Protein AF-A0A6A3B9W3-F1 (afdb_monomer)

Sequence (579 aa):
MSLEDLISISISENVSDMCRTQALNENGLSNIGSHYHFIEVNPHLDFDRSKALDMRLNIPPGTATRFEPGDSKTVVPVSIGGNRVIRGGNGIVDGPVDIANIETVVEITRSEGYENMEDTNASEGETGQDSDFTATISSEAYANMYGPTTGDKIRLGDMNLYAEIERDFAVYGDECVFGGGKVIRDGMGQSSGHPPDKSLDTVITNAVIVDYTGMFKADIGIKNGVIVGLGKAGNPDTMDGASQNLIIGVTEVIAGEGSIVTAGAINCHVHFICPQLVHEAISSGKLHSQAYIAKDVPEIRITTLIEGGTGPAEGTRATSCTPEPAQMKMMLQSTDDFPLNFGFTGKMVCHHLNKDIPEDVAFAESRIRAETIAAEDILHDMGQSASYLPIRRLWVASARTWQTEDKMKSQRGPLNNEETSSNLKIRRYIAKYTINPAIANGIAEFVGSVEVGKLADLVLWKQAFFGVKPEMVIKGGIIAWANMGDANASIPTPEPVLSRPMFGTFDKAASANSIAFVSKRVEAVRNTRGLTKLDMKLNDALPHVQVDPETNVVMADGKVLTCDPKTIFPSPGTISSSR

Organism: Hibiscus syriacus (NCBI:txid106335)

Radius of gyration: 28.19 Å; Cα contacts (8 Å, |Δi|>4): 1390; chains: 1; bounding box: 74×50×90 Å

Foldseek 3Di:
DPPVFKDWFPPFVDWKKKKWWKKWQQDDKFKAFQQPQPLLGDLRIEIASLRRQQWGFRDAFFHIDIDDNGDMDTTMIIGFDFQSAFDDRNPLRGGHDDNVCSVVSVVSSVVVRRHYDDDPPMDMDTEPVDPVRTDIDGQVRCCVPQNHAAQDWFFFAQFPAIAGAPHEQDRGNQFDDDDDSGQCDDRGQAEDDDDPVLAFQEKATQEQEQALVFTHTFIFGAHQQFGADTHDDGYSNGHPSHDSNRHHYVYHYHYRRLKYKWFAFADAQDQPADCVVLVQQAFQDDPDPDPPDDPFDFFGHHQYYHFAYQHNDPQSVFFRAQADPVSVVVVCVVCLLAQHAYYYHHDDDGDPADPVDVVSVVVVVLVDDQQVVLLVLVLLQQLQQLAFPNDNNSTCRLLVLSQSLSQCCVFPNAPPPPNPHNTLSSSSSLLRGFQSSCQLFQNNQATRTSDGNHRPFMFIANSNSRRGHTAFTAFSNHTQWGFFAPPPDPDGPHPPTTTDGDPCNDDNSSNSRYFHEDCDDTHHRDDNPPDDLCVRRSNSDDFDWDADSPNRFIDTVNHTRGDDDDPDTDRRPPPPPDD

Solvent-accessible surface area (backbone atoms only — not comparable to full-atom values): 30074 Å² total; per-residue (Å²): 132,69,85,86,51,58,42,66,35,54,55,55,101,52,85,34,53,33,37,39,42,62,38,33,22,70,55,59,81,46,72,47,23,18,48,44,56,50,52,48,49,66,40,50,42,31,23,42,47,69,78,19,68,59,17,18,45,59,48,64,57,42,37,64,56,74,35,51,60,66,34,70,48,79,46,48,33,28,48,49,31,52,68,37,36,43,42,53,80,76,55,84,67,63,39,67,71,58,77,93,48,38,68,59,52,45,51,51,42,44,74,75,62,31,48,67,40,85,58,90,78,47,50,69,50,37,32,81,77,36,74,91,69,43,36,69,42,42,54,68,61,44,27,73,70,44,19,67,47,58,73,38,70,46,53,48,21,62,45,94,39,31,46,42,25,76,37,55,42,68,48,49,53,59,53,67,33,79,56,92,57,23,18,51,35,74,32,25,32,12,41,71,88,70,64,78,90,48,37,27,55,32,36,33,24,40,19,35,33,52,36,61,90,48,36,32,30,26,22,38,22,24,42,97,27,20,21,64,31,77,30,29,44,22,10,44,36,38,29,61,80,24,36,83,68,24,26,30,33,98,41,47,80,44,87,19,45,58,25,36,33,30,37,24,26,36,43,71,55,36,53,42,34,55,75,65,58,58,53,42,21,46,25,52,51,78,94,56,96,67,88,82,70,76,98,81,70,52,20,34,51,35,40,31,45,24,30,11,25,80,26,79,44,70,66,15,71,45,9,31,24,29,80,46,74,69,52,42,52,48,48,57,64,72,47,44,48,39,55,38,26,40,32,77,33,65,54,82,55,71,80,93,73,47,88,90,38,69,69,44,41,52,54,51,55,75,69,66,48,71,42,54,57,30,22,45,56,52,33,43,74,65,8,49,45,38,48,72,74,78,50,90,55,74,31,35,60,60,29,48,42,52,44,49,48,45,50,47,39,74,77,68,47,59,68,96,75,40,82,85,40,34,52,69,58,52,22,33,48,51,14,21,33,16,34,27,41,18,44,69,62,19,44,47,73,47,39,27,46,83,46,69,70,12,43,26,36,33,31,37,18,42,41,59,17,37,62,15,43,58,47,35,32,28,32,24,60,32,53,26,23,32,58,37,20,33,90,86,51,99,52,60,74,49,74,67,66,39,49,38,82,35,75,24,37,49,59,66,46,2,35,76,34,37,48,56,45,34,86,65,90,75,42,55,51,44,82,54,87,82,65,57,58,73,71,24,63,73,14,42,47,78,70,60,72,46,66,42,92,87,78,42,48,27,25,45,74,88,38,77,38,74,58,81,87,78,91,75,72,71,57,32,65,70,72,77,90,78,128

InterPro domains:
  IPR002019 Urease, beta subunit-like [PF00699] (31-95)
  IPR005848 Urease, alpha subunit [PR01752] (365-381)
  IPR005848 Urease, alpha subunit [PR01752] (427-442)
  IPR005848 Urease, alpha subunit [PR01752] (453-466)
  IPR006680 Amidohydrolase-related [PF01979] (348-479)
  IPR011059 Metal-dependent hydrolase, composite domain superfamily [G3DSA:2.30.40.10] (127-335)
  IPR011059 Metal-dependent hydrolase, composite domain superfamily [SSF51338] (136-279)
  IPR011059 Metal-dependent hydrolase, composite domain superfamily [SSF51338] (450-503)
  IPR011612 Urease alpha-subunit, N-terminal domain [PF00449] (136-254)
  IPR017950 Urease active site [PS00145] (348-364)
  IPR017951 Urease alpha subunit, C-terminal [PS51368] (302-347)
  IPR017951 Urease alpha subunit, C-terminal [PS51368] (348-578)
  IPR032466 Metal-dependent hydrolase [SSF51556] (265-570)
  IPR036461 Urease, beta subunit superfamily [G3DSA:2.10.150.10] (30-126)
  IPR036461 Urease, beta subunit superfamily [SSF51278] (31-125)
  IPR040881 Urease subunit beta-alpha, linker domain [PF18473] (97-130)
  IPR050069 Urease subunit [PTHR33569] (32-347)

Secondary structure (DSSP, 8-state):
--GGGEEEES--SSPPEEEEEEEEE-SS-EEEETTS-GGGS-TTEES-SGGGTTEEE-S-TT-EEEE-TT-EEEE-EEE--TT-EE-STTSSS-EE--GGGHHHHHHHHHHTT------TT-EEEETTT-TTT-EEEEHHHHHHHH---TT-EEE-TTSS-EEE--EE---TT-----STTSSSSBTTTB--SS-GGGS-SEEEEEEEEEETTEEEEEEEEEETTEEEEEE--B-TTTSTT--TTSB-SS-EEEE-TTEEEEEPEEEEEEE-S-THHHHHHHSSS-SS--TTS-TT-----EEEEEEE--SS-HHHHHS-B--SHHHHHHHHHHTTTSSSEEEE-B--------TTSHHHHHHHHTT--HHHHHHHHHHHHTT---S----SSGGGHHHHHHHHHHHHHHHH--STT--S--HHHHHHHHTTTTHHHHHHTT-TTTSSSS-TTSB--EEEEEGGGTTT--SEEEETTEEEEEEE--TTSSSS-SSP-EEEE-GGGSTHHHHHT--EEESSSSEE--S-SS--GGGSTT------EEE-TTT--EEETTEE---PPPS----TT------

pLDDT: mean 86.72, std 14.73, range [25.12, 98.88]

Nearest PDB structures (foldseek):
  7kns-assembly1_F  TM=9.393E-01  e=7.279E-81  Canavalia ensiformis
  4g7e-assembly1_A  TM=9.326E-01  e=4.554E-76  Cajanus cajan
  6zny-assembly1_CCC  TM=9.266E-01  e=1.015E-50  Sporosarcina pasteurii
  8a18-assembly1_CCC  TM=9.272E-01  e=3.328E-50  Sporosarcina pasteurii
  8hc1-assembly1_F  TM=9.160E-01  e=1.366E-50  Helicobacter pylori 26695

Structure (mmCIF, N/CA/C/O backbone):
data_AF-A0A6A3B9W3-F1
#
_entry.id   AF-A0A6A3B9W3-F1
#
loop_
_atom_site.group_PDB
_atom_site.id
_atom_site.type_symbol
_atom_site.label_atom_id
_atom_site.label_alt_id
_atom_site.label_comp_id
_atom_site.label_asym_id
_atom_site.label_entity_id
_atom_site.label_seq_id
_atom_site.pdbx_PDB_ins_code
_atom_site.Cartn_x
_atom_site.Cartn_y
_atom_site.Cartn_z
_atom_site.occupancy
_atom_site.B_iso_or_equiv
_atom_site.auth_seq_id
_atom_site.auth_comp_id
_atom_site.auth_asym_id
_atom_site.auth_atom_id
_atom_site.pdbx_PDB_model_num
ATOM 1 N N . MET A 1 1 ? 30.128 16.297 0.361 1.00 45.72 1 MET A N 1
ATOM 2 C CA . MET A 1 1 ? 29.472 14.979 0.348 1.00 45.72 1 MET A CA 1
ATOM 3 C C . MET A 1 1 ? 30.513 13.966 0.756 1.00 45.72 1 MET A C 1
ATOM 5 O O . MET A 1 1 ? 31.534 13.876 0.083 1.00 45.72 1 MET A O 1
ATOM 9 N N . SER A 1 2 ? 30.325 13.311 1.897 1.00 40.41 2 SER A N 1
ATOM 10 C CA . SER A 1 2 ? 31.040 12.073 2.209 1.00 40.41 2 SER A CA 1
ATOM 11 C C . SER A 1 2 ? 30.667 11.023 1.158 1.00 40.41 2 SER A C 1
ATOM 13 O O . SER A 1 2 ? 29.549 11.030 0.652 1.00 40.41 2 SER A O 1
ATOM 15 N N . LEU A 1 3 ? 31.593 10.125 0.820 1.00 48.03 3 LEU A N 1
ATOM 16 C CA . LEU A 1 3 ? 31.333 8.972 -0.060 1.00 48.03 3 LEU A CA 1
ATOM 17 C C . LEU A 1 3 ? 30.272 8.004 0.516 1.00 48.03 3 LEU A C 1
ATOM 19 O O . LEU A 1 3 ? 29.840 7.099 -0.184 1.00 48.03 3 LEU A O 1
ATOM 23 N N . GLU A 1 4 ? 29.842 8.213 1.764 1.00 52.50 4 GLU A N 1
ATOM 24 C CA . GLU A 1 4 ? 28.876 7.387 2.502 1.00 52.50 4 GLU A CA 1
ATOM 25 C C . GLU A 1 4 ? 27.400 7.601 2.090 1.00 52.50 4 GLU A C 1
ATOM 27 O O . GLU A 1 4 ? 26.555 6.822 2.512 1.00 52.50 4 GLU A O 1
ATOM 32 N N . ASP A 1 5 ? 27.085 8.584 1.231 1.00 74.25 5 ASP A N 1
ATOM 33 C CA . ASP A 1 5 ? 25.700 8.920 0.822 1.00 74.25 5 ASP A CA 1
ATOM 34 C C . ASP A 1 5 ? 25.361 8.540 -0.639 1.00 74.25 5 ASP A C 1
ATOM 36 O O . ASP A 1 5 ? 24.404 9.064 -1.224 1.00 74.25 5 ASP A O 1
ATOM 40 N N . LEU A 1 6 ? 26.182 7.697 -1.278 1.00 83.56 6 LEU A N 1
ATOM 41 C CA . LEU A 1 6 ? 25.984 7.261 -2.664 1.00 83.56 6 LEU A CA 1
ATOM 42 C C . LEU A 1 6 ? 25.468 5.822 -2.724 1.00 83.56 6 LEU A C 1
ATOM 44 O O . LEU A 1 6 ? 26.094 4.895 -2.215 1.00 83.56 6 LEU A O 1
ATOM 48 N N . ILE A 1 7 ? 24.355 5.640 -3.425 1.00 85.69 7 ILE A N 1
ATOM 49 C CA . ILE A 1 7 ? 23.810 4.343 -3.812 1.00 85.69 7 ILE A CA 1
ATOM 50 C C . ILE A 1 7 ? 24.389 3.996 -5.179 1.00 85.69 7 ILE A C 1
ATOM 52 O O . ILE A 1 7 ? 24.291 4.779 -6.126 1.00 85.69 7 ILE A O 1
ATOM 56 N N . SER A 1 8 ? 25.001 2.822 -5.286 1.00 86.62 8 SER A N 1
ATOM 57 C CA . SER A 1 8 ? 25.428 2.290 -6.579 1.00 86.62 8 SER A CA 1
ATOM 58 C C . SER A 1 8 ? 24.230 1.668 -7.285 1.00 86.62 8 SER A C 1
ATOM 60 O O . SER A 1 8 ? 23.527 0.848 -6.698 1.00 86.62 8 SER A O 1
ATOM 62 N N . ILE A 1 9 ? 23.995 2.076 -8.528 1.00 80.88 9 ILE A N 1
ATOM 63 C CA . ILE A 1 9 ? 22.954 1.513 -9.387 1.00 80.88 9 ILE A CA 1
ATOM 64 C C . ILE A 1 9 ? 23.598 0.553 -10.387 1.00 80.88 9 ILE A C 1
ATOM 66 O O . ILE A 1 9 ? 24.730 0.766 -10.826 1.00 80.88 9 ILE A O 1
ATOM 70 N N . SER A 1 10 ? 22.865 -0.502 -10.733 1.00 67.00 10 SER A N 1
ATOM 71 C CA . SER A 1 10 ? 23.302 -1.561 -11.649 1.00 67.00 10 SER A CA 1
ATOM 72 C C . SER A 1 10 ? 24.417 -2.453 -11.097 1.00 67.00 10 SER A C 1
ATOM 74 O O . SER A 1 10 ? 25.191 -3.012 -11.861 1.00 67.00 10 SER A O 1
ATOM 76 N N . ILE A 1 11 ? 24.493 -2.613 -9.772 1.00 57.88 11 ILE A N 1
ATOM 77 C CA . ILE A 1 11 ? 25.188 -3.758 -9.174 1.00 57.88 11 ILE A CA 1
ATOM 78 C C . ILE A 1 11 ? 24.144 -4.865 -9.067 1.00 57.88 11 ILE A C 1
ATOM 80 O O . ILE A 1 11 ? 23.355 -4.884 -8.121 1.00 57.88 11 ILE A O 1
ATOM 84 N N . SER A 1 12 ? 24.087 -5.744 -10.065 1.00 54.97 12 SER A N 1
ATOM 85 C CA . SER A 1 12 ? 23.314 -6.973 -9.910 1.00 54.97 12 SER A CA 1
ATOM 86 C C . SER A 1 12 ? 24.016 -7.890 -8.893 1.00 54.97 12 SER A C 1
ATOM 88 O O . SER A 1 12 ? 25.201 -7.717 -8.600 1.00 54.97 12 SER A O 1
ATOM 90 N N . GLU A 1 13 ? 23.313 -8.873 -8.322 1.00 49.38 13 GLU A N 1
ATOM 91 C CA . GLU A 1 13 ? 23.976 -9.905 -7.498 1.00 49.38 13 GLU A CA 1
ATOM 92 C C . GLU A 1 13 ? 25.013 -10.708 -8.309 1.00 49.38 13 GLU A C 1
ATOM 94 O O . GLU A 1 13 ? 25.901 -11.342 -7.736 1.00 49.38 13 GLU A O 1
ATOM 99 N N . ASN A 1 14 ? 24.924 -10.641 -9.640 1.00 52.25 14 ASN A N 1
ATOM 100 C CA . ASN A 1 14 ? 25.906 -11.140 -10.583 1.00 52.25 14 ASN A CA 1
ATOM 101 C C . ASN A 1 14 ? 26.789 -9.996 -11.109 1.00 52.25 14 ASN A C 1
ATOM 103 O O . ASN A 1 14 ? 26.396 -8.837 -11.222 1.00 52.25 14 ASN A O 1
ATOM 107 N N . VAL A 1 15 ? 28.017 -10.331 -11.467 1.00 54.56 15 VAL A N 1
ATOM 108 C CA . VAL A 1 15 ? 28.890 -9.425 -12.208 1.00 54.56 15 VAL A CA 1
ATOM 109 C C . VAL A 1 15 ? 28.222 -9.086 -13.549 1.00 54.56 15 VAL A C 1
ATOM 111 O O . VAL A 1 15 ? 27.927 -9.999 -14.319 1.00 54.56 15 VAL A O 1
ATOM 114 N N . SER A 1 16 ? 27.947 -7.802 -13.803 1.00 60.03 16 SER A N 1
ATOM 115 C CA . SER A 1 16 ? 27.351 -7.330 -15.058 1.00 60.03 16 SER A CA 1
ATOM 116 C C . SER A 1 16 ? 28.421 -6.741 -15.972 1.00 60.03 16 SER A C 1
ATOM 118 O O . SER A 1 16 ? 29.171 -5.848 -15.562 1.00 60.03 16 SER A O 1
ATOM 120 N N . ASP A 1 17 ? 28.445 -7.217 -17.217 1.00 76.06 17 ASP A N 1
ATOM 121 C CA . ASP A 1 17 ? 29.333 -6.713 -18.264 1.00 76.06 17 ASP A CA 1
ATOM 122 C C . ASP A 1 17 ? 28.931 -5.293 -18.677 1.00 76.06 17 ASP A C 1
ATOM 124 O O . ASP A 1 17 ? 27.739 -4.969 -18.777 1.00 76.06 17 ASP A O 1
ATOM 128 N N . MET A 1 18 ? 29.941 -4.462 -18.932 1.00 78.06 18 MET A N 1
ATOM 129 C CA . MET A 1 18 ? 29.811 -3.053 -19.289 1.00 78.06 18 MET A CA 1
ATOM 130 C C . MET A 1 18 ? 30.617 -2.740 -20.536 1.00 78.06 18 MET A C 1
ATOM 132 O O . MET A 1 18 ? 31.736 -3.220 -20.696 1.00 78.06 18 MET A O 1
ATOM 136 N N . CYS A 1 19 ? 30.099 -1.837 -21.363 1.00 80.25 19 CYS A N 1
ATOM 137 C CA . CYS A 1 19 ? 30.846 -1.277 -22.481 1.00 80.25 19 CYS A CA 1
ATOM 138 C C . CYS A 1 19 ? 30.727 0.244 -22.455 1.00 80.25 19 CYS A C 1
ATOM 140 O O . CYS A 1 19 ? 29.629 0.786 -22.420 1.00 80.25 19 CYS A O 1
ATOM 142 N N . ARG A 1 20 ? 31.847 0.964 -22.474 1.00 81.81 20 ARG A N 1
ATOM 143 C CA . ARG A 1 20 ? 31.852 2.410 -22.708 1.00 81.81 20 ARG A CA 1
ATOM 144 C C . ARG A 1 20 ? 32.188 2.654 -24.169 1.00 81.81 20 ARG A C 1
ATOM 146 O O . ARG A 1 20 ? 33.320 2.415 -24.577 1.00 81.81 20 ARG A O 1
ATOM 153 N N . THR A 1 21 ? 31.228 3.186 -24.914 1.00 84.06 21 THR A N 1
ATOM 154 C CA . THR A 1 21 ? 31.355 3.433 -26.355 1.00 84.06 21 THR A CA 1
ATOM 155 C C . THR A 1 21 ? 30.812 4.809 -26.733 1.00 84.06 21 THR A C 1
ATOM 157 O O . THR A 1 21 ? 30.054 5.434 -25.979 1.00 84.06 21 THR A O 1
ATOM 160 N N . GLN A 1 22 ? 31.240 5.315 -27.885 1.00 85.25 22 GLN A N 1
ATOM 161 C CA . GLN A 1 22 ? 30.757 6.563 -28.458 1.00 85.25 22 GLN A CA 1
ATOM 162 C C . GLN A 1 22 ? 29.554 6.302 -29.374 1.00 85.25 22 GLN A C 1
ATOM 164 O O . GLN A 1 22 ? 29.621 5.472 -30.271 1.00 85.25 22 GLN A O 1
ATOM 169 N N . ALA A 1 23 ? 28.467 7.048 -29.172 1.00 83.69 23 ALA A N 1
ATOM 170 C CA . ALA A 1 23 ? 27.298 7.023 -30.044 1.00 83.69 23 ALA A CA 1
ATOM 171 C C . ALA A 1 23 ? 27.111 8.381 -30.724 1.00 83.69 23 ALA A C 1
ATOM 173 O O . ALA A 1 23 ? 27.069 9.414 -30.046 1.00 83.69 23 ALA A O 1
ATOM 174 N N . LEU A 1 24 ? 27.013 8.380 -32.053 1.00 87.12 24 LEU A N 1
ATOM 175 C CA . LEU A 1 24 ? 26.758 9.547 -32.894 1.00 87.12 24 LEU A CA 1
ATOM 176 C C . LEU A 1 24 ? 25.319 9.501 -33.411 1.00 87.12 24 LEU A C 1
ATOM 178 O O . LEU A 1 24 ? 24.876 8.501 -33.959 1.00 87.12 24 LEU A O 1
ATOM 182 N N . ASN A 1 25 ? 24.579 10.590 -33.250 1.00 86.81 25 ASN A N 1
ATOM 183 C CA . ASN A 1 25 ? 23.237 10.716 -33.797 1.00 86.81 25 ASN A CA 1
ATOM 184 C C . ASN A 1 25 ? 23.290 11.501 -35.102 1.00 86.81 25 ASN A C 1
ATOM 186 O O . ASN A 1 25 ? 23.395 12.726 -35.080 1.00 86.81 25 ASN A O 1
ATOM 190 N N . GLU A 1 26 ? 23.217 10.820 -36.239 1.00 80.12 26 GLU A N 1
ATOM 191 C CA . GLU A 1 26 ? 23.383 11.487 -37.529 1.00 80.12 26 GLU A CA 1
ATOM 192 C C . GLU A 1 26 ? 22.186 12.368 -37.888 1.00 80.12 26 GLU A C 1
ATOM 194 O O . GLU A 1 26 ? 22.356 13.445 -38.457 1.00 80.12 26 GLU A O 1
ATOM 199 N N . ASN A 1 27 ? 20.969 11.936 -37.533 1.00 78.44 27 ASN A N 1
ATOM 200 C CA . ASN A 1 27 ? 19.732 12.598 -37.933 1.00 78.44 27 ASN A CA 1
ATOM 201 C C . ASN A 1 27 ? 18.597 12.428 -36.915 1.00 78.44 27 ASN A C 1
ATOM 203 O O . ASN A 1 27 ? 18.384 11.362 -36.344 1.00 78.44 27 ASN A O 1
ATOM 207 N N . GLY A 1 28 ? 17.778 13.475 -36.784 1.00 78.25 28 GLY A N 1
ATOM 208 C CA . GLY A 1 28 ? 16.579 13.465 -35.943 1.00 78.25 28 GLY A CA 1
ATOM 209 C C . GLY A 1 28 ? 16.872 13.602 -34.447 1.00 78.25 28 GLY A C 1
ATOM 210 O O . GLY A 1 28 ? 18.013 13.555 -34.002 1.00 78.25 28 GLY A O 1
ATOM 211 N N . LEU A 1 29 ? 15.826 13.838 -33.658 1.00 79.81 29 LEU A N 1
ATOM 212 C CA . LEU A 1 29 ? 15.935 13.882 -32.203 1.00 79.81 29 LEU A CA 1
ATOM 213 C C . LEU A 1 29 ? 15.743 12.469 -31.644 1.00 79.81 29 LEU A C 1
ATOM 215 O O . LEU A 1 29 ? 14.683 11.880 -31.850 1.00 79.81 29 LEU A O 1
ATOM 219 N N . SER A 1 30 ? 16.715 11.972 -30.878 1.00 85.88 30 SER A N 1
ATOM 220 C CA . SER A 1 30 ? 16.644 10.648 -30.249 1.00 85.88 30 SER A CA 1
ATOM 221 C C . SER A 1 30 ? 16.691 10.778 -28.725 1.00 85.88 30 SER A C 1
ATOM 223 O O . SER A 1 30 ? 17.514 11.501 -28.173 1.00 85.88 30 SER A O 1
ATOM 225 N N . ASN A 1 31 ? 15.793 10.096 -28.013 1.00 92.44 31 ASN A N 1
ATOM 226 C CA . ASN A 1 31 ? 15.795 10.052 -26.549 1.00 92.44 31 ASN A CA 1
ATOM 227 C C . ASN A 1 31 ? 15.614 8.606 -26.089 1.00 92.44 31 ASN A C 1
ATOM 229 O O . ASN A 1 31 ? 14.563 8.011 -26.328 1.00 92.44 31 ASN A O 1
ATOM 233 N N . ILE A 1 32 ? 16.642 8.041 -25.462 1.00 95.44 32 ILE A N 1
ATOM 234 C CA . ILE A 1 32 ? 16.732 6.606 -25.180 1.00 95.44 32 ILE A CA 1
ATOM 235 C C . ILE A 1 32 ? 16.541 6.389 -23.684 1.00 95.44 32 ILE A C 1
ATOM 237 O O . ILE A 1 32 ? 17.335 6.874 -22.881 1.00 95.44 32 ILE A O 1
ATOM 241 N N . GLY A 1 33 ? 15.469 5.688 -23.316 1.00 96.81 33 GLY A N 1
ATOM 242 C CA . GLY A 1 33 ? 15.158 5.364 -21.922 1.00 96.81 33 GLY A CA 1
ATOM 243 C C . GLY A 1 33 ? 16.103 4.316 -21.335 1.00 96.81 33 GLY A C 1
ATOM 244 O O . GLY A 1 33 ? 16.645 3.491 -22.067 1.00 96.81 33 GLY A O 1
ATOM 245 N N . SER A 1 34 ? 16.248 4.315 -20.011 1.00 96.69 34 SER A N 1
ATOM 246 C CA . SER A 1 34 ? 17.245 3.500 -19.303 1.00 96.69 34 SER A CA 1
ATOM 247 C C . SER A 1 34 ? 17.177 1.991 -19.575 1.00 96.69 34 SER A C 1
ATOM 249 O O . SER A 1 34 ? 18.213 1.342 -19.630 1.00 96.69 34 SER A O 1
ATOM 251 N N . HIS A 1 35 ? 15.978 1.438 -19.776 1.00 97.19 35 HIS A N 1
ATOM 252 C CA . HIS A 1 35 ? 15.757 -0.004 -19.982 1.00 97.19 35 HIS A CA 1
ATOM 253 C C . HIS A 1 35 ? 15.469 -0.393 -21.432 1.00 97.19 35 HIS A C 1
ATOM 255 O O . HIS A 1 35 ? 15.047 -1.513 -21.694 1.00 97.19 35 HIS A O 1
ATOM 261 N N . TYR A 1 36 ? 15.644 0.530 -22.377 1.00 97.69 36 TYR A N 1
ATOM 262 C CA . TYR A 1 36 ? 15.485 0.197 -23.786 1.00 97.69 36 TYR A CA 1
ATOM 263 C C . TYR A 1 36 ? 16.679 -0.651 -24.254 1.00 97.69 36 TYR A C 1
ATOM 265 O O . TYR A 1 36 ? 17.820 -0.264 -24.001 1.00 97.69 36 TYR A O 1
ATOM 273 N N . HIS A 1 37 ? 16.414 -1.764 -24.948 1.00 96.81 37 HIS A N 1
ATOM 274 C CA . HIS A 1 37 ? 17.444 -2.627 -25.545 1.00 96.81 37 HIS A CA 1
ATOM 275 C C . HIS A 1 37 ? 18.299 -1.815 -26.518 1.00 96.81 37 HIS A C 1
ATOM 277 O O . HIS A 1 37 ? 17.798 -1.325 -27.529 1.00 96.81 37 HIS A O 1
ATOM 283 N N . PHE A 1 38 ? 19.572 -1.598 -26.198 1.00 95.19 38 PHE A N 1
ATOM 284 C CA . PHE A 1 38 ? 20.378 -0.567 -26.851 1.00 95.19 38 PHE A CA 1
ATOM 285 C C . PHE A 1 38 ? 20.646 -0.886 -28.326 1.00 95.19 38 PHE A C 1
ATOM 287 O O . PHE A 1 38 ? 20.643 0.019 -29.153 1.00 95.19 38 PHE A O 1
ATOM 294 N N . ILE A 1 39 ? 20.757 -2.165 -28.692 1.00 93.56 39 ILE A N 1
ATOM 295 C CA . ILE A 1 39 ? 20.836 -2.596 -30.095 1.00 93.56 39 ILE A CA 1
ATOM 296 C C . ILE A 1 39 ? 19.567 -2.291 -30.912 1.00 93.56 39 ILE A C 1
ATOM 298 O O . ILE A 1 39 ? 19.652 -2.113 -32.122 1.00 93.56 39 ILE A O 1
ATOM 302 N N . GLU A 1 40 ? 18.403 -2.153 -30.274 1.00 94.50 40 GLU A N 1
ATOM 303 C CA . GLU A 1 40 ? 17.111 -1.908 -30.932 1.00 94.50 40 GLU A CA 1
ATOM 304 C C . GLU A 1 40 ? 16.829 -0.411 -31.164 1.00 94.50 40 GLU A C 1
ATOM 306 O O . GLU A 1 40 ? 15.712 -0.032 -31.536 1.00 94.50 40 GLU A O 1
ATOM 311 N N . VAL A 1 41 ? 17.766 0.488 -30.831 1.00 94.69 41 VAL A N 1
ATOM 312 C CA . VAL A 1 41 ? 17.546 1.948 -30.903 1.00 94.69 41 VAL A CA 1
ATOM 313 C C . VAL A 1 41 ? 17.480 2.427 -32.350 1.00 94.69 41 VAL A C 1
ATOM 315 O O . VAL A 1 41 ? 17.872 1.706 -33.263 1.00 94.69 41 VAL A O 1
ATOM 318 N N . ASN A 1 42 ? 17.011 3.666 -32.540 1.00 92.44 42 ASN A N 1
ATOM 319 C CA . ASN A 1 42 ? 16.863 4.332 -33.838 1.00 92.44 42 ASN A CA 1
ATOM 320 C C . ASN A 1 42 ? 18.006 3.973 -34.826 1.00 92.44 42 ASN A C 1
ATOM 322 O O . ASN A 1 42 ? 19.174 4.111 -34.446 1.00 92.44 42 ASN A O 1
ATOM 326 N N . PRO A 1 43 ? 17.688 3.553 -36.069 1.00 92.25 43 PRO A N 1
ATOM 327 C CA . PRO A 1 43 ? 18.674 3.247 -37.106 1.00 92.25 43 PRO A CA 1
ATOM 328 C C . PRO A 1 43 ? 19.748 4.315 -37.314 1.00 92.25 43 PRO A C 1
ATOM 330 O O . PRO A 1 43 ? 20.877 3.964 -37.617 1.00 92.25 43 PRO A O 1
ATOM 333 N N . HIS A 1 44 ? 19.421 5.596 -37.105 1.00 91.25 44 HIS A N 1
ATOM 334 C CA . HIS A 1 44 ? 20.332 6.731 -37.318 1.00 91.25 44 HIS A CA 1
ATOM 335 C C . HIS A 1 44 ? 21.313 7.010 -36.169 1.00 91.25 44 HIS A C 1
ATOM 337 O O . HIS A 1 44 ? 22.056 7.993 -36.218 1.00 91.25 44 HIS A O 1
ATOM 343 N N . LEU A 1 45 ? 21.276 6.204 -35.107 1.00 92.44 45 LEU A N 1
ATOM 344 C CA . LEU A 1 45 ? 22.322 6.210 -34.094 1.00 92.44 45 LEU A CA 1
ATOM 345 C C . LEU A 1 45 ? 23.430 5.259 -34.532 1.00 92.44 45 LEU A C 1
ATOM 347 O O . LEU A 1 45 ? 23.214 4.048 -34.603 1.00 92.44 45 LEU A O 1
ATOM 351 N N . ASP A 1 46 ? 24.596 5.835 -34.787 1.00 93.12 46 ASP A N 1
ATOM 352 C CA . ASP A 1 46 ? 25.796 5.137 -35.215 1.00 93.12 46 ASP A CA 1
ATOM 353 C C . ASP A 1 46 ? 26.719 4.873 -34.014 1.00 93.12 46 ASP A C 1
ATOM 355 O O . ASP A 1 46 ? 27.169 5.799 -33.330 1.00 93.12 46 ASP A O 1
ATOM 359 N N . PHE A 1 47 ? 26.920 3.592 -33.710 1.00 93.38 47 PHE A N 1
ATOM 360 C CA . PHE A 1 47 ? 27.748 3.063 -32.621 1.00 93.38 47 PHE A CA 1
ATOM 361 C C . PHE A 1 47 ? 28.044 1.579 -32.876 1.00 93.38 47 PHE A C 1
ATOM 363 O O . PHE A 1 47 ? 27.514 0.979 -33.817 1.00 93.38 47 PHE A O 1
ATOM 370 N N . ASP A 1 48 ? 28.858 0.968 -32.018 1.00 93.12 48 ASP A N 1
ATOM 371 C CA . ASP A 1 48 ? 29.201 -0.447 -32.134 1.00 93.12 48 ASP A CA 1
ATOM 372 C C . ASP A 1 48 ? 28.049 -1.335 -31.643 1.00 93.12 48 ASP A C 1
ATOM 374 O O . ASP A 1 48 ? 27.897 -1.595 -30.446 1.00 93.12 48 ASP A O 1
ATOM 378 N N . ARG A 1 49 ? 27.205 -1.803 -32.570 1.00 91.31 49 ARG A N 1
ATOM 379 C CA . ARG A 1 49 ? 26.049 -2.643 -32.230 1.00 91.31 49 ARG A CA 1
ATOM 380 C C . ARG A 1 49 ? 26.444 -4.037 -31.779 1.00 91.31 49 ARG A C 1
ATOM 382 O O . ARG A 1 49 ? 25.678 -4.650 -31.040 1.00 91.31 49 ARG A O 1
ATOM 389 N N . SER A 1 50 ? 27.630 -4.517 -32.162 1.00 89.69 50 SER A N 1
ATOM 390 C CA . SER A 1 50 ? 28.134 -5.804 -31.676 1.00 89.69 50 SER A CA 1
ATOM 391 C C . SER A 1 50 ? 28.264 -5.770 -30.150 1.00 89.69 50 SER A C 1
ATOM 393 O O . SER A 1 50 ? 27.760 -6.646 -29.455 1.00 89.69 50 SER A O 1
ATOM 395 N N . LYS A 1 51 ? 28.783 -4.666 -29.607 1.00 88.88 51 LYS A N 1
ATOM 396 C CA . LYS A 1 51 ? 28.966 -4.462 -28.163 1.00 88.88 51 LYS A CA 1
ATOM 397 C C . LYS A 1 51 ? 27.688 -4.087 -27.412 1.00 88.88 51 LYS A C 1
ATOM 399 O O . LYS A 1 51 ? 27.721 -3.928 -26.197 1.00 88.88 51 LYS A O 1
ATOM 404 N N . ALA A 1 52 ? 26.570 -3.922 -28.119 1.00 91.00 52 ALA A N 1
ATOM 405 C CA . ALA A 1 52 ? 25.295 -3.488 -27.559 1.00 91.00 52 ALA A CA 1
ATOM 406 C C . ALA A 1 52 ? 24.212 -4.576 -27.543 1.00 91.00 52 ALA A C 1
ATOM 408 O O . ALA A 1 52 ? 23.091 -4.276 -27.123 1.00 91.00 52 ALA A O 1
ATOM 409 N N . LEU A 1 53 ? 24.521 -5.791 -28.021 1.00 89.31 53 LEU A N 1
ATOM 410 C CA . LEU A 1 53 ? 23.550 -6.857 -28.275 1.00 89.31 53 LEU A CA 1
ATOM 411 C C . LEU A 1 53 ? 22.600 -7.081 -27.100 1.00 89.31 53 LEU A C 1
ATOM 413 O O . LEU A 1 53 ? 21.396 -7.055 -27.292 1.00 89.31 53 LEU A O 1
ATOM 417 N N . ASP A 1 54 ? 23.119 -7.231 -25.890 1.00 90.38 54 ASP A N 1
ATOM 418 C CA . ASP A 1 54 ? 22.346 -7.525 -24.684 1.00 90.38 54 ASP A CA 1
ATOM 419 C C . ASP A 1 54 ? 22.333 -6.367 -23.685 1.00 90.38 54 ASP A C 1
ATOM 421 O O . ASP A 1 54 ? 22.134 -6.562 -22.489 1.00 90.38 54 ASP A O 1
ATOM 425 N N . MET A 1 55 ? 22.573 -5.152 -24.162 1.00 93.19 55 MET A N 1
ATOM 426 C CA . MET A 1 55 ? 22.855 -4.018 -23.298 1.00 93.19 55 MET A CA 1
ATOM 427 C C . MET A 1 55 ? 21.668 -3.060 -23.172 1.00 93.19 55 MET A C 1
ATOM 429 O O . MET A 1 55 ? 20.873 -2.879 -24.094 1.00 93.19 55 MET A O 1
ATOM 433 N N . ARG A 1 56 ? 21.604 -2.350 -22.047 1.00 95.31 56 ARG A N 1
ATOM 434 C CA . ARG A 1 56 ? 20.740 -1.190 -21.783 1.00 95.31 56 ARG A CA 1
ATOM 435 C C . ARG A 1 56 ? 21.561 -0.063 -21.155 1.00 95.31 56 ARG A C 1
ATOM 437 O O . ARG A 1 56 ? 22.673 -0.290 -20.703 1.00 95.31 56 ARG A O 1
ATOM 444 N N . LEU A 1 57 ? 21.061 1.170 -21.101 1.00 94.75 57 LEU A N 1
ATOM 445 C CA . LEU A 1 57 ? 21.843 2.284 -20.538 1.00 94.75 57 LEU A CA 1
ATOM 446 C C . LEU A 1 57 ? 22.036 2.142 -19.015 1.00 94.75 57 LEU A C 1
ATOM 448 O O . LEU A 1 57 ? 21.056 1.988 -18.283 1.00 94.75 57 LEU A O 1
ATOM 452 N N . ASN A 1 58 ? 23.273 2.290 -18.521 1.00 93.44 58 ASN A N 1
ATOM 453 C CA . ASN A 1 58 ? 23.558 2.366 -17.084 1.00 93.44 58 ASN A CA 1
ATOM 454 C C . ASN A 1 58 ? 23.288 3.773 -16.524 1.00 93.44 58 ASN A C 1
ATOM 456 O O . ASN A 1 58 ? 24.198 4.549 -16.230 1.00 93.44 58 ASN A O 1
ATOM 460 N N . ILE A 1 59 ? 22.009 4.125 -16.431 1.00 94.19 59 ILE A N 1
ATOM 461 C CA . ILE A 1 59 ? 21.524 5.397 -15.885 1.00 94.19 59 ILE A CA 1
ATOM 462 C C . ILE A 1 59 ? 20.356 5.128 -14.923 1.00 94.19 59 ILE A C 1
ATOM 464 O O . ILE A 1 59 ? 19.733 4.067 -15.019 1.00 94.19 59 ILE A O 1
ATOM 468 N N . PRO A 1 60 ? 20.007 6.070 -14.023 1.00 95.62 60 PRO A N 1
ATOM 469 C CA . PRO A 1 60 ? 18.921 5.866 -13.069 1.00 95.62 60 PRO A CA 1
ATOM 470 C C . PRO A 1 60 ? 17.609 5.419 -13.748 1.00 95.62 60 PRO A C 1
ATOM 472 O O . PRO A 1 60 ? 17.231 5.983 -14.786 1.00 95.62 60 PRO A O 1
ATOM 475 N N . PRO A 1 61 ? 16.893 4.421 -13.206 1.00 96.25 61 PRO A N 1
ATOM 476 C CA . PRO A 1 61 ? 15.677 3.900 -13.826 1.00 96.25 61 PRO A CA 1
ATOM 477 C C . PRO A 1 61 ? 14.601 4.946 -14.114 1.00 96.25 61 PRO A C 1
ATOM 479 O O . PRO A 1 61 ? 14.307 5.841 -13.329 1.00 96.25 61 PRO A O 1
ATOM 482 N N . GLY A 1 62 ? 14.010 4.865 -15.306 1.00 95.00 62 GLY A N 1
ATOM 483 C CA . GLY A 1 62 ? 13.014 5.835 -15.756 1.00 95.00 62 GLY A CA 1
ATOM 484 C C . GLY A 1 62 ? 13.590 7.153 -16.284 1.00 95.00 62 GLY A C 1
ATOM 485 O O . GLY A 1 62 ? 12.815 7.990 -16.749 1.00 95.00 62 GLY A O 1
ATOM 486 N N . THR A 1 63 ? 14.913 7.343 -16.254 1.00 96.81 63 THR A N 1
ATOM 487 C CA . THR A 1 63 ? 15.586 8.450 -16.952 1.00 96.81 63 THR A CA 1
ATOM 488 C C . THR A 1 63 ? 15.943 8.070 -18.390 1.00 96.81 63 THR A C 1
ATOM 490 O O . THR A 1 63 ? 15.716 6.937 -18.828 1.00 96.81 63 THR A O 1
ATOM 493 N N . ALA A 1 64 ? 16.458 9.037 -19.149 1.00 96.38 64 ALA A N 1
ATOM 494 C CA . ALA A 1 64 ? 16.818 8.852 -20.545 1.00 96.38 64 ALA A CA 1
ATOM 495 C C . ALA A 1 64 ? 18.047 9.681 -20.930 1.00 96.38 64 ALA A C 1
ATOM 497 O O . ALA A 1 64 ? 18.266 10.770 -20.391 1.00 96.38 64 ALA A O 1
ATOM 498 N N . THR A 1 65 ? 18.797 9.193 -21.916 1.00 95.62 65 THR A N 1
ATOM 499 C CA . THR A 1 65 ? 19.858 9.956 -22.578 1.00 95.62 65 THR A CA 1
ATOM 500 C C . THR A 1 65 ? 19.319 10.541 -23.874 1.00 95.62 65 THR A C 1
ATOM 502 O O . THR A 1 65 ? 18.889 9.822 -24.779 1.00 95.62 65 THR A O 1
ATOM 505 N N . ARG A 1 66 ? 19.359 11.870 -23.965 1.00 94.38 66 ARG A N 1
ATOM 506 C CA . ARG A 1 66 ? 18.928 12.631 -25.137 1.00 94.38 66 ARG A CA 1
ATOM 507 C C . ARG A 1 66 ? 20.098 12.856 -26.087 1.00 94.38 66 ARG A C 1
ATOM 509 O O . ARG A 1 66 ? 21.172 13.231 -25.630 1.00 94.38 66 ARG A O 1
ATOM 516 N N . PHE A 1 67 ? 19.863 12.718 -27.382 1.00 93.56 67 PHE A N 1
ATOM 517 C CA . PHE A 1 67 ? 20.788 13.016 -28.469 1.00 93.56 67 PHE A CA 1
ATOM 518 C C . PHE A 1 67 ? 20.117 14.010 -29.417 1.00 93.56 67 PHE A C 1
ATOM 520 O O . PHE A 1 67 ? 19.079 13.705 -30.009 1.00 93.56 67 PHE A O 1
ATOM 527 N N . GLU A 1 68 ? 20.683 15.209 -29.535 1.00 92.56 68 GLU A N 1
ATOM 528 C CA . GLU A 1 68 ? 20.288 16.160 -30.576 1.00 92.56 68 GLU A CA 1
ATOM 529 C C . GLU A 1 68 ? 20.858 15.721 -31.940 1.00 92.56 68 GLU A C 1
ATOM 531 O O . GLU A 1 68 ? 21.791 14.914 -31.985 1.00 92.56 68 GLU A O 1
ATOM 536 N N . PRO A 1 69 ? 20.310 16.190 -33.073 1.00 91.75 69 PRO A N 1
ATOM 537 C CA . PRO A 1 69 ? 20.894 15.906 -34.382 1.00 91.75 69 PRO A CA 1
ATOM 538 C C . PRO A 1 69 ? 22.358 16.370 -34.456 1.00 91.75 69 PRO A C 1
ATOM 540 O O . PRO A 1 69 ? 22.654 17.535 -34.188 1.00 91.75 69 PRO A O 1
ATOM 543 N N . GLY A 1 70 ? 23.263 15.469 -34.830 1.00 89.56 70 GLY A N 1
ATOM 544 C CA . GLY A 1 70 ? 24.710 15.690 -34.869 1.00 89.56 70 GLY A CA 1
ATOM 545 C C . GLY A 1 70 ? 25.430 15.517 -33.525 1.00 89.56 70 GLY A C 1
ATOM 546 O O . GLY A 1 70 ? 26.656 15.632 -33.490 1.00 89.56 70 GLY A O 1
ATOM 547 N N . ASP A 1 71 ? 24.716 15.246 -32.424 1.00 91.56 71 ASP A N 1
ATOM 548 C CA . ASP A 1 71 ? 25.347 14.995 -31.126 1.00 91.56 71 ASP A CA 1
ATOM 549 C C . ASP A 1 71 ? 26.152 13.696 -31.158 1.00 91.56 71 ASP A C 1
ATOM 551 O O . ASP A 1 71 ? 25.670 12.658 -31.614 1.00 91.56 71 ASP A O 1
ATOM 555 N N . SER A 1 72 ? 27.330 13.729 -30.539 1.00 92.06 72 SER A N 1
ATOM 556 C CA . SER A 1 72 ? 28.074 12.529 -30.176 1.00 92.06 72 SER A CA 1
ATOM 557 C C . SER A 1 72 ? 28.283 12.476 -28.668 1.00 92.06 72 SER A C 1
ATOM 559 O O . SER A 1 72 ? 28.718 13.464 -28.069 1.00 92.06 72 SER A O 1
ATOM 561 N N . LYS A 1 73 ? 27.944 11.346 -28.038 1.00 93.38 73 LYS A N 1
ATOM 562 C CA . LYS A 1 73 ? 28.066 11.157 -26.584 1.00 93.38 73 LYS A CA 1
ATOM 563 C C . LYS A 1 73 ? 28.681 9.809 -26.270 1.00 93.38 73 LYS A C 1
ATOM 565 O O . LYS A 1 73 ? 28.337 8.802 -26.879 1.00 93.38 73 LYS A O 1
ATOM 570 N N . THR A 1 74 ? 29.551 9.796 -25.270 1.00 91.75 74 THR A N 1
ATOM 571 C CA . THR A 1 74 ? 29.998 8.557 -24.643 1.00 91.75 74 THR A CA 1
ATOM 572 C C . THR A 1 74 ? 28.899 8.049 -23.721 1.00 91.75 74 THR A C 1
ATOM 574 O O . THR A 1 74 ? 28.448 8.774 -22.832 1.00 91.75 74 THR A O 1
ATOM 577 N N . VAL A 1 75 ? 28.475 6.810 -23.933 1.00 91.94 75 VAL A N 1
ATOM 578 C CA . VAL A 1 75 ? 27.510 6.109 -23.086 1.00 91.94 75 VAL A CA 1
ATOM 579 C C . VAL A 1 75 ? 28.177 4.920 -22.418 1.00 91.94 75 VAL A C 1
ATOM 581 O O . VAL A 1 75 ? 29.197 4.425 -22.895 1.00 91.94 75 VAL A O 1
ATOM 584 N N . VAL A 1 76 ? 27.595 4.476 -21.308 1.00 91.31 76 VAL A N 1
ATOM 585 C CA . VAL A 1 76 ? 28.034 3.275 -20.599 1.00 91.31 76 VAL A CA 1
ATOM 586 C C . VAL A 1 76 ? 26.851 2.309 -20.490 1.00 91.31 76 VAL A C 1
ATOM 588 O O . VAL A 1 76 ? 26.096 2.374 -19.521 1.00 91.31 76 VAL A O 1
ATOM 591 N N . PRO A 1 77 ? 26.580 1.503 -21.522 1.00 91.44 77 PRO A N 1
ATOM 592 C CA . PRO A 1 77 ? 25.669 0.376 -21.414 1.00 91.44 77 PRO A CA 1
ATOM 593 C C . PRO A 1 77 ? 26.084 -0.666 -20.362 1.00 91.44 77 PRO A C 1
ATOM 595 O O . PRO A 1 77 ? 27.273 -0.868 -20.124 1.00 91.44 77 PRO A O 1
ATOM 598 N N . VAL A 1 78 ? 25.075 -1.324 -19.789 1.00 92.50 78 VAL A N 1
ATOM 599 C CA . VAL A 1 78 ? 25.138 -2.489 -18.896 1.00 92.50 78 VAL A CA 1
ATOM 600 C C . VAL A 1 78 ? 24.302 -3.623 -19.472 1.00 92.50 78 VAL A C 1
ATOM 602 O O . VAL A 1 78 ? 23.242 -3.365 -20.047 1.00 92.50 78 VAL A O 1
ATOM 605 N N . SER A 1 79 ? 24.755 -4.861 -19.303 1.00 92.69 79 SER A N 1
ATOM 606 C CA . SER A 1 79 ? 23.993 -6.050 -19.697 1.00 92.69 79 SER A CA 1
ATOM 607 C C . SER A 1 79 ? 22.614 -6.099 -19.022 1.00 92.69 79 SER A C 1
ATOM 609 O O . SER A 1 79 ? 22.435 -5.665 -17.881 1.00 92.69 79 SER A O 1
ATOM 611 N N . ILE A 1 80 ? 21.605 -6.603 -19.735 1.00 93.75 80 ILE A N 1
ATOM 612 C CA . ILE A 1 80 ? 20.295 -6.908 -19.147 1.00 93.75 80 ILE A CA 1
ATOM 613 C C . ILE A 1 80 ? 20.423 -8.079 -18.161 1.00 93.75 80 ILE A C 1
ATOM 615 O O . ILE A 1 80 ? 21.220 -8.994 -18.370 1.00 93.75 80 ILE A O 1
ATOM 619 N N . GLY A 1 81 ? 19.620 -8.059 -17.097 1.00 92.44 81 GLY A N 1
ATOM 620 C CA . GLY A 1 81 ? 19.576 -9.126 -16.096 1.00 92.44 81 GLY A CA 1
ATOM 621 C C . GLY A 1 81 ? 18.621 -10.263 -16.473 1.00 92.44 81 GLY A C 1
ATOM 622 O O . GLY A 1 81 ? 18.095 -10.336 -17.588 1.00 92.44 81 GLY A O 1
ATOM 623 N N . GLY A 1 82 ? 18.339 -11.142 -15.513 1.00 93.56 82 GLY A N 1
ATOM 624 C CA . GLY A 1 82 ? 17.316 -12.179 -15.636 1.00 93.56 82 GLY A CA 1
ATOM 625 C C . GLY A 1 82 ? 17.657 -13.259 -16.668 1.00 93.56 82 GLY A C 1
ATOM 626 O O . GLY A 1 82 ? 18.790 -13.733 -16.750 1.00 93.56 82 GLY A O 1
ATOM 627 N N . ASN A 1 83 ? 16.667 -13.683 -17.461 1.00 94.94 83 ASN A N 1
ATOM 628 C CA . ASN A 1 83 ? 16.855 -14.733 -18.473 1.00 94.94 83 ASN A CA 1
ATOM 629 C C . ASN A 1 83 ? 17.674 -14.277 -19.695 1.00 94.94 83 ASN A C 1
ATOM 631 O O . ASN A 1 83 ? 17.960 -15.111 -20.555 1.00 94.94 83 ASN A O 1
ATOM 635 N N . ARG A 1 84 ? 18.012 -12.982 -19.795 1.00 94.12 84 ARG A N 1
ATOM 636 C CA . ARG A 1 84 ? 18.687 -12.359 -20.945 1.00 94.12 84 ARG A CA 1
ATOM 637 C C . ARG A 1 84 ? 17.969 -12.672 -22.258 1.00 94.12 84 ARG A C 1
ATOM 639 O O . ARG A 1 84 ? 18.528 -13.266 -23.179 1.00 94.12 84 ARG A O 1
ATOM 646 N N . VAL A 1 85 ? 16.695 -12.290 -22.325 1.00 96.06 85 VAL A N 1
ATOM 647 C CA . VAL A 1 85 ? 15.852 -12.433 -23.520 1.00 96.06 85 VAL A CA 1
ATOM 648 C C . VAL A 1 85 ? 15.417 -11.046 -23.983 1.00 96.06 85 VAL A C 1
ATOM 650 O O . VAL A 1 85 ? 14.793 -10.295 -23.235 1.00 96.06 85 VAL A O 1
ATOM 653 N N . ILE A 1 86 ? 15.734 -10.714 -25.231 1.00 95.88 86 ILE A N 1
ATOM 654 C CA . ILE A 1 86 ? 15.371 -9.443 -25.856 1.00 95.88 86 ILE A CA 1
ATOM 655 C C . ILE A 1 86 ? 14.055 -9.623 -26.588 1.00 95.88 86 ILE A C 1
ATOM 657 O O . ILE A 1 86 ? 13.863 -10.611 -27.294 1.00 95.88 86 ILE A O 1
ATOM 661 N N . ARG A 1 87 ? 13.149 -8.661 -26.420 1.00 96.12 87 ARG A N 1
ATOM 662 C CA . ARG A 1 87 ? 11.885 -8.590 -27.154 1.00 96.12 87 ARG A CA 1
ATOM 663 C C . ARG A 1 87 ? 11.465 -7.153 -27.398 1.00 96.12 87 ARG A C 1
ATOM 665 O O . ARG A 1 87 ? 11.870 -6.247 -26.667 1.00 96.12 87 ARG A O 1
ATOM 672 N N . GLY A 1 88 ? 10.587 -6.967 -28.377 1.00 93.56 88 GLY A N 1
ATOM 673 C CA . GLY A 1 88 ? 10.043 -5.657 -28.729 1.00 93.56 88 GLY A CA 1
ATOM 674 C C . GLY A 1 88 ? 11.060 -4.796 -29.482 1.00 93.56 88 GLY A C 1
ATOM 675 O O . GLY A 1 88 ? 11.874 -5.303 -30.249 1.00 93.56 88 GLY A O 1
ATOM 676 N N . GLY A 1 89 ? 10.995 -3.477 -29.296 1.00 92.94 89 GLY A N 1
ATOM 677 C CA . GLY A 1 89 ? 11.830 -2.546 -30.058 1.00 92.94 89 GLY A CA 1
ATOM 678 C C . GLY A 1 89 ? 11.464 -2.550 -31.542 1.00 92.94 89 GLY A C 1
ATOM 679 O O . GLY A 1 89 ? 10.296 -2.352 -31.883 1.00 92.94 89 GLY A O 1
ATOM 680 N N . ASN A 1 90 ? 12.449 -2.768 -32.414 1.00 92.00 90 ASN A N 1
ATOM 681 C CA . ASN A 1 90 ? 12.228 -2.950 -33.847 1.00 92.00 90 ASN A CA 1
ATOM 682 C C . ASN A 1 90 ? 12.219 -4.431 -34.265 1.00 92.00 90 ASN A C 1
ATOM 684 O O . ASN A 1 90 ? 11.938 -4.726 -35.425 1.00 92.00 90 ASN A O 1
ATOM 688 N N . GLY A 1 91 ? 12.468 -5.354 -33.329 1.00 90.06 91 GLY A N 1
ATOM 689 C CA . GLY A 1 91 ? 12.466 -6.795 -33.580 1.00 90.06 91 GLY A CA 1
ATOM 690 C C . GLY A 1 91 ? 13.687 -7.281 -34.362 1.00 90.06 91 GLY A C 1
ATOM 691 O O . GLY A 1 91 ? 13.572 -8.261 -35.095 1.00 90.06 91 GLY A O 1
ATOM 692 N N . ILE A 1 92 ? 14.832 -6.605 -34.228 1.00 87.81 92 ILE A N 1
ATOM 693 C CA . ILE A 1 92 ? 16.082 -6.970 -34.908 1.00 87.81 92 ILE A CA 1
ATOM 694 C C . ILE A 1 92 ? 16.657 -8.254 -34.300 1.00 87.81 92 ILE A C 1
ATOM 696 O O . ILE A 1 92 ? 17.142 -9.121 -35.025 1.00 87.81 92 ILE A O 1
ATOM 700 N N . VAL A 1 93 ? 16.587 -8.382 -32.971 1.00 88.06 93 VAL A N 1
ATOM 701 C CA . VAL A 1 93 ? 17.188 -9.488 -32.205 1.00 88.06 93 VAL A CA 1
ATOM 702 C C . VAL A 1 93 ? 16.216 -10.131 -31.209 1.00 88.06 93 VAL A C 1
ATOM 704 O O . VAL A 1 93 ? 16.580 -10.421 -30.072 1.00 88.06 93 VAL A O 1
ATOM 707 N N . ASP A 1 94 ? 14.964 -10.373 -31.617 1.00 91.69 94 ASP A N 1
ATOM 708 C CA . ASP A 1 94 ? 13.977 -11.024 -30.738 1.00 91.69 94 ASP A CA 1
ATOM 709 C C . ASP A 1 94 ? 14.401 -12.456 -30.369 1.00 91.69 94 ASP A C 1
ATOM 711 O O . ASP A 1 94 ? 14.569 -13.325 -31.230 1.00 91.69 94 ASP A O 1
ATOM 715 N N . GLY A 1 95 ? 14.535 -12.711 -29.069 1.00 93.56 95 GLY A N 1
ATOM 716 C CA . GLY A 1 95 ? 14.854 -14.020 -28.523 1.00 93.56 95 GLY A CA 1
ATOM 717 C C . GLY A 1 95 ? 15.914 -13.996 -27.421 1.00 93.56 95 GLY A C 1
ATOM 718 O O . GLY A 1 95 ? 16.338 -12.936 -26.957 1.00 93.56 95 GLY A O 1
ATOM 719 N N . PRO A 1 96 ? 16.308 -15.186 -26.933 1.00 94.31 96 PRO A N 1
ATOM 720 C CA . PRO A 1 96 ? 17.426 -15.325 -26.009 1.00 94.31 96 PRO A CA 1
ATOM 721 C C . PRO A 1 96 ? 18.711 -14.774 -26.623 1.00 94.31 96 PRO A C 1
ATOM 723 O O . PRO A 1 96 ? 18.995 -15.029 -27.793 1.00 94.31 96 PRO A O 1
ATOM 726 N N . VAL A 1 97 ? 19.494 -14.057 -25.820 1.00 90.69 97 VAL A N 1
ATOM 727 C CA . VAL A 1 97 ? 20.790 -13.518 -26.236 1.00 90.69 97 VAL A CA 1
ATOM 728 C C . VAL A 1 97 ? 21.722 -14.664 -26.642 1.00 90.69 97 VAL A C 1
ATOM 730 O O . VAL A 1 97 ? 22.019 -15.550 -25.839 1.00 90.69 97 VAL A O 1
ATOM 733 N N . ASP A 1 98 ? 22.213 -14.619 -27.881 1.00 86.31 98 ASP A N 1
ATOM 734 C CA . ASP A 1 98 ? 23.169 -15.580 -28.434 1.00 86.31 98 ASP A CA 1
ATOM 735 C C . ASP A 1 98 ? 24.435 -14.869 -28.929 1.00 86.31 98 ASP A C 1
ATOM 737 O O . ASP A 1 98 ? 24.558 -14.469 -30.088 1.00 86.31 98 ASP A O 1
ATOM 741 N N . ILE A 1 99 ? 25.402 -14.723 -28.021 1.00 82.06 99 ILE A N 1
ATOM 742 C CA . ILE A 1 99 ? 26.682 -14.052 -28.290 1.00 82.06 99 ILE A CA 1
ATOM 743 C C . ILE A 1 99 ? 27.491 -14.804 -29.364 1.00 82.06 99 ILE A C 1
ATOM 745 O O . ILE A 1 99 ? 28.282 -14.193 -30.080 1.00 82.06 99 ILE A O 1
ATOM 749 N N . ALA A 1 100 ? 27.281 -16.115 -29.537 1.00 84.69 100 ALA A N 1
ATOM 750 C CA . ALA A 1 100 ? 28.034 -16.901 -30.515 1.00 84.69 100 ALA A CA 1
ATOM 751 C C . ALA A 1 100 ? 27.711 -16.519 -31.971 1.00 84.69 100 ALA A C 1
ATOM 753 O O . ALA A 1 100 ? 28.526 -16.773 -32.855 1.00 84.69 100 ALA A O 1
ATOM 754 N N . ASN A 1 101 ? 26.557 -15.890 -32.216 1.00 82.19 101 ASN A N 1
ATOM 755 C CA . ASN A 1 101 ? 26.089 -15.483 -33.543 1.00 82.19 101 ASN A CA 1
ATOM 756 C C . ASN A 1 101 ? 26.097 -13.955 -33.748 1.00 82.19 101 ASN A C 1
ATOM 758 O O . ASN A 1 101 ? 25.418 -13.438 -34.637 1.00 82.19 101 ASN A O 1
ATOM 762 N N . ILE A 1 102 ? 26.884 -13.223 -32.952 1.00 87.50 102 ILE A N 1
ATOM 763 C CA . ILE A 1 102 ? 26.952 -11.754 -32.975 1.00 87.50 102 ILE A CA 1
ATOM 764 C C . ILE A 1 102 ? 27.291 -11.177 -34.357 1.00 87.50 102 ILE A C 1
ATOM 766 O O . ILE A 1 102 ? 26.703 -10.181 -34.769 1.00 87.50 102 ILE A O 1
ATOM 770 N N . GLU A 1 103 ? 28.183 -11.826 -35.112 1.00 86.56 103 GLU A N 1
ATOM 771 C CA . GLU A 1 103 ? 28.557 -11.388 -36.462 1.00 86.56 103 GLU A CA 1
ATOM 772 C C . GLU A 1 103 ? 27.348 -11.425 -37.405 1.00 86.56 103 GLU A C 1
ATOM 774 O O . GLU A 1 103 ? 27.065 -10.451 -38.100 1.00 86.56 103 GLU A O 1
ATOM 779 N N . THR A 1 104 ? 26.574 -12.513 -37.362 1.00 87.19 104 THR A N 1
ATOM 780 C CA . THR A 1 104 ? 25.345 -12.666 -38.151 1.00 87.19 104 THR A CA 1
ATOM 781 C C . THR A 1 104 ? 24.291 -11.639 -37.748 1.00 87.19 104 THR A C 1
ATOM 783 O O . THR A 1 104 ? 23.630 -11.062 -38.609 1.00 87.19 104 THR A O 1
ATOM 786 N N . VAL A 1 105 ? 24.153 -11.366 -36.450 1.00 86.94 105 VAL A N 1
ATOM 787 C CA . VAL A 1 105 ? 23.239 -10.335 -35.945 1.00 86.94 105 VAL A CA 1
ATOM 788 C C . VAL A 1 105 ? 23.608 -8.951 -36.481 1.00 86.94 105 VAL A C 1
ATOM 790 O O . VAL A 1 105 ? 22.737 -8.221 -36.958 1.00 86.94 105 VAL A O 1
ATOM 793 N N . VAL A 1 106 ? 24.891 -8.584 -36.454 1.00 88.00 106 VAL A N 1
ATOM 794 C CA . VAL A 1 106 ? 25.369 -7.293 -36.973 1.00 88.00 106 VAL A CA 1
ATOM 795 C C . VAL A 1 106 ? 25.172 -7.199 -38.488 1.00 88.00 106 VAL A C 1
ATOM 797 O O . VAL A 1 106 ? 24.768 -6.148 -38.985 1.00 88.00 106 VAL A O 1
ATOM 800 N N . GLU A 1 107 ? 25.401 -8.284 -39.232 1.00 89.25 107 GLU A N 1
ATOM 801 C CA . GLU A 1 107 ? 25.121 -8.339 -40.672 1.00 89.25 107 GLU A CA 1
ATOM 802 C C . GLU A 1 107 ? 23.637 -8.114 -40.983 1.00 89.25 107 GLU A C 1
ATOM 804 O O . GLU A 1 107 ? 23.317 -7.287 -41.842 1.00 89.25 107 GLU A O 1
ATOM 809 N N . ILE A 1 108 ? 22.734 -8.784 -40.256 1.00 86.81 108 ILE A N 1
ATOM 810 C CA . ILE A 1 108 ? 21.282 -8.591 -40.387 1.00 86.81 108 ILE A CA 1
ATOM 811 C C . ILE A 1 108 ? 20.918 -7.136 -40.078 1.00 86.81 108 ILE A C 1
ATOM 813 O O . ILE A 1 108 ? 20.256 -6.483 -40.883 1.00 86.81 108 ILE A O 1
ATOM 817 N N . THR A 1 109 ? 21.423 -6.601 -38.967 1.00 88.06 109 THR A N 1
ATOM 818 C CA . THR A 1 109 ? 21.158 -5.227 -38.517 1.00 88.06 109 THR A CA 1
ATOM 819 C C . THR A 1 109 ? 21.564 -4.200 -39.580 1.00 88.06 109 THR A C 1
ATOM 821 O O . THR A 1 109 ? 20.778 -3.321 -39.935 1.00 88.06 109 THR A O 1
ATOM 824 N N . ARG A 1 110 ? 22.755 -4.354 -40.178 1.00 88.75 110 ARG A N 1
ATOM 825 C CA . ARG A 1 110 ? 23.207 -3.510 -41.299 1.00 88.75 110 ARG A CA 1
ATOM 826 C C . ARG A 1 110 ? 22.329 -3.680 -42.540 1.00 88.75 110 ARG A C 1
ATOM 828 O O . ARG A 1 110 ? 22.043 -2.697 -43.219 1.00 88.75 110 ARG A O 1
ATOM 835 N N . SER A 1 111 ? 21.901 -4.906 -42.851 1.00 90.81 111 SER A N 1
ATOM 836 C CA . SER A 1 111 ? 21.048 -5.179 -44.017 1.00 90.81 111 SER A CA 1
ATOM 837 C C . SER A 1 111 ? 19.655 -4.543 -43.909 1.00 90.81 111 SER A C 1
ATOM 839 O O . SER A 1 111 ? 19.093 -4.140 -44.926 1.00 90.81 111 SER A O 1
ATOM 841 N N . GLU A 1 112 ? 19.157 -4.370 -42.683 1.00 90.31 112 GLU A N 1
ATOM 842 C CA . GLU A 1 112 ? 17.907 -3.671 -42.355 1.00 90.31 112 GLU A CA 1
ATOM 843 C C . GLU A 1 112 ? 18.082 -2.136 -42.273 1.00 90.31 112 GLU A C 1
ATOM 845 O O . GLU A 1 112 ? 17.130 -1.408 -41.996 1.00 90.31 112 GLU A O 1
ATOM 850 N N . GLY A 1 113 ? 19.285 -1.616 -42.552 1.00 90.69 113 GLY A N 1
ATOM 851 C CA . GLY A 1 113 ? 19.548 -0.177 -42.672 1.00 90.69 113 GLY A CA 1
ATOM 852 C C . GLY A 1 113 ? 19.869 0.541 -41.361 1.00 90.69 113 GLY A C 1
ATOM 853 O O . GLY A 1 113 ? 19.678 1.753 -41.275 1.00 90.69 113 GLY A O 1
ATOM 854 N N . TYR A 1 114 ? 20.340 -0.183 -40.345 1.00 93.06 114 TYR A N 1
ATOM 855 C CA . TYR A 1 114 ? 20.835 0.408 -39.103 1.00 93.06 114 TYR A CA 1
ATOM 856 C C . TYR A 1 114 ? 22.313 0.771 -39.226 1.00 93.06 114 TYR A C 1
ATOM 858 O O . TYR A 1 114 ? 23.132 -0.064 -39.622 1.00 93.06 114 TYR A O 1
ATOM 866 N N . GLU A 1 115 ? 22.655 1.994 -38.822 1.00 91.88 115 GLU A N 1
ATOM 867 C CA . GLU A 1 115 ? 24.043 2.446 -38.770 1.00 91.88 115 GLU A CA 1
ATOM 868 C C . GLU A 1 115 ? 24.831 1.644 -37.730 1.00 91.88 115 GLU A C 1
ATOM 870 O O . GLU A 1 115 ? 24.306 1.266 -36.674 1.00 91.88 115 GLU A O 1
ATOM 875 N N . ASN A 1 116 ? 26.087 1.344 -38.050 1.00 90.94 116 ASN A N 1
ATOM 876 C CA . ASN A 1 116 ? 26.986 0.615 -37.167 1.00 90.94 116 ASN A CA 1
ATOM 877 C C . ASN A 1 116 ? 28.449 0.982 -37.436 1.00 90.94 116 ASN A C 1
ATOM 879 O O . ASN A 1 116 ? 29.012 0.588 -38.466 1.00 90.94 116 ASN A O 1
ATOM 883 N N . MET A 1 117 ? 29.111 1.525 -36.420 1.00 88.75 117 MET A N 1
ATOM 884 C CA . MET A 1 117 ? 30.531 1.853 -36.416 1.00 88.75 117 MET A CA 1
ATOM 885 C C . MET A 1 117 ? 31.255 0.990 -35.387 1.00 88.75 117 MET A C 1
ATOM 887 O O . MET A 1 117 ? 30.961 1.057 -34.201 1.00 88.75 117 MET A O 1
ATOM 891 N N . GLU A 1 118 ? 32.213 0.180 -35.837 1.00 89.19 118 GLU A N 1
ATOM 892 C CA . GLU A 1 118 ? 33.069 -0.597 -34.933 1.00 89.19 118 GLU A CA 1
ATOM 893 C C . GLU A 1 118 ? 33.931 0.345 -34.078 1.00 89.19 118 GLU A C 1
ATOM 895 O O . GLU A 1 118 ? 34.631 1.210 -34.611 1.00 89.19 118 GLU A O 1
ATOM 900 N N . ASP A 1 119 ? 33.895 0.170 -32.755 1.00 86.75 119 ASP A N 1
ATOM 901 C CA . ASP A 1 119 ? 34.627 1.010 -31.807 1.00 86.75 119 ASP A CA 1
ATOM 902 C C . ASP A 1 119 ? 35.749 0.200 -31.151 1.00 86.75 119 ASP A C 1
ATOM 904 O O . ASP A 1 119 ? 35.600 -0.401 -30.080 1.00 86.75 119 ASP A O 1
ATOM 908 N N . THR A 1 120 ? 36.918 0.197 -31.795 1.00 85.38 120 THR A N 1
ATOM 909 C CA . THR A 1 120 ? 38.110 -0.512 -31.301 1.00 85.38 120 THR A CA 1
ATOM 910 C C . THR A 1 120 ? 38.684 0.089 -30.016 1.00 85.38 120 THR A C 1
ATOM 912 O O . THR A 1 120 ? 39.555 -0.523 -29.403 1.00 85.38 120 THR A O 1
ATOM 915 N N . ASN A 1 121 ? 38.242 1.290 -29.623 1.00 84.00 121 ASN A N 1
ATOM 916 C CA . ASN A 1 121 ? 38.692 1.977 -28.413 1.00 84.00 121 ASN A CA 1
ATOM 917 C C . ASN A 1 121 ? 37.680 1.871 -27.264 1.00 84.00 121 ASN A C 1
ATOM 919 O O . ASN A 1 121 ? 37.950 2.412 -26.187 1.00 84.00 121 ASN A O 1
ATOM 923 N N . ALA A 1 122 ? 36.539 1.205 -27.471 1.00 85.62 122 ALA A N 1
ATOM 924 C CA . ALA A 1 122 ? 35.566 1.007 -26.409 1.00 85.62 122 ALA A CA 1
ATOM 925 C C . ALA A 1 122 ? 36.208 0.237 -25.249 1.00 85.62 122 ALA A C 1
ATOM 927 O O . ALA A 1 122 ? 36.890 -0.770 -25.456 1.00 85.62 122 ALA A O 1
ATOM 928 N N . SER A 1 123 ? 35.995 0.721 -24.028 1.00 86.94 123 SER A N 1
ATOM 929 C CA . SER A 1 123 ? 36.503 0.066 -22.824 1.00 86.94 123 SER A CA 1
ATOM 930 C C . SER A 1 123 ? 35.420 -0.822 -22.228 1.00 86.94 123 SER A C 1
ATOM 932 O O . SER A 1 123 ? 34.306 -0.345 -22.002 1.00 86.94 123 SER A O 1
ATOM 934 N N . GLU A 1 124 ? 35.765 -2.069 -21.940 1.00 86.00 124 GLU A N 1
ATOM 935 C CA . GLU A 1 124 ? 34.888 -3.052 -21.303 1.00 86.00 124 GLU A CA 1
ATOM 936 C C . GLU A 1 124 ? 35.316 -3.275 -19.849 1.00 86.00 124 GLU A C 1
ATOM 938 O O . GLU A 1 124 ? 36.486 -3.081 -19.508 1.00 86.00 124 GLU A O 1
ATOM 943 N N . GLY A 1 125 ? 34.368 -3.635 -18.991 1.00 84.88 125 GLY A N 1
ATOM 944 C CA . GLY A 1 125 ? 34.624 -3.855 -17.569 1.00 84.88 125 GLY A CA 1
ATOM 945 C C . GLY A 1 125 ? 33.397 -4.366 -16.830 1.00 84.88 125 GLY A C 1
ATOM 946 O O . GLY A 1 125 ? 32.387 -4.702 -17.447 1.00 84.88 125 GLY A O 1
ATOM 947 N N . GLU A 1 126 ? 33.486 -4.395 -15.503 1.00 80.69 126 GLU A N 1
ATOM 948 C CA . GLU A 1 126 ? 32.479 -5.020 -14.644 1.00 80.69 126 GLU A CA 1
ATOM 949 C C . GLU A 1 126 ? 31.980 -4.058 -13.551 1.00 80.69 126 GLU A C 1
ATOM 951 O O . GLU A 1 126 ? 32.761 -3.413 -12.841 1.00 80.69 126 GLU A O 1
ATOM 956 N N . THR A 1 127 ? 30.659 -3.967 -13.363 1.00 72.19 127 THR A N 1
ATOM 957 C CA . THR A 1 127 ? 30.070 -3.134 -12.296 1.00 72.19 127 THR A CA 1
ATOM 958 C C . THR A 1 127 ? 30.479 -3.616 -10.903 1.00 72.19 127 THR A C 1
ATOM 960 O O . THR A 1 127 ? 30.465 -4.814 -10.624 1.00 72.19 127 THR A O 1
ATOM 963 N N . GLY A 1 128 ? 30.796 -2.693 -9.990 1.00 67.69 128 GLY A N 1
ATOM 964 C CA . GLY A 1 128 ? 31.155 -3.009 -8.600 1.00 67.69 128 GLY A CA 1
ATOM 965 C C . GLY A 1 128 ? 32.606 -3.462 -8.385 1.00 67.69 128 GLY A C 1
ATOM 966 O O . GLY A 1 128 ? 33.113 -3.319 -7.273 1.00 67.69 128 GLY A O 1
ATOM 967 N N . GLN A 1 129 ? 33.296 -3.934 -9.430 1.00 69.56 129 GLN A N 1
ATOM 968 C CA . GLN A 1 129 ? 34.748 -4.153 -9.415 1.00 69.56 129 GLN A CA 1
ATOM 969 C C . GLN A 1 129 ? 35.491 -2.932 -9.963 1.00 69.56 129 GLN A C 1
ATOM 971 O O . GLN A 1 129 ? 36.430 -2.442 -9.333 1.00 69.56 129 GLN A O 1
ATOM 976 N N . ASP A 1 130 ? 35.007 -2.386 -11.080 1.00 71.00 130 ASP A N 1
ATOM 977 C CA . ASP A 1 130 ? 35.590 -1.222 -11.730 1.00 71.00 130 ASP A CA 1
ATOM 978 C C . ASP A 1 130 ? 34.769 0.042 -11.428 1.00 71.00 130 ASP A C 1
ATOM 980 O O . ASP A 1 130 ? 33.642 0.241 -11.905 1.00 71.00 130 ASP A O 1
ATOM 984 N N . SER A 1 131 ? 35.348 0.954 -10.638 1.00 72.31 131 SER A N 1
ATOM 985 C CA . SER A 1 131 ? 34.682 2.205 -10.236 1.00 72.31 131 SER A CA 1
ATOM 986 C C . SER A 1 131 ? 34.267 3.075 -11.421 1.00 72.31 131 SER A C 1
ATOM 988 O O . SER A 1 131 ? 33.282 3.801 -11.341 1.00 72.31 131 SER A O 1
ATOM 990 N N . ASP A 1 132 ? 34.998 2.980 -12.530 1.00 78.31 132 ASP A N 1
ATOM 991 C CA . ASP A 1 132 ? 34.811 3.815 -13.717 1.00 78.31 132 ASP A CA 1
ATOM 992 C C . ASP A 1 132 ? 33.546 3.460 -14.517 1.00 78.31 132 ASP A C 1
ATOM 994 O O . ASP A 1 132 ? 33.079 4.271 -15.324 1.00 78.31 132 ASP A O 1
ATOM 998 N N . PHE A 1 133 ? 32.975 2.273 -14.298 1.00 82.62 133 PHE A N 1
ATOM 999 C CA . PHE A 1 133 ? 31.738 1.822 -14.943 1.00 82.62 133 PHE A CA 1
ATOM 1000 C C . PHE A 1 133 ? 30.533 1.847 -13.999 1.00 82.62 133 PHE A C 1
ATOM 1002 O O . PHE A 1 133 ? 29.392 1.735 -14.446 1.00 82.62 133 PHE A O 1
ATOM 1009 N N . THR A 1 134 ? 30.764 2.032 -12.699 1.00 82.94 134 THR A N 1
ATOM 1010 C CA . THR A 1 134 ? 29.703 2.014 -11.693 1.00 82.94 134 THR A CA 1
ATOM 1011 C C . THR A 1 134 ? 28.972 3.356 -11.674 1.00 82.94 134 THR A C 1
ATOM 1013 O O . THR A 1 134 ? 29.527 4.385 -11.284 1.00 82.94 134 THR A O 1
ATOM 1016 N N . ALA A 1 135 ? 27.703 3.357 -12.081 1.00 88.00 135 ALA A N 1
ATOM 1017 C CA . ALA A 1 135 ? 26.848 4.526 -11.945 1.00 88.00 135 ALA A CA 1
ATOM 1018 C C . ALA A 1 135 ? 26.355 4.642 -10.496 1.00 88.00 135 ALA A C 1
ATOM 1020 O O . ALA A 1 135 ? 26.042 3.653 -9.835 1.00 88.00 135 ALA A O 1
ATOM 1021 N N . THR A 1 136 ? 26.296 5.870 -9.987 1.00 90.88 136 THR A N 1
ATOM 1022 C CA . THR A 1 136 ? 25.875 6.151 -8.611 1.00 90.88 136 THR A CA 1
ATOM 1023 C C . THR A 1 136 ? 24.829 7.256 -8.584 1.00 90.88 136 THR A C 1
ATOM 1025 O O . THR A 1 136 ? 24.769 8.111 -9.470 1.00 90.88 136 THR A O 1
ATOM 1028 N N . ILE A 1 137 ? 23.993 7.237 -7.554 1.00 93.31 137 ILE A N 1
ATOM 1029 C CA . ILE A 1 137 ? 22.973 8.243 -7.268 1.00 93.31 137 ILE A CA 1
ATOM 1030 C C . ILE A 1 137 ? 23.031 8.582 -5.778 1.00 93.31 137 ILE A C 1
ATOM 1032 O O . ILE A 1 137 ? 23.298 7.710 -4.957 1.00 93.31 137 ILE A O 1
ATOM 1036 N N . SER A 1 138 ? 22.813 9.842 -5.397 1.00 94.25 138 SER A N 1
ATOM 1037 C CA . SER A 1 138 ? 22.730 10.177 -3.971 1.00 94.25 138 SER A CA 1
ATOM 1038 C C . SER A 1 138 ? 21.468 9.584 -3.347 1.00 94.25 138 SER A C 1
ATOM 1040 O O . SER A 1 138 ? 20.429 9.521 -4.009 1.00 94.25 138 SER A O 1
ATOM 1042 N N . SER A 1 139 ? 21.518 9.220 -2.064 1.00 91.56 139 SER A N 1
ATOM 1043 C CA . SER A 1 139 ? 20.342 8.702 -1.345 1.00 91.56 139 SER A CA 1
ATOM 1044 C C . SER A 1 139 ? 19.146 9.662 -1.406 1.00 91.56 139 SER A C 1
ATOM 1046 O O . SER A 1 139 ? 18.010 9.234 -1.581 1.00 91.56 139 SER A O 1
ATOM 1048 N N . GLU A 1 140 ? 19.388 10.978 -1.368 1.00 93.25 140 GLU A N 1
ATOM 1049 C CA . GLU A 1 140 ? 18.336 11.991 -1.534 1.00 93.25 140 GLU A CA 1
ATOM 1050 C C . GLU A 1 140 ? 17.691 11.941 -2.928 1.00 93.25 140 GLU A C 1
ATOM 1052 O O . GLU A 1 140 ? 16.465 11.964 -3.053 1.00 93.25 140 GLU A O 1
ATOM 1057 N N . ALA A 1 141 ? 18.497 11.864 -3.992 1.00 95.50 141 ALA A N 1
ATOM 1058 C CA . ALA A 1 141 ? 17.974 11.780 -5.352 1.00 95.50 141 ALA A CA 1
ATOM 1059 C C . ALA A 1 141 ? 17.224 10.458 -5.577 1.00 95.50 141 ALA A C 1
ATOM 1061 O O . ALA A 1 141 ? 16.157 10.468 -6.189 1.00 95.50 141 ALA A O 1
ATOM 1062 N N . TYR A 1 142 ? 17.728 9.354 -5.021 1.00 96.44 142 TYR A N 1
ATOM 1063 C CA . TYR A 1 142 ? 17.049 8.061 -5.032 1.00 96.44 142 TYR A CA 1
ATOM 1064 C C . TYR A 1 142 ? 15.683 8.143 -4.341 1.00 96.44 142 TYR A C 1
ATOM 1066 O O . TYR A 1 142 ? 14.664 7.818 -4.949 1.00 96.44 142 TYR A O 1
ATOM 1074 N N . ALA A 1 143 ? 15.638 8.666 -3.112 1.00 96.06 143 ALA A N 1
ATOM 1075 C CA . ALA A 1 143 ? 14.401 8.806 -2.352 1.00 96.06 143 ALA A CA 1
ATOM 1076 C C . ALA A 1 143 ? 13.374 9.706 -3.059 1.00 96.06 143 ALA A C 1
ATOM 1078 O O . ALA A 1 143 ? 12.176 9.423 -3.031 1.00 96.06 143 ALA A O 1
ATOM 1079 N N . ASN A 1 144 ? 13.831 10.758 -3.744 1.00 95.81 144 ASN A N 1
ATOM 1080 C CA . ASN A 1 144 ? 12.969 11.635 -4.536 1.00 95.81 144 ASN A CA 1
ATOM 1081 C C . ASN A 1 144 ? 12.385 10.952 -5.783 1.00 95.81 144 ASN A C 1
ATOM 1083 O O . ASN A 1 144 ? 11.289 11.314 -6.210 1.00 95.81 144 ASN A O 1
ATOM 1087 N N . MET A 1 145 ? 13.107 10.003 -6.385 1.00 96.69 145 MET A N 1
ATOM 1088 C CA . MET A 1 145 ? 12.674 9.313 -7.603 1.00 96.69 145 MET A CA 1
ATOM 1089 C C . MET A 1 145 ? 11.827 8.074 -7.316 1.00 96.69 145 MET A C 1
ATOM 1091 O O . MET A 1 145 ? 10.814 7.865 -7.979 1.00 96.69 145 MET A O 1
ATOM 1095 N N . TYR A 1 146 ? 12.234 7.264 -6.339 1.00 97.75 146 TYR A N 1
ATOM 1096 C CA . TYR A 1 146 ? 11.667 5.935 -6.101 1.00 97.75 146 TYR A CA 1
ATOM 1097 C C . TYR A 1 146 ? 11.057 5.796 -4.704 1.00 97.75 146 TYR A C 1
ATOM 1099 O O . TYR A 1 146 ? 10.551 4.735 -4.352 1.00 97.75 146 TYR A O 1
ATOM 1107 N N . GLY A 1 147 ? 11.090 6.837 -3.872 1.00 96.81 147 GLY A N 1
ATOM 1108 C CA . GLY A 1 147 ? 10.815 6.722 -2.441 1.00 96.81 147 GLY A CA 1
ATOM 1109 C C . GLY A 1 147 ? 12.021 6.183 -1.658 1.00 96.81 147 GLY A C 1
ATOM 1110 O O . GLY A 1 147 ? 12.955 5.645 -2.254 1.00 96.81 147 GLY A O 1
ATOM 1111 N N . PRO A 1 148 ? 12.005 6.308 -0.321 1.00 96.75 148 PRO A N 1
ATOM 1112 C CA . PRO A 1 148 ? 13.118 5.911 0.544 1.00 96.75 148 PRO A CA 1
ATOM 1113 C C . PRO A 1 148 ? 13.449 4.416 0.421 1.00 96.75 148 PRO A C 1
ATOM 1115 O O . PRO A 1 148 ? 12.608 3.618 -0.016 1.00 96.75 148 PRO A O 1
ATOM 1118 N N . THR A 1 149 ? 14.656 4.048 0.843 1.00 97.31 149 THR A N 1
ATOM 1119 C CA . THR A 1 149 ? 15.162 2.671 0.878 1.00 97.31 149 THR A CA 1
ATOM 1120 C C . THR A 1 149 ? 15.710 2.296 2.263 1.00 97.31 149 THR A C 1
ATOM 1122 O O . THR A 1 149 ? 15.540 3.040 3.225 1.00 97.31 149 THR A O 1
ATOM 1125 N N . THR A 1 150 ? 16.295 1.105 2.405 1.00 96.69 150 THR A N 1
ATOM 1126 C CA . THR A 1 150 ? 16.754 0.529 3.681 1.00 96.69 150 THR A CA 1
ATOM 1127 C C . THR A 1 150 ? 17.606 1.513 4.488 1.00 96.69 150 THR A C 1
ATOM 1129 O O . THR A 1 150 ? 18.588 2.052 3.985 1.00 96.69 150 THR A O 1
ATOM 1132 N N . GLY A 1 151 ? 17.251 1.712 5.760 1.00 94.38 151 GLY A N 1
ATOM 1133 C CA . GLY A 1 151 ? 17.927 2.629 6.686 1.00 94.38 151 GLY A CA 1
ATOM 1134 C C . GLY A 1 151 ? 17.421 4.076 6.642 1.00 94.38 151 GLY A C 1
ATOM 1135 O O . GLY A 1 151 ? 17.576 4.804 7.629 1.00 94.38 151 GLY A O 1
ATOM 1136 N N . ASP A 1 152 ? 16.751 4.488 5.562 1.00 95.00 152 ASP A N 1
ATOM 1137 C CA . ASP A 1 152 ? 16.112 5.800 5.497 1.00 95.00 152 ASP A CA 1
ATOM 1138 C C . ASP A 1 152 ? 14.964 5.901 6.502 1.00 95.00 152 ASP A C 1
ATOM 1140 O O . ASP A 1 152 ? 14.305 4.919 6.862 1.00 95.00 152 ASP A O 1
ATOM 1144 N N . LYS A 1 153 ? 14.683 7.135 6.930 1.00 94.44 153 LYS A N 1
ATOM 1145 C CA . LYS A 1 153 ? 13.625 7.439 7.894 1.00 94.44 153 LYS A CA 1
ATOM 1146 C C . LYS A 1 153 ? 12.613 8.397 7.315 1.00 94.44 153 LYS A C 1
ATOM 1148 O O . LYS A 1 153 ? 12.956 9.494 6.883 1.00 94.44 153 LYS A O 1
ATOM 1153 N N . ILE A 1 154 ? 11.343 8.029 7.422 1.00 94.19 154 ILE A N 1
ATOM 1154 C CA . ILE A 1 154 ? 10.231 8.903 7.067 1.00 94.19 154 ILE A CA 1
ATOM 1155 C C . ILE A 1 154 ? 9.493 9.373 8.305 1.00 94.19 154 ILE A C 1
ATOM 1157 O O . ILE A 1 154 ? 9.068 8.595 9.158 1.00 94.19 154 ILE A O 1
ATOM 1161 N N . ARG A 1 155 ? 9.302 10.687 8.381 1.00 93.19 155 ARG A N 1
ATOM 1162 C CA . ARG A 1 155 ? 8.394 11.284 9.351 1.00 93.19 155 ARG A CA 1
ATOM 1163 C C . ARG A 1 155 ? 6.946 10.983 8.964 1.00 93.19 155 ARG A C 1
ATOM 1165 O O . ARG A 1 155 ? 6.572 11.257 7.828 1.00 93.19 155 ARG A O 1
ATOM 1172 N N . LEU A 1 156 ? 6.136 10.470 9.886 1.00 90.94 156 LEU A N 1
ATOM 1173 C CA . LEU A 1 156 ? 4.714 10.208 9.647 1.00 90.94 156 LEU A CA 1
ATOM 1174 C C . LEU A 1 156 ? 3.890 11.482 9.884 1.00 90.94 156 LEU A C 1
ATOM 1176 O O . LEU A 1 156 ? 3.694 11.898 11.027 1.00 90.94 156 LEU A O 1
ATOM 1180 N N . GLY A 1 157 ? 3.409 12.113 8.811 1.00 89.12 157 GLY A N 1
ATOM 1181 C CA . GLY A 1 157 ? 2.635 13.350 8.899 1.00 89.12 157 GLY A CA 1
ATOM 1182 C C . GLY A 1 157 ? 3.413 14.487 9.572 1.00 89.12 157 GLY A C 1
ATOM 1183 O O . GLY A 1 157 ? 4.599 14.703 9.315 1.00 89.12 157 GLY A O 1
ATOM 1184 N N . ASP A 1 158 ? 2.748 15.212 10.469 1.00 85.44 158 ASP A N 1
ATOM 1185 C CA . ASP A 1 158 ? 3.338 16.254 11.316 1.00 85.44 158 ASP A CA 1
ATOM 1186 C C . ASP A 1 158 ? 3.663 15.758 12.741 1.00 85.44 158 ASP A C 1
ATOM 1188 O O . ASP A 1 158 ? 3.866 16.566 13.650 1.00 85.44 158 ASP A O 1
ATOM 1192 N N . MET A 1 159 ? 3.750 14.441 12.941 1.00 86.50 159 MET A N 1
ATOM 1193 C CA . MET A 1 159 ? 3.973 13.813 14.249 1.00 86.50 159 MET A CA 1
ATOM 1194 C C . MET A 1 159 ? 5.463 13.672 14.561 1.00 86.50 159 MET A C 1
ATOM 1196 O O . MET A 1 159 ? 6.312 13.765 13.672 1.00 86.50 159 MET A O 1
ATOM 1200 N N . ASN A 1 160 ? 5.830 13.424 15.820 1.00 86.31 160 ASN A N 1
ATOM 1201 C CA . ASN A 1 160 ? 7.217 13.103 16.177 1.00 86.31 160 ASN A CA 1
ATOM 1202 C C . ASN A 1 160 ? 7.535 11.611 15.961 1.00 86.31 160 ASN A C 1
ATOM 1204 O O . ASN A 1 160 ? 8.162 10.972 16.805 1.00 86.31 160 ASN A O 1
ATOM 1208 N N . LEU A 1 161 ? 7.081 11.040 14.846 1.00 88.94 161 LEU A N 1
ATOM 1209 C CA . LEU A 1 161 ? 7.216 9.624 14.526 1.00 88.94 161 LEU A CA 1
ATOM 1210 C C . LEU A 1 161 ? 8.064 9.423 13.289 1.00 88.94 161 LEU A C 1
ATOM 1212 O O . LEU A 1 161 ? 7.735 9.974 12.244 1.00 88.94 161 LEU A O 1
ATOM 1216 N N . TYR A 1 162 ? 9.102 8.600 13.413 1.00 93.25 162 TYR A N 1
ATOM 1217 C CA . TYR A 1 162 ? 10.008 8.269 12.319 1.00 93.25 162 TYR A CA 1
ATOM 1218 C C . TYR A 1 162 ? 9.960 6.764 12.075 1.00 93.25 162 TYR A C 1
ATOM 1220 O O . TYR A 1 162 ? 10.358 5.989 12.947 1.00 93.25 162 TYR A O 1
ATOM 1228 N N . ALA A 1 163 ? 9.434 6.363 10.921 1.00 94.62 163 ALA A N 1
ATOM 1229 C CA . ALA A 1 163 ? 9.493 4.987 10.452 1.00 94.62 163 ALA A CA 1
ATOM 1230 C C . ALA A 1 163 ? 10.810 4.794 9.699 1.00 94.62 163 ALA A C 1
ATOM 1232 O O . ALA A 1 163 ? 11.064 5.507 8.731 1.00 94.62 163 ALA A O 1
ATOM 1233 N N . GLU A 1 164 ? 11.640 3.868 10.159 1.00 96.44 164 GLU A N 1
ATOM 1234 C CA . GLU A 1 164 ? 12.850 3.440 9.461 1.00 96.44 164 GLU A CA 1
ATOM 1235 C C . GLU A 1 164 ? 12.513 2.276 8.531 1.00 96.44 164 GLU A C 1
ATOM 1237 O O . GLU A 1 164 ? 11.808 1.350 8.946 1.00 96.44 164 GLU A O 1
ATOM 1242 N N . ILE A 1 165 ? 12.996 2.323 7.289 1.00 97.50 165 ILE A N 1
ATOM 1243 C CA . ILE A 1 165 ? 12.818 1.235 6.327 1.00 97.50 165 ILE A CA 1
ATOM 1244 C C . ILE A 1 165 ? 13.734 0.076 6.730 1.00 97.50 165 ILE A C 1
ATOM 1246 O O . ILE A 1 165 ? 14.954 0.162 6.631 1.00 97.50 165 ILE A O 1
ATOM 1250 N N . GLU A 1 166 ? 13.135 -1.019 7.190 1.00 96.62 166 GLU A N 1
ATOM 1251 C CA . GLU A 1 166 ? 13.833 -2.199 7.718 1.00 96.62 166 GLU A CA 1
ATOM 1252 C C . GLU A 1 166 ? 14.459 -3.042 6.601 1.00 96.62 166 GLU A C 1
ATOM 1254 O O . GLU A 1 166 ? 15.398 -3.801 6.836 1.00 96.62 166 GLU A O 1
ATOM 1259 N N . ARG A 1 167 ? 13.894 -2.944 5.395 1.00 97.12 167 ARG A N 1
ATOM 1260 C CA . ARG A 1 167 ? 14.257 -3.737 4.223 1.00 97.12 167 ARG A CA 1
ATOM 1261 C C . ARG A 1 167 ? 13.704 -3.104 2.953 1.00 97.12 167 ARG A C 1
ATOM 1263 O O . ARG A 1 167 ? 12.569 -2.631 2.948 1.00 97.12 167 ARG A O 1
ATOM 1270 N N . ASP A 1 168 ? 14.454 -3.231 1.870 1.00 97.69 168 ASP A N 1
ATOM 1271 C CA . ASP A 1 168 ? 14.011 -2.988 0.501 1.00 97.69 168 ASP A CA 1
ATOM 1272 C C . ASP A 1 168 ? 14.123 -4.283 -0.315 1.00 97.69 168 ASP A C 1
ATOM 1274 O O . ASP A 1 168 ? 15.025 -5.091 -0.096 1.00 97.69 168 ASP A O 1
ATOM 1278 N N . PHE A 1 169 ? 13.155 -4.520 -1.194 1.00 97.00 169 PHE A N 1
ATOM 1279 C CA . PHE A 1 169 ? 13.152 -5.639 -2.134 1.00 97.00 169 PHE A CA 1
ATOM 1280 C C . PHE A 1 169 ? 13.643 -5.234 -3.529 1.00 97.00 169 PHE A C 1
ATOM 1282 O O . PHE A 1 169 ? 13.763 -6.106 -4.389 1.00 97.00 169 PHE A O 1
ATOM 1289 N N . ALA A 1 170 ? 13.885 -3.946 -3.777 1.00 95.19 170 ALA A N 1
ATOM 1290 C CA . ALA A 1 170 ? 14.431 -3.472 -5.037 1.00 95.19 170 ALA A CA 1
ATOM 1291 C C . ALA A 1 170 ? 15.833 -4.043 -5.300 1.00 95.19 170 ALA A C 1
ATOM 1293 O O . ALA A 1 170 ? 16.633 -4.251 -4.388 1.00 95.19 170 ALA A O 1
ATOM 1294 N N . VAL A 1 171 ? 16.130 -4.240 -6.583 1.00 94.88 171 VAL A N 1
ATOM 1295 C CA . VAL A 1 171 ? 17.496 -4.373 -7.093 1.00 94.88 171 VAL A CA 1
ATOM 1296 C C . VAL A 1 171 ? 17.841 -3.014 -7.691 1.00 94.88 171 VAL A C 1
ATOM 1298 O O . VAL A 1 171 ? 17.169 -2.580 -8.630 1.00 94.88 171 VAL A O 1
ATOM 1301 N N . TYR A 1 172 ? 18.815 -2.309 -7.110 1.00 94.19 172 TYR A N 1
ATOM 1302 C CA . TYR A 1 172 ? 19.068 -0.911 -7.463 1.00 94.19 172 TYR A CA 1
ATOM 1303 C C . TYR A 1 172 ? 19.513 -0.769 -8.916 1.00 94.19 172 TYR A C 1
ATOM 1305 O O . TYR A 1 172 ? 20.545 -1.309 -9.311 1.00 94.19 172 TYR A O 1
ATOM 1313 N N . GLY A 1 173 ? 18.755 -0.011 -9.709 1.00 93.31 173 GLY A N 1
ATOM 1314 C CA . GLY A 1 173 ? 18.943 0.072 -11.158 1.00 93.31 173 GLY A CA 1
ATOM 1315 C C . GLY A 1 173 ? 17.892 -0.685 -11.976 1.00 93.31 173 GLY A C 1
ATOM 1316 O O . GLY A 1 173 ? 17.882 -0.508 -13.192 1.00 93.31 173 GLY A O 1
ATOM 1317 N N . ASP A 1 174 ? 16.998 -1.443 -11.332 1.00 96.69 174 ASP A N 1
ATOM 1318 C CA . ASP A 1 174 ? 15.862 -2.162 -11.936 1.00 96.69 174 ASP A CA 1
ATOM 1319 C C . ASP A 1 174 ? 14.513 -1.798 -11.265 1.00 96.69 174 ASP A C 1
ATOM 1321 O O . ASP A 1 174 ? 13.569 -2.605 -11.240 1.00 96.69 174 ASP A O 1
ATOM 1325 N N . GLU A 1 175 ? 14.399 -0.594 -10.689 1.00 98.06 175 GLU A N 1
ATOM 1326 C CA . GLU A 1 175 ? 13.147 -0.085 -10.119 1.00 98.06 175 GLU A CA 1
ATOM 1327 C C . GLU A 1 175 ? 12.028 -0.009 -11.169 1.00 98.06 175 GLU A C 1
ATOM 1329 O O . GLU A 1 175 ? 12.189 0.516 -12.275 1.00 98.06 175 GLU A O 1
ATOM 1334 N N . CYS A 1 176 ? 10.837 -0.480 -10.801 1.00 98.38 176 CYS A N 1
ATOM 1335 C CA . CYS A 1 176 ? 9.671 -0.453 -11.673 1.00 98.38 176 CYS A CA 1
ATOM 1336 C C . CYS A 1 176 ? 9.056 0.952 -11.699 1.00 98.38 176 CYS A C 1
ATOM 1338 O O . CYS A 1 176 ? 8.368 1.348 -10.766 1.00 98.38 176 CYS A O 1
ATOM 1340 N N . VAL A 1 177 ? 9.277 1.716 -12.773 1.00 98.38 177 VAL A N 1
ATOM 1341 C CA . VAL A 1 177 ? 8.706 3.068 -12.926 1.00 98.38 177 VAL A CA 1
ATOM 1342 C C . VAL A 1 177 ? 7.938 3.194 -14.242 1.00 98.38 177 VAL A C 1
ATOM 1344 O O . VAL A 1 177 ? 8.473 2.924 -15.323 1.00 98.38 177 VAL A O 1
ATOM 1347 N N . PHE A 1 178 ? 6.690 3.661 -14.161 1.00 98.25 178 PHE A N 1
ATOM 1348 C CA . PHE A 1 178 ? 5.800 3.843 -15.312 1.00 98.25 178 PHE A CA 1
ATOM 1349 C C . PHE A 1 178 ? 5.803 5.282 -15.855 1.00 98.25 178 PHE A C 1
ATOM 1351 O O . PHE A 1 178 ? 5.897 6.267 -15.111 1.00 98.25 178 PHE A O 1
ATOM 1358 N N . GLY A 1 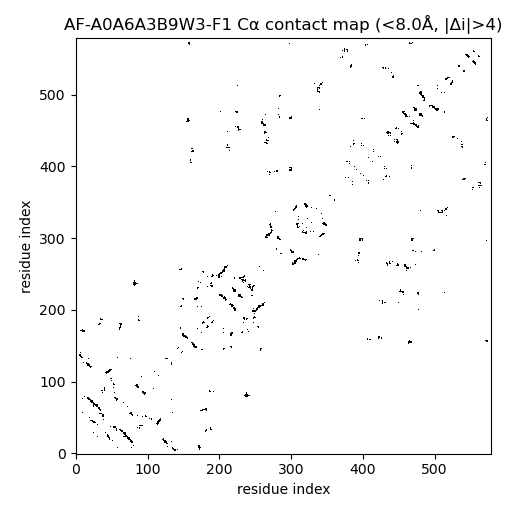179 ? 5.707 5.412 -17.180 1.00 95.62 179 GLY A N 1
ATOM 1359 C CA . GLY A 1 179 ? 5.593 6.688 -17.887 1.00 95.62 179 GLY A CA 1
ATOM 1360 C C . GLY A 1 179 ? 6.291 6.699 -19.249 1.00 95.62 179 GLY A C 1
ATOM 1361 O O . GLY A 1 179 ? 6.976 5.749 -19.634 1.00 95.62 179 GLY A O 1
ATOM 1362 N N . GLY A 1 180 ? 6.142 7.808 -19.978 1.00 94.88 180 GLY A N 1
ATOM 1363 C CA . GLY A 1 180 ? 6.775 7.992 -21.286 1.00 94.88 180 GLY A CA 1
ATOM 1364 C C . GLY A 1 180 ? 8.299 7.863 -21.207 1.00 94.88 180 GLY A C 1
ATOM 1365 O O . GLY A 1 180 ? 8.945 8.613 -20.482 1.00 94.88 180 GLY A O 1
ATOM 1366 N N . GLY A 1 181 ? 8.862 6.902 -21.944 1.00 92.31 181 GLY A N 1
ATOM 1367 C CA . GLY A 1 181 ? 10.305 6.638 -21.972 1.00 92.31 181 GLY A CA 1
ATOM 1368 C C . GLY A 1 181 ? 10.872 5.945 -20.727 1.00 92.31 181 GLY A C 1
ATOM 1369 O O . GLY A 1 181 ? 12.090 5.832 -20.627 1.00 92.31 181 GLY A O 1
ATOM 1370 N N . LYS A 1 182 ? 10.028 5.475 -19.797 1.00 97.81 182 LYS A N 1
ATOM 1371 C CA . LYS A 1 182 ? 10.481 4.842 -18.551 1.00 97.81 182 LYS A CA 1
ATOM 1372 C C . LYS A 1 182 ? 10.649 3.317 -18.672 1.00 97.81 182 LYS A C 1
ATOM 1374 O O . LYS A 1 182 ? 10.868 2.801 -19.770 1.00 97.81 182 LYS A O 1
ATOM 1379 N N . VAL A 1 183 ? 10.594 2.618 -17.538 1.00 98.31 183 VAL A N 1
ATOM 1380 C CA . VAL A 1 183 ? 10.975 1.209 -17.373 1.00 98.31 183 VAL A CA 1
ATOM 1381 C C . VAL A 1 183 ? 9.869 0.252 -17.805 1.00 98.31 183 VAL A C 1
ATOM 1383 O O . VAL A 1 183 ? 10.124 -0.668 -18.578 1.00 98.31 183 VAL A O 1
ATOM 1386 N N . ILE A 1 184 ? 8.638 0.471 -17.329 1.00 98.50 184 ILE A N 1
ATOM 1387 C CA . ILE A 1 184 ? 7.496 -0.408 -17.620 1.00 98.50 184 ILE A CA 1
ATOM 1388 C C . ILE A 1 184 ? 6.993 -0.119 -19.037 1.00 98.50 184 ILE A C 1
ATOM 1390 O O . ILE A 1 184 ? 6.126 0.728 -19.256 1.00 98.50 184 ILE A O 1
ATOM 1394 N N . ARG A 1 185 ? 7.619 -0.787 -20.005 1.00 98.12 185 ARG A N 1
ATOM 1395 C CA . ARG A 1 185 ? 7.310 -0.773 -21.437 1.00 98.12 185 ARG A CA 1
ATOM 1396 C C . ARG A 1 185 ? 7.598 -2.149 -22.026 1.00 98.12 185 ARG A C 1
ATOM 1398 O O . ARG A 1 185 ? 8.399 -2.895 -21.464 1.00 98.12 185 ARG A O 1
ATOM 1405 N N . ASP A 1 186 ? 6.928 -2.450 -23.134 1.00 98.00 186 ASP A N 1
ATOM 1406 C CA . ASP A 1 186 ? 6.993 -3.736 -23.836 1.00 98.00 186 ASP A CA 1
ATOM 1407 C C . ASP A 1 186 ? 8.434 -4.225 -24.051 1.00 98.00 186 ASP A C 1
ATOM 1409 O O . ASP A 1 186 ? 9.296 -3.446 -24.462 1.00 98.00 186 ASP A O 1
ATOM 1413 N N . GLY A 1 187 ? 8.691 -5.491 -23.715 1.00 96.88 187 GLY A N 1
ATOM 1414 C CA . GLY A 1 187 ? 10.007 -6.127 -23.796 1.00 96.88 187 GLY A CA 1
ATOM 1415 C C . GLY A 1 187 ? 11.054 -5.644 -22.784 1.00 96.88 187 GLY A C 1
ATOM 1416 O O . GLY A 1 187 ? 12.120 -6.246 -22.699 1.00 96.88 187 GLY A O 1
ATOM 1417 N N . MET A 1 188 ? 10.780 -4.585 -22.014 1.00 97.94 188 MET A N 1
ATOM 1418 C CA . MET A 1 188 ? 11.705 -3.969 -21.049 1.00 97.94 188 MET A CA 1
ATOM 1419 C C . MET A 1 188 ? 11.331 -4.412 -19.636 1.00 97.94 188 MET A C 1
ATOM 1421 O O . MET A 1 188 ? 11.455 -5.592 -19.337 1.00 97.94 188 MET A O 1
ATOM 1425 N N . GLY A 1 189 ? 10.832 -3.516 -18.774 1.00 97.94 189 GLY A N 1
ATOM 1426 C CA . GLY A 1 189 ? 10.252 -3.885 -17.479 1.00 97.94 189 GLY A CA 1
ATOM 1427 C C . GLY A 1 189 ? 8.839 -4.467 -17.568 1.00 97.94 189 GLY A C 1
ATOM 1428 O O . GLY A 1 189 ? 8.368 -5.046 -16.593 1.00 97.94 189 GLY A O 1
ATOM 1429 N N . GLN A 1 190 ? 8.174 -4.339 -18.723 1.00 98.62 190 GLN A N 1
ATOM 1430 C CA . GLN A 1 190 ? 6.959 -5.085 -19.038 1.00 98.62 190 GLN A CA 1
ATOM 1431 C C . GLN A 1 190 ? 7.354 -6.347 -19.808 1.00 98.62 190 GLN A C 1
ATOM 1433 O O . GLN A 1 190 ? 7.923 -6.265 -20.895 1.00 98.62 190 GLN A O 1
ATOM 1438 N N . SER A 1 191 ? 7.066 -7.510 -19.236 1.00 98.31 191 SER A N 1
ATOM 1439 C CA . SER A 1 191 ? 7.364 -8.805 -19.832 1.00 98.31 191 SER A CA 1
ATOM 1440 C C . SER A 1 191 ? 6.483 -9.092 -21.041 1.00 98.31 191 SER A C 1
ATOM 1442 O O . SER A 1 191 ? 5.280 -8.820 -21.036 1.00 98.31 191 SER A O 1
ATOM 1444 N N . SER A 1 192 ? 7.082 -9.742 -22.033 1.00 95.00 192 SER A N 1
ATOM 1445 C CA . SER A 1 192 ? 6.446 -10.121 -23.289 1.00 95.00 192 SER A CA 1
ATOM 1446 C C . SER A 1 192 ? 6.847 -11.570 -23.571 1.00 95.00 192 SER A C 1
ATOM 1448 O O . SER A 1 192 ? 8.024 -11.886 -23.611 1.00 95.00 192 SER A O 1
ATOM 1450 N N . GLY A 1 193 ? 5.890 -12.492 -23.688 1.00 92.06 193 GLY A N 1
ATOM 1451 C CA . GLY A 1 193 ? 6.171 -13.921 -23.932 1.00 92.06 193 GLY A CA 1
ATOM 1452 C C . GLY A 1 193 ? 5.975 -14.872 -22.743 1.00 92.06 193 GLY A C 1
ATOM 1453 O O . GLY A 1 193 ? 6.104 -16.083 -22.918 1.00 92.06 193 GLY A O 1
ATOM 1454 N N . HIS A 1 194 ? 5.587 -14.375 -21.565 1.00 95.56 194 HIS A N 1
ATOM 1455 C CA . HIS A 1 194 ? 5.068 -15.225 -20.486 1.00 95.56 194 HIS A CA 1
ATOM 1456 C C . HIS A 1 194 ? 3.605 -15.644 -20.754 1.00 95.56 194 HIS A C 1
ATOM 1458 O O . HIS A 1 194 ? 2.895 -14.976 -21.513 1.00 95.56 194 HIS A O 1
ATOM 1464 N N . PRO A 1 195 ? 3.108 -16.729 -20.126 1.00 96.38 195 PRO A N 1
ATOM 1465 C CA . PRO A 1 195 ? 1.696 -17.097 -20.217 1.00 96.38 195 PRO A CA 1
ATOM 1466 C C . PRO A 1 195 ? 0.785 -15.972 -19.683 1.00 96.38 195 PRO A C 1
ATOM 1468 O O . PRO A 1 195 ? 1.038 -15.487 -18.579 1.00 96.38 195 PRO A O 1
ATOM 1471 N N . PRO A 1 196 ? -0.289 -15.567 -20.392 1.00 94.75 196 PRO A N 1
ATOM 1472 C CA . PRO A 1 196 ? -1.130 -14.433 -19.980 1.00 94.75 196 PRO A CA 1
ATOM 1473 C C . PRO A 1 196 ? -1.752 -14.568 -18.581 1.00 94.75 196 PRO A C 1
ATOM 1475 O O . PRO A 1 196 ? -1.978 -13.580 -17.890 1.00 94.75 196 PRO A O 1
ATOM 1478 N N . ASP A 1 197 ? -2.001 -15.794 -18.113 1.00 94.44 197 ASP A N 1
ATOM 1479 C CA . ASP A 1 197 ? -2.509 -16.057 -16.763 1.00 94.44 197 ASP A CA 1
ATOM 1480 C C . ASP A 1 197 ? -1.482 -15.766 -15.657 1.00 94.44 197 ASP A C 1
ATOM 1482 O O . ASP A 1 197 ? -1.836 -15.779 -14.477 1.00 94.44 197 ASP A O 1
ATOM 1486 N N . LYS A 1 198 ? -0.224 -15.477 -16.001 1.00 96.44 198 LYS A N 1
ATOM 1487 C CA . LYS A 1 198 ? 0.827 -15.091 -15.052 1.00 96.44 198 LYS A CA 1
ATOM 1488 C C . LYS A 1 198 ? 0.969 -13.585 -14.873 1.00 96.44 198 LYS A C 1
ATOM 1490 O O . LYS A 1 198 ? 1.537 -13.185 -13.862 1.00 96.44 198 LYS A O 1
ATOM 1495 N N . SER A 1 199 ? 0.416 -12.764 -15.770 1.00 98.00 199 SER A N 1
ATOM 1496 C CA . SER A 1 199 ? 0.424 -11.309 -15.594 1.00 98.00 199 SER A CA 1
ATOM 1497 C C . SER A 1 199 ? -0.327 -10.920 -14.320 1.00 98.00 199 SER A C 1
ATOM 1499 O O . SER A 1 199 ? -1.379 -11.488 -14.009 1.00 98.00 199 SER A O 1
ATOM 1501 N N . LEU A 1 200 ? 0.198 -9.952 -13.577 1.00 98.69 200 LEU A N 1
ATOM 1502 C CA . LEU A 1 200 ? -0.571 -9.282 -12.531 1.00 98.69 200 LEU A CA 1
ATOM 1503 C C . LEU A 1 200 ? -1.750 -8.516 -13.149 1.00 98.69 200 LEU A C 1
ATOM 1505 O O . LEU A 1 200 ? -1.655 -8.056 -14.288 1.00 98.69 200 LEU A O 1
ATOM 1509 N N . ASP A 1 201 ? -2.832 -8.339 -12.392 1.00 98.50 201 ASP A N 1
ATOM 1510 C CA . ASP A 1 201 ? -3.916 -7.443 -12.815 1.00 98.50 201 ASP A CA 1
ATOM 1511 C C . ASP A 1 201 ? -3.476 -5.991 -12.602 1.00 98.50 201 ASP A C 1
ATOM 1513 O O . ASP A 1 201 ? -3.562 -5.166 -13.511 1.00 98.50 201 ASP A O 1
ATOM 1517 N N . THR A 1 202 ? -2.920 -5.722 -11.416 1.00 98.88 202 THR A N 1
ATOM 1518 C CA . THR A 1 202 ? -2.373 -4.422 -11.020 1.00 98.88 202 THR A CA 1
ATOM 1519 C C . THR A 1 202 ? -1.068 -4.619 -10.252 1.00 98.88 202 THR A C 1
ATOM 1521 O O . THR A 1 202 ? -0.949 -5.541 -9.440 1.00 98.88 202 THR A O 1
ATOM 1524 N N . VAL A 1 203 ? -0.104 -3.723 -10.448 1.00 98.88 203 VAL A N 1
ATOM 1525 C CA . VAL A 1 203 ? 1.086 -3.595 -9.597 1.00 98.88 203 VAL A CA 1
ATOM 1526 C C . VAL A 1 203 ? 1.106 -2.220 -8.930 1.00 98.88 203 VAL A C 1
ATOM 1528 O O . VAL A 1 203 ? 0.878 -1.204 -9.586 1.00 98.88 203 VAL A O 1
ATOM 1531 N N . ILE A 1 204 ? 1.368 -2.177 -7.621 1.00 98.88 204 ILE A N 1
ATOM 1532 C CA . ILE A 1 204 ? 1.716 -0.933 -6.922 1.00 98.88 204 ILE A CA 1
ATOM 1533 C C . ILE A 1 204 ? 3.235 -0.882 -6.820 1.00 98.88 204 ILE A C 1
ATOM 1535 O O . ILE A 1 204 ? 3.817 -1.708 -6.119 1.00 98.88 204 ILE A O 1
ATOM 1539 N N . THR A 1 205 ? 3.869 0.048 -7.526 1.00 98.81 205 THR A N 1
ATOM 1540 C CA . THR A 1 205 ? 5.332 0.111 -7.632 1.00 98.81 205 THR A CA 1
ATOM 1541 C C . THR A 1 205 ? 5.962 0.857 -6.465 1.00 98.81 205 THR A C 1
ATOM 1543 O O . THR A 1 205 ? 5.411 1.852 -6.008 1.00 98.81 205 THR A O 1
ATOM 1546 N N . ASN A 1 206 ? 7.138 0.428 -6.006 1.00 98.50 206 ASN A N 1
ATOM 1547 C CA . ASN A 1 206 ? 7.981 1.172 -5.063 1.00 98.50 206 ASN A CA 1
ATOM 1548 C C . ASN A 1 206 ? 7.251 1.646 -3.783 1.00 98.50 206 ASN A C 1
ATOM 1550 O O . ASN A 1 206 ? 7.488 2.752 -3.288 1.00 98.50 206 ASN A O 1
ATOM 1554 N N . ALA A 1 207 ? 6.347 0.838 -3.231 1.00 98.50 207 ALA A N 1
ATOM 1555 C CA . ALA A 1 207 ? 5.541 1.223 -2.081 1.00 98.50 207 ALA A CA 1
ATOM 1556 C C . ALA A 1 207 ? 6.326 1.097 -0.769 1.00 98.50 207 ALA A C 1
ATOM 1558 O O . ALA A 1 207 ? 6.898 0.045 -0.478 1.00 98.50 207 ALA A O 1
ATOM 1559 N N . VAL A 1 208 ? 6.292 2.134 0.075 1.00 98.62 208 VAL A N 1
ATOM 1560 C CA . VAL A 1 208 ? 6.703 1.996 1.479 1.00 98.62 208 VAL A CA 1
ATOM 1561 C C . VAL A 1 208 ? 5.547 1.399 2.266 1.00 98.62 208 VAL A C 1
ATOM 1563 O O . VAL A 1 208 ? 4.560 2.074 2.542 1.00 98.62 208 VAL A O 1
ATOM 1566 N N . ILE A 1 209 ? 5.655 0.136 2.646 1.00 98.75 209 ILE A N 1
ATOM 1567 C CA . ILE A 1 209 ? 4.626 -0.575 3.397 1.00 98.75 209 ILE A CA 1
ATOM 1568 C C . ILE A 1 209 ? 4.839 -0.324 4.885 1.00 98.75 209 ILE A C 1
ATOM 1570 O O . ILE A 1 209 ? 5.918 -0.573 5.419 1.00 98.75 209 ILE A O 1
ATOM 1574 N N . VAL A 1 210 ? 3.795 0.156 5.558 1.00 97.88 210 VAL A N 1
ATOM 1575 C CA . VAL A 1 210 ? 3.735 0.261 7.019 1.00 97.88 210 VAL A CA 1
ATOM 1576 C C . VAL A 1 210 ? 2.630 -0.673 7.492 1.00 97.88 210 VAL A C 1
ATOM 1578 O O . VAL A 1 210 ? 1.445 -0.417 7.268 1.00 97.88 210 VAL A O 1
ATOM 1581 N N . ASP A 1 211 ? 3.021 -1.764 8.142 1.00 98.44 211 ASP A N 1
ATOM 1582 C CA . ASP A 1 211 ? 2.122 -2.805 8.635 1.00 98.44 211 ASP A CA 1
ATOM 1583 C C . ASP A 1 211 ? 2.570 -3.287 10.026 1.00 98.44 211 ASP A C 1
ATOM 1585 O O . ASP A 1 211 ? 3.640 -2.922 10.507 1.00 98.44 211 ASP A O 1
ATOM 1589 N N . TYR A 1 212 ? 1.766 -4.101 10.716 1.00 97.94 212 TYR A N 1
ATOM 1590 C CA . TYR A 1 212 ? 2.204 -4.682 11.989 1.00 97.94 212 TYR A CA 1
ATOM 1591 C C . TYR A 1 212 ? 3.366 -5.672 11.801 1.00 97.94 212 TYR A C 1
ATOM 1593 O O . TYR A 1 212 ? 4.115 -5.906 12.752 1.00 97.94 212 TYR A O 1
ATOM 1601 N N . THR A 1 213 ? 3.510 -6.248 10.600 1.00 97.94 213 THR A N 1
ATOM 1602 C CA . THR A 1 213 ? 4.587 -7.186 10.263 1.00 97.94 213 THR A CA 1
ATOM 1603 C C . THR A 1 213 ? 5.948 -6.508 10.098 1.00 97.94 213 THR A C 1
ATOM 1605 O O . THR A 1 213 ? 6.964 -7.151 10.355 1.00 97.94 213 THR A O 1
ATOM 1608 N N . GLY A 1 214 ? 5.992 -5.221 9.740 1.00 96.75 214 GLY A N 1
ATOM 1609 C CA . GLY A 1 214 ? 7.238 -4.501 9.480 1.00 96.75 214 GLY A CA 1
ATOM 1610 C C . GLY A 1 214 ? 7.040 -3.198 8.711 1.00 96.75 214 GLY A C 1
ATOM 1611 O O . GLY A 1 214 ? 5.928 -2.865 8.290 1.00 96.75 214 GLY A O 1
ATOM 1612 N N . MET A 1 215 ? 8.149 -2.484 8.519 1.00 96.12 215 MET A N 1
ATOM 1613 C CA . MET A 1 215 ? 8.226 -1.299 7.663 1.00 96.12 215 MET A CA 1
ATOM 1614 C C . MET A 1 215 ? 9.241 -1.565 6.565 1.00 96.12 215 MET A C 1
ATOM 1616 O O . MET A 1 215 ? 10.440 -1.576 6.821 1.00 96.12 215 MET A O 1
ATOM 1620 N N . PHE A 1 216 ? 8.777 -1.814 5.349 1.00 97.81 216 PHE A N 1
ATOM 1621 C CA . PHE A 1 216 ? 9.647 -2.242 4.257 1.00 97.81 216 PHE A CA 1
ATOM 1622 C C . PHE A 1 216 ? 9.189 -1.666 2.924 1.00 97.81 216 PHE A C 1
ATOM 1624 O O . PHE A 1 216 ? 8.047 -1.242 2.770 1.00 97.81 216 PHE A O 1
ATOM 1631 N N . LYS A 1 217 ? 10.098 -1.642 1.959 1.00 98.62 217 LYS A N 1
ATOM 1632 C CA . LYS A 1 217 ? 9.881 -1.128 0.612 1.00 98.62 217 LYS A CA 1
ATOM 1633 C C . LYS A 1 217 ? 9.738 -2.294 -0.360 1.00 98.62 217 LYS A C 1
ATOM 1635 O O . LYS A 1 217 ? 10.591 -3.176 -0.377 1.00 98.62 217 LYS A O 1
ATOM 1640 N N . ALA A 1 218 ? 8.648 -2.338 -1.121 1.00 98.62 218 ALA A N 1
ATOM 1641 C CA . ALA A 1 218 ? 8.408 -3.396 -2.100 1.00 98.62 218 ALA A CA 1
ATOM 1642 C C . ALA A 1 218 ? 7.405 -2.966 -3.177 1.00 98.62 218 ALA A C 1
ATOM 1644 O O . ALA A 1 218 ? 6.598 -2.061 -2.964 1.00 98.62 218 ALA A O 1
ATOM 1645 N N . ASP A 1 219 ? 7.397 -3.682 -4.297 1.00 98.88 219 ASP A N 1
ATOM 1646 C CA . ASP A 1 219 ? 6.256 -3.713 -5.203 1.00 98.88 219 ASP A CA 1
ATOM 1647 C C . ASP A 1 219 ? 5.172 -4.650 -4.644 1.00 98.88 219 ASP A C 1
ATOM 1649 O O . ASP A 1 219 ? 5.460 -5.707 -4.066 1.00 98.88 219 ASP A O 1
ATOM 1653 N N . ILE A 1 220 ? 3.906 -4.275 -4.832 1.00 98.88 220 ILE A N 1
ATOM 1654 C CA . ILE A 1 220 ? 2.739 -5.059 -4.410 1.00 98.88 220 ILE A CA 1
ATOM 1655 C C . ILE A 1 220 ? 2.034 -5.580 -5.656 1.00 98.88 220 ILE A C 1
ATOM 1657 O O . ILE A 1 220 ? 1.477 -4.801 -6.429 1.00 98.88 220 ILE A O 1
ATOM 1661 N N . GLY A 1 221 ? 2.028 -6.899 -5.838 1.00 98.81 221 GLY A N 1
ATOM 1662 C CA . GLY A 1 221 ? 1.294 -7.543 -6.921 1.00 98.81 221 GLY A CA 1
ATOM 1663 C C . GLY A 1 221 ? -0.130 -7.888 -6.512 1.00 98.81 221 GLY A C 1
ATOM 1664 O O . GLY A 1 221 ? -0.346 -8.545 -5.490 1.00 98.81 221 GLY A O 1
ATOM 1665 N N . ILE A 1 222 ? -1.097 -7.484 -7.333 1.00 98.81 222 ILE A N 1
ATOM 1666 C CA . ILE A 1 222 ? -2.521 -7.745 -7.134 1.00 98.81 222 ILE A CA 1
ATOM 1667 C C . ILE A 1 222 ? -3.043 -8.590 -8.294 1.00 98.81 222 ILE A C 1
ATOM 1669 O O . ILE A 1 222 ? -2.791 -8.295 -9.464 1.00 98.81 222 ILE A O 1
ATOM 1673 N N . LYS A 1 223 ? -3.793 -9.642 -7.961 1.00 97.94 223 LYS A N 1
ATOM 1674 C CA . LYS A 1 223 ? -4.488 -10.483 -8.935 1.00 97.94 223 LYS A CA 1
ATOM 1675 C C . LYS A 1 223 ? -5.780 -11.033 -8.342 1.00 97.94 223 LYS A C 1
ATOM 1677 O O . LYS A 1 223 ? -5.790 -11.487 -7.199 1.00 97.94 223 LYS A O 1
ATOM 1682 N N . ASN A 1 224 ? -6.867 -10.996 -9.107 1.00 96.38 224 ASN A N 1
ATOM 1683 C CA . ASN A 1 224 ? -8.218 -11.366 -8.685 1.00 96.38 224 ASN A CA 1
ATOM 1684 C C . ASN A 1 224 ? -8.632 -10.684 -7.368 1.00 96.38 224 ASN A C 1
ATOM 1686 O O . ASN A 1 224 ? -9.213 -11.310 -6.483 1.00 96.38 224 ASN A O 1
ATOM 1690 N N . GLY A 1 225 ? -8.256 -9.412 -7.213 1.00 96.31 225 GLY A N 1
ATOM 1691 C CA . GLY A 1 225 ? -8.525 -8.604 -6.023 1.00 96.31 225 GLY A CA 1
ATOM 1692 C C . GLY A 1 225 ? -7.755 -8.989 -4.756 1.00 96.31 225 GLY A C 1
ATOM 1693 O O . GLY A 1 225 ? -8.025 -8.439 -3.690 1.00 96.31 225 GLY A O 1
ATOM 1694 N N . VAL A 1 226 ? -6.782 -9.897 -4.853 1.00 98.25 226 VAL A N 1
ATOM 1695 C CA . VAL A 1 226 ? -5.973 -10.415 -3.740 1.00 98.25 226 VAL A CA 1
ATOM 1696 C C . VAL A 1 226 ? -4.514 -9.994 -3.914 1.00 98.25 226 VAL A C 1
ATOM 1698 O O . VAL A 1 226 ? -4.011 -9.902 -5.034 1.00 98.25 226 VAL A O 1
ATOM 1701 N N . ILE A 1 227 ? -3.818 -9.755 -2.803 1.00 98.75 227 ILE A N 1
ATOM 1702 C CA . ILE A 1 227 ? -2.367 -9.546 -2.780 1.00 98.75 227 ILE A CA 1
ATOM 1703 C C . ILE A 1 227 ? -1.697 -10.890 -3.079 1.00 98.75 227 ILE A C 1
ATOM 1705 O O . ILE A 1 227 ? -1.751 -11.805 -2.259 1.00 98.75 227 ILE A O 1
ATOM 1709 N N . VAL A 1 228 ? -1.063 -11.032 -4.240 1.00 98.50 228 VAL A N 1
ATOM 1710 C CA . VAL A 1 228 ? -0.422 -12.295 -4.658 1.00 98.50 228 VAL A CA 1
ATOM 1711 C C . VAL A 1 228 ? 1.088 -12.314 -4.450 1.00 98.50 228 VAL A C 1
ATOM 1713 O O . VAL A 1 228 ? 1.690 -13.386 -4.424 1.00 98.50 228 VAL A O 1
ATOM 1716 N N . GLY A 1 229 ? 1.699 -11.152 -4.228 1.00 98.31 229 GLY A N 1
ATOM 1717 C CA . GLY A 1 229 ? 3.113 -11.060 -3.902 1.00 98.31 229 GLY A CA 1
ATOM 1718 C C . GLY A 1 229 ? 3.499 -9.696 -3.345 1.00 98.31 229 GLY A C 1
ATOM 1719 O O . GLY A 1 229 ? 2.875 -8.682 -3.654 1.00 98.31 229 GLY A O 1
ATOM 1720 N N . LEU A 1 230 ? 4.550 -9.703 -2.531 1.00 98.56 230 LEU A N 1
ATOM 1721 C CA . LEU A 1 230 ? 5.251 -8.524 -2.036 1.00 98.56 230 LEU A CA 1
ATOM 1722 C C . LEU A 1 230 ? 6.728 -8.745 -2.348 1.00 98.56 230 LEU A C 1
ATOM 1724 O O . LEU A 1 230 ? 7.311 -9.723 -1.871 1.00 98.56 230 LEU A O 1
ATOM 1728 N N . GLY A 1 231 ? 7.318 -7.899 -3.183 1.00 98.12 231 GLY A N 1
ATOM 1729 C CA . GLY A 1 231 ? 8.735 -8.007 -3.501 1.00 98.12 231 GLY A CA 1
ATOM 1730 C C . GLY A 1 231 ? 9.149 -7.210 -4.718 1.00 98.12 231 GLY A C 1
ATOM 1731 O O . GLY A 1 231 ? 8.642 -6.115 -4.910 1.00 98.12 231 GLY A O 1
ATOM 1732 N N . LYS A 1 232 ? 10.076 -7.743 -5.517 1.00 98.06 232 LYS A N 1
ATOM 1733 C CA . LYS A 1 232 ? 10.483 -7.118 -6.774 1.00 98.06 232 LYS A CA 1
ATOM 1734 C C . LYS A 1 232 ? 9.592 -7.602 -7.915 1.00 98.06 232 LYS A C 1
ATOM 1736 O O . LYS A 1 232 ? 9.612 -8.789 -8.264 1.00 98.06 232 LYS A O 1
ATOM 1741 N N . ALA A 1 233 ? 8.818 -6.689 -8.483 1.00 98.62 233 ALA A N 1
ATOM 1742 C CA . ALA A 1 233 ? 8.089 -6.917 -9.718 1.00 98.62 233 ALA A CA 1
ATOM 1743 C C . ALA A 1 233 ? 8.979 -6.633 -10.941 1.00 98.62 233 ALA A C 1
ATOM 1745 O O . ALA A 1 233 ? 10.146 -6.235 -10.825 1.00 98.62 233 ALA A O 1
ATOM 1746 N N . GLY A 1 234 ? 8.425 -6.874 -12.126 1.00 98.25 234 GLY A N 1
ATOM 1747 C CA . GLY A 1 234 ? 9.037 -6.495 -13.396 1.00 98.25 234 GLY A CA 1
ATOM 1748 C C . GLY A 1 234 ? 8.999 -7.613 -14.421 1.00 98.25 234 GLY A C 1
ATOM 1749 O O . GLY A 1 234 ? 8.061 -8.415 -14.458 1.00 98.25 234 GLY A O 1
ATOM 1750 N N . ASN A 1 235 ? 10.037 -7.656 -15.250 1.00 98.25 235 ASN A N 1
ATOM 1751 C CA . ASN A 1 235 ? 10.199 -8.641 -16.303 1.00 98.25 235 ASN A CA 1
ATOM 1752 C C . ASN A 1 235 ? 11.359 -9.598 -15.981 1.00 98.25 235 ASN A C 1
ATOM 1754 O O . ASN A 1 235 ? 12.513 -9.174 -16.039 1.00 98.25 235 ASN A O 1
ATOM 1758 N N . PRO A 1 236 ? 11.090 -10.887 -15.704 1.00 97.38 236 PRO A N 1
ATOM 1759 C CA . PRO A 1 236 ? 12.145 -11.873 -15.469 1.00 97.38 236 PRO A CA 1
ATOM 1760 C C . PRO A 1 236 ? 13.101 -12.087 -16.648 1.00 97.38 236 PRO A C 1
ATOM 1762 O O . PRO A 1 236 ? 14.157 -12.681 -16.465 1.00 97.38 236 PRO A O 1
ATOM 1765 N N . ASP A 1 237 ? 12.745 -11.635 -17.851 1.00 97.12 237 ASP A N 1
ATOM 1766 C CA . ASP A 1 237 ? 13.600 -11.769 -19.030 1.00 97.12 237 ASP A CA 1
ATOM 1767 C C . ASP A 1 237 ? 14.758 -10.766 -19.071 1.00 97.12 237 ASP A C 1
ATOM 1769 O O . ASP A 1 237 ? 15.744 -11.022 -19.759 1.00 97.12 237 ASP A O 1
ATOM 1773 N N . THR A 1 238 ? 14.642 -9.646 -18.352 1.00 95.62 238 THR A N 1
ATOM 1774 C CA . THR A 1 238 ? 15.569 -8.505 -18.463 1.00 95.62 238 THR A CA 1
ATOM 1775 C C . THR A 1 238 ? 16.013 -7.922 -17.122 1.00 95.62 238 THR A C 1
ATOM 1777 O O . THR A 1 238 ? 16.865 -7.034 -17.106 1.00 95.62 238 THR A O 1
ATOM 1780 N N . MET A 1 239 ? 15.433 -8.380 -16.008 1.00 95.94 239 MET A N 1
ATOM 1781 C CA . MET A 1 239 ? 15.678 -7.848 -14.667 1.00 95.94 239 MET A CA 1
ATOM 1782 C C . MET A 1 239 ? 16.027 -8.953 -13.683 1.00 95.94 239 MET A C 1
ATOM 1784 O O . MET A 1 239 ? 15.316 -9.959 -13.579 1.00 95.94 239 MET A O 1
ATOM 1788 N N . ASP A 1 240 ? 17.050 -8.710 -12.873 1.00 91.75 240 ASP A N 1
ATOM 1789 C CA . ASP A 1 240 ? 17.419 -9.627 -11.802 1.00 91.75 240 ASP A CA 1
ATOM 1790 C C . ASP A 1 240 ? 16.453 -9.530 -10.622 1.00 91.75 240 ASP A C 1
ATOM 1792 O O . ASP A 1 240 ? 15.854 -8.492 -10.350 1.00 91.75 240 ASP A O 1
ATOM 1796 N N . GLY A 1 241 ? 16.240 -10.647 -9.926 1.00 90.88 241 GLY A N 1
ATOM 1797 C CA . GLY A 1 241 ? 15.351 -10.712 -8.762 1.00 90.88 241 GLY A CA 1
ATOM 1798 C C . GLY A 1 241 ? 13.852 -10.549 -9.061 1.00 90.88 241 GLY A C 1
ATOM 1799 O O . GLY A 1 241 ? 13.046 -10.655 -8.135 1.00 90.88 241 GLY A O 1
ATOM 1800 N N . ALA A 1 242 ? 13.446 -10.324 -10.319 1.00 94.25 242 ALA A N 1
ATOM 1801 C CA . ALA A 1 242 ? 12.036 -10.213 -10.697 1.00 94.25 242 ALA A CA 1
ATOM 1802 C C . ALA A 1 242 ? 11.316 -11.548 -10.465 1.00 94.25 242 ALA A C 1
ATOM 1804 O O . ALA A 1 242 ? 11.606 -12.570 -11.091 1.00 94.25 242 ALA A O 1
ATOM 1805 N N . SER A 1 243 ? 10.371 -11.546 -9.524 1.00 92.62 243 SER A N 1
ATOM 1806 C CA . SER A 1 243 ? 9.685 -12.767 -9.109 1.00 92.62 243 SER A CA 1
ATOM 1807 C C . SER A 1 243 ? 8.727 -13.267 -10.189 1.00 92.62 243 SER A C 1
ATOM 1809 O O . SER A 1 243 ? 7.934 -12.508 -10.742 1.00 92.62 243 SER A O 1
ATOM 1811 N N . GLN A 1 244 ? 8.702 -14.584 -10.401 1.00 92.38 244 GLN A N 1
ATOM 1812 C CA . GLN A 1 244 ? 7.752 -15.253 -11.304 1.00 92.38 244 GLN A CA 1
ATOM 1813 C C . GLN A 1 244 ? 6.280 -15.075 -10.884 1.00 92.38 244 GLN A C 1
ATOM 1815 O O . GLN A 1 244 ? 5.376 -15.293 -11.686 1.00 92.38 244 GLN A O 1
ATOM 1820 N N . ASN A 1 245 ? 6.028 -14.669 -9.635 1.00 92.56 245 ASN A N 1
ATOM 1821 C CA . ASN A 1 245 ? 4.689 -14.357 -9.127 1.00 92.56 245 ASN A CA 1
ATOM 1822 C C . ASN A 1 245 ? 4.351 -12.855 -9.198 1.00 92.56 245 ASN A C 1
ATOM 1824 O O . ASN A 1 245 ? 3.263 -12.462 -8.783 1.00 92.56 245 ASN A O 1
ATOM 1828 N N . LEU A 1 246 ? 5.276 -12.018 -9.683 1.00 98.12 246 LEU A N 1
ATOM 1829 C CA . LEU A 1 246 ? 5.148 -10.560 -9.774 1.00 98.12 246 LEU A CA 1
ATOM 1830 C C . LEU A 1 246 ? 5.468 -10.044 -11.188 1.00 98.12 246 LEU A C 1
ATOM 1832 O O . LEU A 1 246 ? 6.041 -8.967 -11.358 1.00 98.12 246 LEU A O 1
ATOM 1836 N N . ILE A 1 247 ? 5.108 -10.825 -12.208 1.00 98.69 247 ILE A N 1
ATOM 1837 C CA . ILE A 1 247 ? 5.356 -10.459 -13.601 1.00 98.69 247 ILE A CA 1
ATOM 1838 C C . ILE A 1 247 ? 4.436 -9.302 -13.997 1.00 98.69 247 ILE A C 1
ATOM 1840 O O . ILE A 1 247 ? 3.207 -9.417 -13.943 1.00 98.69 247 ILE A O 1
ATOM 1844 N N . ILE A 1 248 ? 5.043 -8.204 -14.443 1.00 98.75 248 ILE A N 1
ATOM 1845 C CA . ILE A 1 248 ? 4.326 -7.095 -15.072 1.00 98.75 248 ILE A CA 1
ATOM 1846 C C . ILE A 1 248 ? 4.158 -7.455 -16.547 1.00 98.75 248 ILE A C 1
ATOM 1848 O O . ILE A 1 248 ? 5.129 -7.444 -17.297 1.00 98.75 248 ILE A O 1
ATOM 1852 N N . GLY A 1 249 ? 2.945 -7.821 -16.953 1.00 97.88 249 GLY A N 1
ATOM 1853 C CA . GLY A 1 249 ? 2.591 -8.071 -18.350 1.00 97.88 249 GLY A CA 1
ATOM 1854 C C . GLY A 1 249 ? 1.733 -6.942 -18.891 1.00 97.88 249 GLY A C 1
ATOM 1855 O O . GLY A 1 249 ? 2.034 -5.772 -18.679 1.00 97.88 249 GLY A O 1
ATOM 1856 N N . VAL A 1 250 ? 0.616 -7.274 -19.538 1.00 95.25 250 VAL A N 1
ATOM 1857 C CA . VAL A 1 250 ? -0.432 -6.278 -19.816 1.00 95.25 250 VAL A CA 1
ATOM 1858 C C . VAL A 1 250 ? -1.183 -5.999 -18.507 1.00 95.25 250 VAL A C 1
ATOM 1860 O O . VAL A 1 250 ? -2.260 -6.533 -18.263 1.00 95.25 250 VAL A O 1
ATOM 1863 N N . THR A 1 251 ? -0.544 -5.221 -17.639 1.00 98.12 251 THR A N 1
ATOM 1864 C CA . THR A 1 251 ? -0.866 -5.035 -16.219 1.00 98.12 251 THR A CA 1
ATOM 1865 C C . THR A 1 251 ? -1.088 -3.548 -15.934 1.00 98.12 251 THR A C 1
ATOM 1867 O O . THR A 1 251 ? -0.338 -2.710 -16.432 1.00 98.12 251 THR A O 1
ATOM 1870 N N . GLU A 1 252 ? -2.089 -3.208 -15.117 1.00 98.62 252 GLU A N 1
ATOM 1871 C CA . GLU A 1 252 ? -2.313 -1.832 -14.648 1.00 98.62 252 GLU A CA 1
ATOM 1872 C C . GLU A 1 252 ? -1.246 -1.408 -13.624 1.00 98.62 252 GLU A C 1
ATOM 1874 O O . GLU A 1 252 ? -0.770 -2.222 -12.830 1.00 98.62 252 GLU A O 1
ATOM 1879 N N . VAL A 1 253 ? -0.881 -0.124 -13.597 1.00 98.81 253 VAL A N 1
ATOM 1880 C CA . VAL A 1 253 ? 0.161 0.392 -12.698 1.00 98.81 253 VAL A CA 1
ATOM 1881 C C . VAL A 1 253 ? -0.377 1.491 -11.789 1.00 98.81 253 VAL A C 1
ATOM 1883 O O . VAL A 1 253 ? -0.883 2.515 -12.242 1.00 98.81 253 VAL A O 1
ATOM 1886 N N . ILE A 1 254 ? -0.173 1.324 -10.483 1.00 98.81 254 ILE A N 1
ATOM 1887 C CA . ILE A 1 254 ? -0.340 2.382 -9.485 1.00 98.81 254 ILE A CA 1
ATOM 1888 C C . ILE A 1 254 ? 1.048 2.783 -8.979 1.00 98.81 254 ILE A C 1
ATOM 1890 O O . ILE A 1 254 ? 1.759 1.980 -8.383 1.00 98.81 254 ILE A O 1
ATOM 1894 N N . ALA A 1 255 ? 1.426 4.043 -9.187 1.00 98.50 255 ALA A N 1
ATOM 1895 C CA . ALA A 1 255 ? 2.694 4.581 -8.703 1.00 98.50 255 ALA A CA 1
ATOM 1896 C C . ALA A 1 255 ? 2.674 4.729 -7.171 1.00 98.50 255 ALA A C 1
ATOM 1898 O O . ALA A 1 255 ? 1.946 5.568 -6.633 1.00 98.50 255 ALA A O 1
ATOM 1899 N N . GLY A 1 256 ? 3.450 3.903 -6.472 1.00 97.94 256 GLY A N 1
ATOM 1900 C CA . GLY A 1 256 ? 3.625 3.959 -5.019 1.00 97.94 256 GLY A CA 1
ATOM 1901 C C . GLY A 1 256 ? 4.902 4.680 -4.582 1.00 97.94 256 GLY A C 1
ATOM 1902 O O . GLY A 1 256 ? 5.039 4.962 -3.391 1.00 97.94 256 GLY A O 1
ATOM 1903 N N . GLU A 1 257 ? 5.800 5.039 -5.507 1.00 97.06 257 GLU A N 1
ATOM 1904 C CA . GLU A 1 257 ? 6.986 5.842 -5.201 1.00 97.06 257 GLU A CA 1
ATOM 1905 C C . GLU A 1 257 ? 6.616 7.142 -4.458 1.00 97.06 257 GLU A C 1
ATOM 1907 O O . GLU A 1 257 ? 5.710 7.887 -4.839 1.00 97.06 257 GLU A O 1
ATOM 1912 N N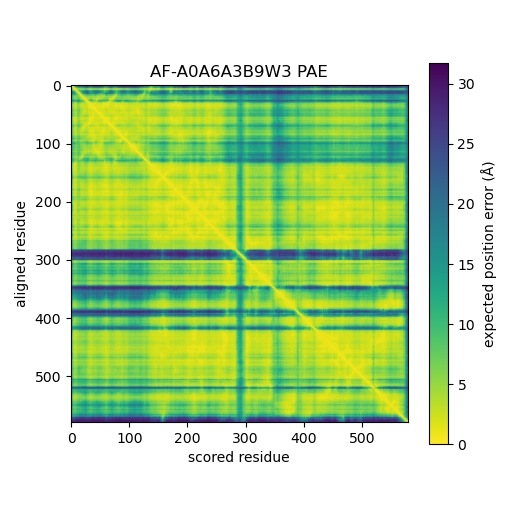 . GLY A 1 258 ? 7.295 7.398 -3.335 1.00 91.06 258 GLY A N 1
ATOM 1913 C CA . GLY A 1 258 ? 7.010 8.539 -2.453 1.00 91.06 258 GLY A CA 1
ATOM 1914 C C . GLY A 1 258 ? 5.720 8.424 -1.621 1.00 91.06 258 GLY A C 1
ATOM 1915 O O . GLY A 1 258 ? 5.399 9.343 -0.860 1.00 91.06 258 GLY A O 1
ATOM 1916 N N . SER A 1 259 ? 4.993 7.308 -1.723 1.00 95.56 259 SER A N 1
ATOM 1917 C CA . SER A 1 259 ? 3.786 7.026 -0.944 1.00 95.56 259 SER A CA 1
ATOM 1918 C C . SER A 1 259 ? 4.028 5.959 0.122 1.00 95.56 259 SER A C 1
ATOM 1920 O O . SER A 1 259 ? 4.823 5.034 -0.037 1.00 95.56 259 SER A O 1
ATOM 1922 N N . ILE A 1 260 ? 3.284 6.076 1.219 1.00 98.00 260 ILE A N 1
ATOM 1923 C CA . ILE A 1 260 ? 3.149 5.024 2.226 1.00 98.00 260 ILE A CA 1
ATOM 1924 C C . ILE A 1 260 ? 1.905 4.204 1.885 1.00 98.00 260 ILE A C 1
ATOM 1926 O O . ILE A 1 260 ? 0.859 4.778 1.583 1.00 98.00 260 ILE A O 1
ATOM 1930 N N . VAL A 1 261 ? 1.987 2.881 1.981 1.00 98.50 261 VAL A N 1
ATOM 1931 C CA . VAL A 1 261 ? 0.862 1.957 1.830 1.00 98.50 261 VAL A CA 1
ATOM 1932 C C . VAL A 1 261 ? 0.592 1.259 3.156 1.00 98.50 261 VAL A C 1
ATOM 1934 O O . VAL A 1 261 ? 1.496 0.721 3.792 1.00 98.50 261 VAL A O 1
ATOM 1937 N N . THR A 1 262 ? -0.671 1.253 3.570 1.00 98.12 262 THR A N 1
ATOM 1938 C CA . THR A 1 262 ? -1.145 0.494 4.734 1.00 98.12 262 THR A CA 1
ATOM 1939 C C . THR A 1 262 ? -2.299 -0.410 4.331 1.00 98.12 262 THR A C 1
ATOM 1941 O O . THR A 1 262 ? -2.965 -0.171 3.321 1.00 98.12 262 THR A O 1
ATOM 1944 N N . ALA A 1 263 ? -2.615 -1.394 5.170 1.00 97.56 263 ALA A N 1
ATOM 1945 C CA . ALA A 1 263 ? -3.911 -2.055 5.091 1.00 97.56 263 ALA A CA 1
ATOM 1946 C C . ALA A 1 263 ? -5.048 -1.049 5.337 1.00 97.56 263 ALA A C 1
ATOM 1948 O O . ALA A 1 263 ? -4.879 -0.062 6.066 1.00 97.56 263 ALA A O 1
ATOM 1949 N N . GLY A 1 264 ? -6.213 -1.312 4.753 1.00 94.19 264 GLY A N 1
ATOM 1950 C CA . GLY A 1 264 ? -7.440 -0.600 5.084 1.00 94.19 264 GLY A CA 1
ATOM 1951 C C . GLY A 1 264 ? -7.820 -0.798 6.552 1.00 94.19 264 GLY A C 1
ATOM 1952 O O . GLY A 1 264 ? -7.709 -1.899 7.099 1.00 94.19 264 GLY A O 1
ATOM 1953 N N . ALA A 1 265 ? -8.247 0.280 7.212 1.00 92.31 265 ALA A N 1
ATOM 1954 C CA . ALA A 1 265 ? -8.615 0.209 8.619 1.00 92.31 265 ALA A CA 1
ATOM 1955 C C . ALA A 1 265 ? -9.899 -0.615 8.815 1.00 92.31 265 ALA A C 1
ATOM 1957 O O . ALA A 1 265 ? -10.785 -0.663 7.957 1.00 92.31 265 ALA A O 1
ATOM 1958 N N . ILE A 1 266 ? -10.014 -1.232 9.986 1.00 91.06 266 ILE A N 1
ATOM 1959 C CA . ILE A 1 266 ? -11.160 -2.020 10.419 1.00 91.06 266 ILE A CA 1
ATOM 1960 C C . ILE A 1 266 ? -11.748 -1.357 11.655 1.00 91.06 266 ILE A C 1
ATOM 1962 O O . ILE A 1 266 ? -11.108 -1.278 12.706 1.00 91.06 266 ILE A O 1
ATOM 1966 N N . ASN A 1 267 ? -12.996 -0.912 11.542 1.00 87.94 267 ASN A N 1
ATOM 1967 C CA . ASN A 1 267 ? -13.752 -0.434 12.686 1.00 87.94 267 ASN A CA 1
ATOM 1968 C C . ASN A 1 267 ? -14.728 -1.520 13.128 1.00 87.94 267 ASN A C 1
ATOM 1970 O O . ASN A 1 267 ? -15.689 -1.824 12.426 1.00 87.94 267 ASN A O 1
ATOM 1974 N N . CYS A 1 268 ? -14.473 -2.094 14.301 1.00 86.88 268 CYS A N 1
ATOM 1975 C CA . CYS A 1 268 ? -15.315 -3.126 14.891 1.00 86.88 268 CYS A CA 1
ATOM 1976 C C . CYS A 1 268 ? -16.209 -2.622 16.028 1.00 86.88 268 CYS A C 1
ATOM 1978 O O . CYS A 1 268 ? -16.500 -3.367 16.959 1.00 86.88 268 CYS A O 1
ATOM 1980 N N . HIS A 1 269 ? -16.595 -1.344 15.986 1.00 86.06 269 HIS A N 1
ATOM 1981 C CA . HIS A 1 269 ? -17.577 -0.766 16.897 1.00 86.06 269 HIS A CA 1
ATOM 1982 C C . HIS A 1 269 ? -18.507 0.233 16.199 1.00 86.06 269 HIS A C 1
ATOM 1984 O O . HIS A 1 269 ? -18.585 1.410 16.560 1.00 86.06 269 HIS A O 1
ATOM 1990 N N . VAL A 1 270 ? -19.204 -0.222 15.160 1.00 86.06 270 VAL A N 1
ATOM 1991 C CA . VAL A 1 270 ? -20.027 0.641 14.306 1.00 86.06 270 VAL A CA 1
ATOM 1992 C C . VAL A 1 270 ? -21.500 0.592 14.705 1.00 86.06 270 VAL A C 1
ATOM 1994 O O . VAL A 1 270 ? -22.103 -0.471 14.823 1.00 86.06 270 VAL A O 1
ATOM 1997 N N . HIS A 1 271 ? -22.105 1.771 14.852 1.00 87.50 271 HIS A N 1
ATOM 1998 C CA . HIS A 1 271 ? -23.557 1.921 14.933 1.00 87.50 271 HIS A CA 1
ATOM 1999 C C . HIS A 1 271 ? -24.085 2.339 13.564 1.00 87.50 271 HIS A C 1
ATOM 2001 O O . HIS A 1 271 ? -23.841 3.469 13.134 1.00 87.50 271 HIS A O 1
ATOM 2007 N N . PHE A 1 272 ? -24.833 1.467 12.887 1.00 90.31 272 PHE A N 1
ATOM 2008 C CA . PHE A 1 272 ? -25.389 1.759 11.559 1.00 90.31 272 PHE A CA 1
ATOM 2009 C C . PHE A 1 272 ? -26.626 2.673 11.643 1.00 90.31 272 PHE A C 1
ATOM 2011 O O . PHE A 1 272 ? -27.753 2.263 11.369 1.00 90.31 272 PHE A O 1
ATOM 2018 N N . ILE A 1 273 ? -26.405 3.923 12.069 1.00 90.25 273 ILE A N 1
ATOM 2019 C CA . ILE A 1 273 ? -27.433 4.956 12.290 1.00 90.25 273 ILE A CA 1
ATOM 2020 C C . ILE A 1 273 ? -27.921 5.551 10.966 1.00 90.25 273 ILE A C 1
ATOM 2022 O O . ILE A 1 273 ? -29.103 5.856 10.822 1.00 90.25 273 ILE A O 1
ATOM 2026 N N . CYS A 1 274 ? -27.021 5.753 10.006 1.00 89.38 274 CYS A N 1
ATOM 2027 C CA . CYS A 1 274 ? -27.336 6.330 8.704 1.00 89.38 274 CYS A CA 1
ATOM 2028 C C . CYS A 1 274 ? -26.321 5.862 7.647 1.00 89.38 274 CYS A C 1
ATOM 2030 O O . CYS A 1 274 ? -25.190 5.561 8.008 1.00 89.38 274 CYS A O 1
ATOM 2032 N N . PRO A 1 275 ? -26.665 5.800 6.352 1.00 90.06 275 PRO A N 1
ATOM 2033 C CA . PRO A 1 275 ? -25.727 5.368 5.310 1.00 90.06 275 PRO A CA 1
ATOM 2034 C C . PRO A 1 275 ? -24.572 6.355 5.078 1.00 90.06 275 PRO A C 1
ATOM 2036 O O . PRO A 1 275 ? -23.500 5.949 4.646 1.00 90.06 275 PRO A O 1
ATOM 2039 N N . GLN A 1 276 ? -24.742 7.640 5.413 1.00 87.50 276 GLN A N 1
ATOM 2040 C CA . GLN A 1 276 ? -23.708 8.666 5.222 1.00 87.50 276 GLN A CA 1
ATOM 2041 C C . GLN A 1 276 ? -22.417 8.341 5.976 1.00 87.50 276 GLN A C 1
ATOM 2043 O O . GLN A 1 276 ? -21.336 8.655 5.487 1.00 87.50 276 GLN A O 1
ATOM 2048 N N . LEU A 1 277 ? -22.510 7.664 7.127 1.00 83.19 277 LEU A N 1
ATOM 2049 C CA . LEU A 1 277 ? -21.323 7.249 7.874 1.00 83.19 277 LEU A CA 1
ATOM 2050 C C . LEU A 1 277 ? -20.428 6.313 7.059 1.00 83.19 277 LEU A C 1
ATOM 2052 O O . LEU A 1 277 ? -19.226 6.344 7.261 1.00 83.19 277 LEU A O 1
ATOM 2056 N N . VAL A 1 278 ? -20.982 5.515 6.138 1.00 87.19 278 VAL A N 1
ATOM 2057 C CA . VAL A 1 278 ? -20.188 4.617 5.289 1.00 87.19 278 VAL A CA 1
ATOM 2058 C C . VAL A 1 278 ? -19.286 5.436 4.382 1.00 87.19 278 VAL A C 1
ATOM 2060 O O . VAL A 1 278 ? -18.096 5.161 4.319 1.00 87.19 278 VAL A O 1
ATOM 2063 N N . HIS A 1 279 ? -19.828 6.483 3.756 1.00 85.38 279 HIS A N 1
ATOM 2064 C CA . HIS A 1 279 ? -19.050 7.410 2.941 1.00 85.38 279 HIS A CA 1
ATOM 2065 C C . HIS A 1 279 ? -17.972 8.120 3.761 1.00 85.38 279 HIS A C 1
ATOM 2067 O O . HIS A 1 279 ? -16.826 8.143 3.340 1.00 85.38 279 HIS A O 1
ATOM 2073 N N . GLU A 1 280 ? -18.307 8.611 4.955 1.00 78.25 280 GLU A N 1
ATOM 2074 C CA . GLU A 1 280 ? -17.330 9.243 5.856 1.00 78.25 280 GLU A CA 1
ATOM 2075 C C . GLU A 1 280 ? -16.270 8.251 6.381 1.00 78.25 280 GLU A C 1
ATOM 2077 O O . GLU A 1 280 ? -15.191 8.664 6.795 1.00 78.25 280 GLU A O 1
ATOM 2082 N N . ALA A 1 281 ? -16.546 6.941 6.374 1.00 82.56 281 ALA A N 1
ATOM 2083 C CA . ALA A 1 281 ? -15.579 5.913 6.762 1.00 82.56 281 ALA A CA 1
ATOM 2084 C C . ALA A 1 281 ? -14.451 5.765 5.732 1.00 82.56 281 ALA A C 1
ATOM 2086 O O . ALA A 1 281 ? -13.307 5.503 6.086 1.00 82.56 281 ALA A O 1
ATOM 2087 N N . ILE A 1 282 ? -14.788 5.896 4.452 1.00 84.50 282 ILE A N 1
ATOM 2088 C CA . ILE A 1 282 ? -13.936 5.575 3.299 1.00 84.50 282 ILE A CA 1
ATOM 2089 C C . ILE A 1 282 ? -13.553 6.821 2.474 1.00 84.50 282 ILE A C 1
ATOM 2091 O O . ILE A 1 282 ? -12.761 6.725 1.538 1.00 84.50 282 ILE A O 1
ATOM 2095 N N . SER A 1 283 ? -14.049 8.011 2.819 1.00 73.44 283 SER A N 1
ATOM 2096 C CA . SER A 1 283 ? -13.628 9.298 2.247 1.00 73.44 283 SER A CA 1
ATOM 2097 C C . SER A 1 283 ? -12.723 10.088 3.203 1.00 73.44 283 SER A C 1
ATOM 2099 O O . SER A 1 283 ? -12.575 9.739 4.376 1.00 73.44 283 SER A O 1
ATOM 2101 N N . SER A 1 284 ? -12.055 11.142 2.698 1.00 53.53 284 SER A N 1
ATOM 2102 C CA . SER A 1 284 ? -11.461 12.209 3.534 1.00 53.53 284 SER A CA 1
ATOM 2103 C C . SER A 1 284 ? -12.412 13.362 3.442 1.00 53.53 284 SER A C 1
ATOM 2105 O O . SER A 1 284 ? -12.231 14.287 2.640 1.00 53.53 284 SER A O 1
ATOM 2107 N N . GLY A 1 285 ? -13.462 13.225 4.232 1.00 45.34 285 GLY A N 1
ATOM 2108 C CA . GLY A 1 285 ? -14.304 14.337 4.564 1.00 45.34 285 GLY A CA 1
ATOM 2109 C C . GLY A 1 285 ? -15.391 14.576 3.546 1.00 45.34 285 GLY A C 1
ATOM 2110 O O . GLY A 1 285 ? -15.598 13.822 2.589 1.00 45.34 285 GLY A O 1
ATOM 2111 N N . LYS A 1 286 ? -16.119 15.644 3.869 1.00 45.31 286 LYS A N 1
ATOM 2112 C CA . LYS A 1 286 ? -17.502 15.930 3.496 1.00 45.31 286 LYS A CA 1
ATOM 2113 C C . LYS A 1 286 ? -17.903 15.416 2.117 1.00 45.31 286 LYS A C 1
ATOM 2115 O O . LYS A 1 286 ? -17.573 16.020 1.099 1.00 45.31 286 LYS A O 1
ATOM 2120 N N . LEU A 1 287 ? -18.799 14.430 2.112 1.00 39.06 287 LEU A N 1
ATOM 2121 C CA . LEU A 1 287 ? -19.622 14.143 0.935 1.00 39.06 287 LEU A CA 1
ATOM 2122 C C . LEU A 1 287 ? -20.742 15.188 0.725 1.00 39.06 287 LEU A C 1
ATOM 2124 O O . LEU A 1 287 ? -21.434 15.165 -0.290 1.00 39.06 287 LEU A O 1
ATOM 2128 N N . HIS A 1 288 ? -20.940 16.118 1.671 1.00 37.34 288 HIS A N 1
ATOM 2129 C CA . HIS A 1 288 ? -22.059 17.058 1.655 1.00 37.34 288 HIS A CA 1
ATOM 2130 C C . HIS A 1 288 ? -21.629 18.528 1.624 1.00 37.34 288 HIS A C 1
ATOM 2132 O O . HIS A 1 288 ? -20.819 18.993 2.424 1.00 37.34 288 HIS A O 1
ATOM 2138 N N . SER A 1 289 ? -22.304 19.283 0.759 1.00 34.19 289 SER A N 1
ATOM 2139 C CA . SER A 1 289 ? -22.305 20.743 0.591 1.00 34.19 289 SER A CA 1
ATOM 2140 C C . SER A 1 289 ? -22.666 21.563 1.849 1.00 34.19 289 SER A C 1
ATOM 2142 O O . SER A 1 289 ? -22.880 22.772 1.762 1.00 34.19 289 SER A O 1
ATOM 2144 N N . GLN A 1 290 ? -22.709 20.961 3.043 1.00 35.75 290 GLN A N 1
ATOM 2145 C CA . GLN A 1 290 ? -22.974 21.666 4.293 1.00 35.75 290 GLN A CA 1
ATOM 2146 C C . GLN A 1 290 ? -21.671 22.248 4.879 1.00 35.75 290 GLN A C 1
ATOM 2148 O O . GLN A 1 290 ? -20.826 21.579 5.485 1.00 35.75 290 GLN A O 1
ATOM 2153 N N . ALA A 1 291 ? -21.526 23.560 4.726 1.00 34.19 291 ALA A N 1
ATOM 2154 C CA . ALA A 1 291 ? -20.362 24.365 5.090 1.00 34.19 291 ALA A CA 1
ATOM 2155 C C . ALA A 1 291 ? -19.995 24.431 6.598 1.00 34.19 291 ALA A C 1
ATOM 2157 O O . ALA A 1 291 ? -19.079 25.166 6.947 1.00 34.19 291 ALA A O 1
ATOM 2158 N N . TYR A 1 292 ? -20.622 23.666 7.504 1.00 36.03 292 TYR A N 1
ATOM 2159 C CA . TYR A 1 292 ? -20.603 23.987 8.949 1.00 36.03 292 TYR A CA 1
ATOM 2160 C C . TYR A 1 292 ? -19.836 23.053 9.903 1.00 36.03 292 TYR A C 1
ATOM 2162 O O . TYR A 1 292 ? -19.838 23.295 11.105 1.00 36.03 292 TYR A O 1
ATOM 2170 N N . ILE A 1 293 ? -19.125 22.033 9.418 1.00 41.41 293 ILE A N 1
ATOM 2171 C CA . ILE A 1 293 ? -18.208 21.233 10.261 1.00 41.41 293 ILE A CA 1
ATOM 2172 C C . ILE A 1 293 ? -16.752 21.614 9.942 1.00 41.41 293 ILE A C 1
ATOM 2174 O O . ILE A 1 293 ? -16.430 21.808 8.768 1.00 41.41 293 ILE A O 1
ATOM 2178 N N . ALA A 1 294 ? -15.945 21.809 10.994 1.00 39.81 294 ALA A N 1
ATOM 2179 C CA . ALA A 1 294 ? -14.610 22.422 11.016 1.00 39.81 294 ALA A CA 1
ATOM 2180 C C . ALA A 1 294 ? -13.651 21.906 9.925 1.00 39.81 294 ALA A C 1
ATOM 2182 O O . ALA A 1 294 ? -13.655 20.723 9.603 1.00 39.81 294 ALA A O 1
ATOM 2183 N N . LYS A 1 295 ? -12.819 22.805 9.379 1.00 42.28 295 LYS A N 1
ATOM 2184 C CA . LYS A 1 295 ? -11.876 22.548 8.271 1.00 42.28 295 LYS A CA 1
ATOM 2185 C C . LYS A 1 295 ? -10.723 21.585 8.615 1.00 42.28 295 LYS A C 1
ATOM 2187 O O . LYS A 1 295 ? -10.056 21.115 7.699 1.00 42.28 295 LYS A O 1
ATOM 2192 N N . ASP A 1 296 ? -10.551 21.247 9.892 1.00 45.72 296 ASP A N 1
ATOM 2193 C CA . ASP A 1 296 ? -9.315 20.656 10.423 1.00 45.72 296 ASP A CA 1
ATOM 2194 C C . ASP A 1 296 ? -9.551 19.330 11.167 1.00 45.72 296 ASP A C 1
ATOM 2196 O O . ASP A 1 296 ? -8.886 19.032 12.159 1.00 45.72 296 ASP A O 1
ATOM 2200 N N . VAL A 1 297 ? -10.540 18.533 10.747 1.00 46.41 297 VAL A N 1
ATOM 2201 C CA . VAL A 1 297 ? -10.770 17.222 11.370 1.00 46.41 297 VAL A CA 1
ATOM 2202 C C . VAL A 1 297 ? -9.893 16.165 10.683 1.00 46.41 297 VAL A C 1
ATOM 2204 O O . VAL A 1 297 ? -9.968 16.027 9.465 1.00 46.41 297 VAL A O 1
ATOM 2207 N N . PRO A 1 298 ? -9.062 15.420 11.432 1.00 47.22 298 PRO A N 1
ATOM 2208 C CA . PRO A 1 298 ? -8.267 14.331 10.876 1.00 47.22 298 PRO A CA 1
ATOM 2209 C C . PRO A 1 298 ? -9.143 13.115 10.518 1.00 47.22 298 PRO A C 1
ATOM 2211 O O . PRO A 1 298 ? -9.987 12.717 11.326 1.00 47.22 298 PRO A O 1
ATOM 2214 N N . GLU A 1 299 ? -8.959 12.532 9.324 1.00 56.41 299 GLU A N 1
ATOM 2215 C CA . GLU A 1 299 ? -9.872 11.541 8.719 1.00 56.41 299 GLU A CA 1
ATOM 2216 C C . GLU A 1 299 ? -9.114 10.306 8.180 1.00 56.41 299 GLU A C 1
ATOM 2218 O O . GLU A 1 299 ? -8.149 10.410 7.434 1.00 56.41 299 GLU A O 1
ATOM 2223 N N . ILE A 1 300 ? -9.518 9.083 8.526 1.00 56.75 300 ILE A N 1
ATOM 2224 C CA . ILE A 1 300 ? -8.825 7.866 8.045 1.00 56.75 300 ILE A CA 1
ATOM 2225 C C . ILE A 1 300 ? -9.794 6.887 7.394 1.00 56.75 300 ILE A C 1
ATOM 2227 O O . ILE A 1 300 ? -10.984 6.895 7.681 1.00 56.75 300 ILE A O 1
ATOM 2231 N N . ARG A 1 301 ? -9.248 6.061 6.492 1.00 76.12 301 ARG A N 1
ATOM 2232 C CA . ARG A 1 301 ? -9.952 5.175 5.569 1.00 76.12 301 ARG A CA 1
ATOM 2233 C C . ARG A 1 301 ? -10.138 3.780 6.118 1.00 76.12 301 ARG A C 1
ATOM 2235 O O . ARG A 1 301 ? -9.214 2.968 6.170 1.00 76.12 301 ARG A O 1
ATOM 2242 N N . ILE A 1 302 ? -11.376 3.532 6.492 1.00 87.06 302 ILE A N 1
ATOM 2243 C CA . ILE A 1 302 ? -11.900 2.258 6.929 1.00 87.06 302 ILE A CA 1
ATOM 2244 C C . ILE A 1 302 ? -12.449 1.530 5.705 1.00 87.06 302 ILE A C 1
ATOM 2246 O O . ILE A 1 302 ? -13.296 2.058 4.989 1.00 87.06 302 ILE A O 1
ATOM 2250 N N . THR A 1 303 ? -11.978 0.308 5.479 1.00 93.06 303 THR A N 1
ATOM 2251 C CA . THR A 1 303 ? -12.485 -0.580 4.421 1.00 93.06 303 THR A CA 1
ATOM 2252 C C . THR A 1 303 ? -13.373 -1.687 4.981 1.00 93.06 303 THR A C 1
ATO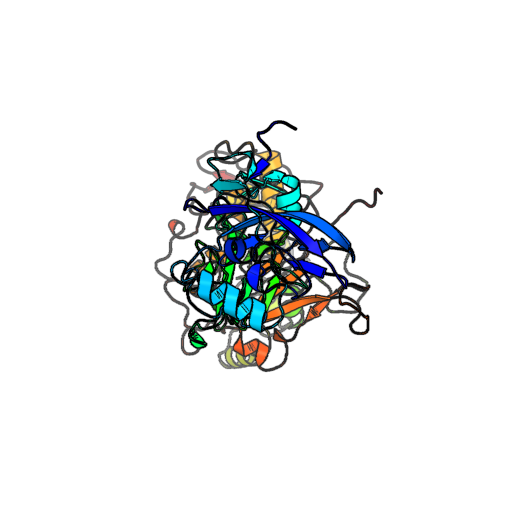M 2254 O O . THR A 1 303 ? -14.000 -2.409 4.213 1.00 93.06 303 THR A O 1
ATOM 2257 N N . THR A 1 304 ? -13.452 -1.826 6.312 1.00 93.56 304 THR A N 1
ATOM 2258 C CA . THR A 1 304 ? -14.270 -2.845 6.987 1.00 93.56 304 THR A CA 1
ATOM 2259 C C . THR A 1 304 ? -15.027 -2.266 8.181 1.00 93.56 304 THR A C 1
ATOM 2261 O O . THR A 1 304 ? -14.419 -1.704 9.095 1.00 93.56 304 THR A O 1
ATOM 2264 N N . LEU A 1 305 ? -16.348 -2.451 8.202 1.00 92.19 305 LEU A N 1
ATOM 2265 C CA . LEU A 1 305 ? -17.248 -2.010 9.270 1.00 92.19 305 LEU A CA 1
ATOM 2266 C C . LEU A 1 305 ? -17.926 -3.215 9.929 1.00 92.19 305 LEU A C 1
ATOM 2268 O O . LEU A 1 305 ? -18.591 -4.004 9.260 1.00 92.19 305 LEU A O 1
ATOM 2272 N N . ILE A 1 306 ? -17.789 -3.348 11.247 1.00 89.88 306 ILE A N 1
ATOM 2273 C CA . ILE A 1 306 ? -18.398 -4.432 12.028 1.00 89.88 306 ILE A CA 1
ATOM 2274 C C . ILE A 1 306 ? -19.220 -3.846 13.179 1.00 89.88 306 ILE A C 1
ATOM 2276 O O . ILE A 1 306 ? -18.813 -2.854 13.784 1.00 89.88 306 ILE A O 1
ATOM 2280 N N . GLU A 1 307 ? -20.349 -4.503 13.461 1.00 86.88 307 GLU A N 1
ATOM 2281 C CA . GLU A 1 307 ? -21.287 -4.388 14.593 1.00 86.88 307 GLU A CA 1
ATOM 2282 C C . GLU A 1 307 ? -22.731 -4.220 14.114 1.00 86.88 307 GLU A C 1
ATOM 2284 O O . GLU A 1 307 ? -23.195 -5.101 13.415 1.00 86.88 307 GLU A O 1
ATOM 2289 N N . GLY A 1 308 ? -23.518 -3.204 14.469 1.00 87.69 308 GLY A N 1
ATOM 2290 C CA . GLY A 1 308 ? -24.966 -3.330 14.258 1.00 87.69 308 GLY A CA 1
ATOM 2291 C C . GLY A 1 308 ? -25.752 -2.036 14.251 1.00 87.69 308 GLY A C 1
ATOM 2292 O O . GLY A 1 308 ? -25.326 -0.999 14.755 1.00 87.69 308 GLY A O 1
ATOM 2293 N N . GLY A 1 309 ? -26.918 -2.097 13.622 1.00 90.19 309 GLY A N 1
ATOM 2294 C CA . GLY A 1 309 ? -27.856 -0.992 13.535 1.00 90.19 309 GLY A CA 1
ATOM 2295 C C . GLY A 1 309 ? -28.890 -1.194 12.440 1.00 90.19 309 GLY A C 1
ATOM 2296 O O . GLY A 1 309 ? -28.690 -1.974 11.515 1.00 90.19 309 GLY A O 1
ATOM 2297 N N . THR A 1 310 ? -30.002 -0.474 12.545 1.00 92.62 310 THR A N 1
ATOM 2298 C CA . THR A 1 310 ? -31.125 -0.532 11.599 1.00 92.62 310 THR A CA 1
ATOM 2299 C C . THR A 1 310 ? -31.598 0.868 11.204 1.00 92.62 310 THR A C 1
ATOM 2301 O O . THR A 1 310 ? -32.792 1.089 11.000 1.00 92.62 310 THR A O 1
ATOM 2304 N N . GLY A 1 311 ? -30.686 1.842 11.169 1.00 90.94 311 GLY A N 1
ATOM 2305 C CA . GLY A 1 311 ? -31.010 3.252 10.964 1.00 90.94 311 GLY A CA 1
ATOM 2306 C C . GLY A 1 311 ? -31.164 4.039 12.276 1.00 90.94 311 GLY A C 1
ATOM 2307 O O . GLY A 1 311 ? -30.723 3.590 13.333 1.00 90.94 311 GLY A O 1
ATOM 2308 N N . PRO A 1 312 ? -31.789 5.229 12.260 1.00 93.56 312 PRO A N 1
ATOM 2309 C CA . PRO A 1 312 ? -31.736 6.182 13.372 1.00 93.56 312 PRO A CA 1
ATOM 2310 C C . PRO A 1 312 ? -32.680 5.861 14.547 1.00 93.56 312 PRO A C 1
ATOM 2312 O O . PRO A 1 312 ? -33.022 6.757 15.317 1.00 93.56 312 PRO A O 1
ATOM 2315 N N . ALA A 1 313 ? -33.081 4.598 14.708 1.00 88.12 313 ALA A N 1
ATOM 2316 C CA . ALA A 1 313 ? -33.903 4.137 15.823 1.00 88.12 313 ALA A CA 1
ATOM 2317 C C . ALA A 1 313 ? -33.154 4.252 17.161 1.00 88.12 313 ALA A C 1
ATOM 2319 O O . ALA A 1 313 ? -31.930 4.101 17.220 1.00 88.12 313 ALA A O 1
ATOM 2320 N N . GLU A 1 314 ? -33.883 4.456 18.258 1.00 81.94 314 GLU A N 1
ATOM 2321 C CA . GLU A 1 314 ? -33.331 4.608 19.612 1.00 81.94 314 GLU A CA 1
ATOM 2322 C C . GLU A 1 314 ? -32.418 3.435 19.980 1.00 81.94 314 GLU A C 1
ATOM 2324 O O . GLU A 1 314 ? -31.316 3.643 20.490 1.00 81.94 314 GLU A O 1
ATOM 2329 N N . GLY A 1 315 ? -32.838 2.212 19.636 1.00 83.25 315 GLY A N 1
ATOM 2330 C CA . GLY A 1 315 ? -32.060 0.996 19.853 1.00 83.25 315 GLY A CA 1
ATOM 2331 C C . GLY A 1 315 ? -30.700 1.023 19.156 1.00 83.25 315 GLY A C 1
ATOM 2332 O O . GLY A 1 315 ? -29.710 0.657 19.776 1.00 83.25 315 GLY A O 1
ATOM 2333 N N . THR A 1 316 ? -30.619 1.517 17.917 1.00 86.19 316 THR A N 1
ATOM 2334 C CA . THR A 1 316 ? -29.355 1.646 17.165 1.00 86.19 316 THR A CA 1
ATOM 2335 C C . THR A 1 316 ? -28.511 2.827 17.644 1.00 86.19 316 THR A C 1
ATOM 2337 O O . THR A 1 316 ? -27.289 2.743 17.728 1.00 86.19 316 THR A O 1
ATOM 2340 N N . ARG A 1 317 ? -29.144 3.948 18.004 1.00 80.31 317 ARG A N 1
ATOM 2341 C CA . ARG A 1 317 ? -28.447 5.127 18.550 1.00 80.31 317 ARG A CA 1
ATOM 2342 C C . ARG A 1 317 ? -27.794 4.830 19.898 1.00 80.31 317 ARG A C 1
ATOM 2344 O O . ARG A 1 317 ? -26.741 5.390 20.222 1.00 80.31 317 ARG A O 1
ATOM 2351 N N . ALA A 1 318 ? -28.426 3.961 20.680 1.00 75.12 318 ALA A N 1
ATOM 2352 C CA . ALA A 1 318 ? -27.870 3.444 21.911 1.00 75.12 318 ALA A CA 1
ATOM 2353 C C . ALA A 1 318 ? -26.851 2.345 21.606 1.00 75.12 318 ALA A C 1
ATOM 2355 O O . ALA A 1 318 ? -25.683 2.521 21.935 1.00 75.12 318 ALA A O 1
ATOM 2356 N N . THR A 1 319 ? -27.285 1.263 20.963 1.00 77.31 319 THR A N 1
ATOM 2357 C CA . THR A 1 319 ? -26.605 -0.036 20.906 1.00 77.31 319 THR A CA 1
ATOM 2358 C C . THR A 1 319 ? -26.213 -0.430 19.488 1.00 77.31 319 THR A C 1
ATOM 2360 O O . THR A 1 319 ? -26.929 -0.129 18.536 1.00 77.31 319 THR A O 1
ATOM 2363 N N . SER A 1 320 ? -25.095 -1.131 19.334 1.00 82.00 320 SER A N 1
ATOM 2364 C CA . SER A 1 320 ? -24.608 -1.587 18.035 1.00 82.00 320 SER A CA 1
ATOM 2365 C C . SER A 1 320 ? -25.253 -2.929 17.648 1.00 82.00 320 SER A C 1
ATOM 2367 O O . SER A 1 320 ? -24.577 -3.937 17.475 1.00 82.00 320 SER A O 1
ATOM 2369 N N . CYS A 1 321 ? -26.591 -2.948 17.556 1.00 84.69 321 CYS A N 1
ATOM 2370 C CA . CYS A 1 321 ? -27.390 -4.147 17.271 1.00 84.69 321 CYS A CA 1
ATOM 2371 C C . CYS A 1 321 ? -28.168 -4.066 15.969 1.00 84.69 321 CYS A C 1
ATOM 2373 O O . CYS A 1 321 ? -28.874 -3.087 15.729 1.00 84.69 321 CYS A O 1
ATOM 2375 N N . THR A 1 322 ? -28.202 -5.190 15.260 1.00 89.44 322 THR A N 1
ATOM 2376 C CA . THR A 1 322 ? -29.217 -5.532 14.260 1.00 89.44 322 THR A CA 1
ATOM 2377 C C . THR A 1 322 ? -30.065 -6.701 14.797 1.00 89.44 322 THR A C 1
ATOM 2379 O O . THR A 1 322 ? -29.684 -7.856 14.606 1.00 89.44 322 THR A O 1
ATOM 2382 N N . PRO A 1 323 ? -31.163 -6.431 15.540 1.00 82.69 323 PRO A N 1
ATOM 2383 C CA . PRO A 1 323 ? -31.816 -7.436 16.391 1.00 82.69 323 PRO A CA 1
ATOM 2384 C C . PRO A 1 323 ? -32.526 -8.582 15.658 1.00 82.69 323 PRO A C 1
ATOM 2386 O O . PRO A 1 323 ? -32.343 -9.741 16.020 1.00 82.69 323 PRO A O 1
ATOM 2389 N N . GLU A 1 324 ? -33.348 -8.280 14.650 1.00 87.88 324 GLU A N 1
ATOM 2390 C CA . GLU A 1 324 ? -34.235 -9.274 14.028 1.00 87.88 324 GLU A CA 1
ATOM 2391 C C . GLU A 1 324 ? -33.661 -9.857 12.726 1.00 87.88 324 GLU A C 1
ATOM 2393 O O . GLU A 1 324 ? -33.077 -9.113 11.932 1.00 87.88 324 GLU A O 1
ATOM 2398 N N . PRO A 1 325 ? -33.899 -11.144 12.392 1.00 88.31 325 PRO A N 1
ATOM 2399 C CA . PRO A 1 325 ? -33.453 -11.735 11.125 1.00 88.31 325 PRO A CA 1
ATOM 2400 C C . PRO A 1 325 ? -33.939 -10.979 9.880 1.00 88.31 325 PRO A C 1
ATOM 2402 O O . PRO A 1 325 ? -33.225 -10.899 8.880 1.00 88.31 325 PRO A O 1
ATOM 2405 N N . ALA A 1 326 ? -35.139 -10.392 9.937 1.00 91.31 326 ALA A N 1
ATOM 2406 C CA . ALA A 1 326 ? -35.654 -9.551 8.860 1.00 91.31 326 ALA A CA 1
ATOM 2407 C C . ALA A 1 326 ? -34.819 -8.270 8.688 1.00 91.31 326 ALA A C 1
ATOM 2409 O O . ALA A 1 326 ? -34.494 -7.896 7.564 1.00 91.31 326 ALA A O 1
ATOM 2410 N N . GLN A 1 327 ? -34.420 -7.637 9.794 1.00 92.44 327 GLN A N 1
ATOM 2411 C CA . GLN A 1 327 ? -33.553 -6.458 9.787 1.00 92.44 327 GLN A CA 1
ATOM 2412 C C . GLN A 1 327 ? -32.134 -6.820 9.346 1.00 92.44 327 GLN A C 1
ATOM 2414 O O . GLN A 1 327 ? -31.553 -6.100 8.548 1.00 92.44 327 GLN A O 1
ATOM 2419 N N . MET A 1 328 ? -31.611 -7.969 9.783 1.00 91.19 328 MET A N 1
ATOM 2420 C CA . MET A 1 328 ? -30.325 -8.510 9.336 1.00 91.19 328 MET A CA 1
ATOM 2421 C C . MET A 1 328 ? -30.294 -8.686 7.818 1.00 91.19 328 MET A C 1
ATOM 2423 O O . MET A 1 328 ? -29.384 -8.204 7.148 1.00 91.19 328 MET A O 1
ATOM 2427 N N . LYS A 1 329 ? -31.332 -9.323 7.262 1.00 92.44 329 LYS A N 1
ATOM 2428 C CA . LYS A 1 329 ? -31.501 -9.465 5.815 1.00 92.44 329 LYS A CA 1
ATOM 2429 C C . LYS A 1 329 ? -31.534 -8.101 5.124 1.00 92.44 329 LYS A C 1
ATOM 2431 O O . LYS A 1 329 ? -30.842 -7.930 4.128 1.00 92.44 329 LYS A O 1
ATOM 2436 N N . MET A 1 330 ? -32.308 -7.147 5.645 1.00 93.88 330 MET A N 1
ATOM 2437 C CA . MET A 1 330 ? -32.399 -5.812 5.048 1.00 93.88 330 MET A CA 1
ATOM 2438 C C . MET A 1 330 ? -31.074 -5.054 5.102 1.00 93.88 330 MET A C 1
ATOM 2440 O O . MET A 1 330 ? -30.720 -4.423 4.117 1.00 93.88 330 MET A O 1
ATOM 2444 N N . MET A 1 331 ? -30.326 -5.132 6.204 1.00 94.50 331 MET A N 1
ATOM 2445 C CA . MET A 1 331 ? -29.025 -4.473 6.320 1.00 94.50 331 MET A CA 1
ATOM 2446 C C . MET A 1 331 ? -28.007 -5.070 5.351 1.00 94.50 331 MET A C 1
ATOM 2448 O O . MET A 1 331 ? -27.368 -4.312 4.633 1.00 94.50 331 MET A O 1
ATOM 2452 N N . LEU A 1 332 ? -27.939 -6.403 5.244 1.00 92.75 332 LEU A N 1
ATOM 2453 C CA . LEU A 1 332 ? -27.097 -7.079 4.250 1.00 92.75 332 LEU A CA 1
ATOM 2454 C C . LEU A 1 332 ? -27.447 -6.654 2.817 1.00 92.75 332 LEU A C 1
ATOM 2456 O O . LEU A 1 332 ? -26.554 -6.367 2.031 1.00 92.75 332 LEU A O 1
ATOM 2460 N N . GLN A 1 333 ? -28.740 -6.574 2.485 1.00 92.94 333 GLN A N 1
ATOM 2461 C CA . GLN A 1 333 ? -29.195 -6.100 1.173 1.00 92.94 333 GLN A CA 1
ATOM 2462 C C . GLN A 1 333 ? -28.886 -4.613 0.952 1.00 92.94 333 GLN A C 1
ATOM 2464 O O . GLN A 1 333 ? -28.516 -4.221 -0.146 1.00 92.94 333 GLN A O 1
ATOM 2469 N N . SER A 1 334 ? -29.035 -3.785 1.988 1.00 92.88 334 SER A N 1
ATOM 2470 C CA . SER A 1 334 ? -28.813 -2.339 1.914 1.00 92.88 334 SER A CA 1
ATOM 2471 C C . SER A 1 334 ? -27.343 -1.970 1.746 1.00 92.88 334 SER A C 1
ATOM 2473 O O . SER A 1 334 ? -27.067 -0.857 1.303 1.00 92.88 334 SER A O 1
ATOM 2475 N N . THR A 1 335 ? -26.416 -2.841 2.148 1.00 92.19 335 THR A N 1
ATOM 2476 C CA . THR A 1 335 ? -24.975 -2.585 2.051 1.00 92.19 335 THR A CA 1
ATOM 2477 C C . THR A 1 335 ? -24.292 -3.298 0.889 1.00 92.19 335 THR A C 1
ATOM 2479 O O . THR A 1 335 ? -23.082 -3.171 0.747 1.00 92.19 335 THR A O 1
ATOM 2482 N N . ASP A 1 336 ? -25.047 -4.013 0.054 1.00 90.88 336 ASP A N 1
ATOM 2483 C CA . ASP A 1 336 ? -24.529 -4.812 -1.069 1.00 90.88 336 ASP A CA 1
ATOM 2484 C C . ASP A 1 336 ? -23.844 -3.966 -2.159 1.00 90.88 336 ASP A C 1
ATOM 2486 O O . ASP A 1 336 ? -23.015 -4.466 -2.913 1.00 90.88 336 ASP A O 1
ATOM 2490 N N . ASP A 1 337 ? -24.158 -2.671 -2.227 1.00 88.69 337 ASP A N 1
ATOM 2491 C CA . ASP A 1 337 ? -23.605 -1.746 -3.223 1.00 88.69 337 ASP A CA 1
ATOM 2492 C C . ASP A 1 337 ? -22.596 -0.747 -2.608 1.00 88.69 337 ASP A C 1
ATOM 2494 O O . ASP A 1 337 ? -22.186 0.212 -3.258 1.00 88.69 337 ASP A O 1
ATOM 2498 N N . PHE A 1 338 ? -22.165 -0.950 -1.353 1.00 90.81 338 PHE A N 1
ATOM 2499 C CA . PHE A 1 338 ? -21.068 -0.173 -0.760 1.00 90.81 338 PHE A CA 1
ATOM 2500 C C . PHE A 1 338 ? -19.733 -0.918 -0.896 1.00 90.81 338 PHE A C 1
ATOM 2502 O O . PHE A 1 338 ? -19.670 -2.104 -0.576 1.00 90.81 338 PHE A O 1
ATOM 2509 N N . PRO A 1 339 ? -18.634 -0.246 -1.291 1.00 92.38 339 PRO A N 1
ATOM 2510 C CA . PRO A 1 339 ? -17.338 -0.896 -1.492 1.00 92.38 339 PRO A CA 1
ATOM 2511 C C . PRO A 1 339 ? -16.564 -1.010 -0.171 1.00 92.38 339 PRO A C 1
ATOM 2513 O O . PRO A 1 339 ? -15.448 -0.511 -0.028 1.00 92.38 339 PRO A O 1
ATOM 2516 N N . LEU A 1 340 ? -17.200 -1.601 0.837 1.00 92.50 340 LEU A N 1
ATOM 2517 C CA . LEU A 1 340 ? -16.608 -1.928 2.129 1.00 92.50 340 LEU A CA 1
ATOM 2518 C C . LEU A 1 340 ? -17.004 -3.349 2.508 1.00 92.50 340 LEU A C 1
ATOM 2520 O O . LEU A 1 340 ? -18.048 -3.854 2.105 1.00 92.50 340 LEU A O 1
ATOM 2524 N N . ASN A 1 341 ? -16.195 -3.977 3.351 1.00 95.50 341 ASN A N 1
ATOM 2525 C CA . ASN A 1 341 ? -16.591 -5.218 3.993 1.00 95.50 341 ASN A CA 1
ATOM 2526 C C . ASN A 1 341 ? -17.512 -4.913 5.183 1.00 95.50 341 ASN A C 1
ATOM 2528 O O . ASN A 1 341 ? -17.267 -3.965 5.937 1.00 95.50 341 ASN A O 1
ATOM 2532 N N . PHE A 1 342 ? -18.536 -5.737 5.392 1.00 94.12 342 PHE A N 1
ATOM 2533 C CA . PHE A 1 342 ? -19.522 -5.545 6.460 1.00 94.12 342 PHE A CA 1
ATOM 2534 C C . PHE A 1 342 ? -19.667 -6.793 7.324 1.00 94.12 342 PHE A C 1
ATOM 2536 O O . PHE A 1 342 ? -19.704 -7.906 6.808 1.00 94.12 342 PHE A O 1
ATOM 2543 N N . GLY A 1 343 ? -19.811 -6.613 8.637 1.00 91.19 343 GLY A N 1
ATOM 2544 C CA . GLY A 1 343 ? -20.222 -7.665 9.568 1.00 91.19 343 GLY A CA 1
ATOM 2545 C C . GLY A 1 343 ? -21.299 -7.154 10.519 1.00 91.19 343 GLY A C 1
ATOM 2546 O O . GLY A 1 343 ? -21.112 -6.115 11.150 1.00 91.19 343 GLY A O 1
ATOM 2547 N N . PHE A 1 344 ? -22.415 -7.880 10.638 1.00 88.19 344 PHE A N 1
ATOM 2548 C CA . PHE A 1 344 ? -23.550 -7.463 11.466 1.00 88.19 344 PHE A CA 1
ATOM 2549 C C . PHE A 1 344 ? -23.738 -8.336 12.723 1.00 88.19 344 PHE A C 1
ATOM 2551 O O . PHE A 1 344 ? -23.756 -9.564 12.627 1.00 88.19 344 PHE A O 1
ATOM 2558 N N . THR A 1 345 ? -23.928 -7.727 13.900 1.00 80.81 345 THR A N 1
ATOM 2559 C CA . THR A 1 345 ? -24.122 -8.414 15.194 1.00 80.81 345 THR A CA 1
ATOM 2560 C C . THR A 1 345 ? -25.431 -7.994 15.884 1.00 80.81 345 THR A C 1
ATOM 2562 O O . THR A 1 345 ? -26.032 -6.968 15.570 1.00 80.81 345 THR A O 1
ATOM 2565 N N . GLY A 1 346 ? -25.897 -8.803 16.844 1.00 64.81 346 GLY A N 1
ATOM 2566 C CA . GLY A 1 346 ? -27.089 -8.535 17.666 1.00 64.81 346 GLY A CA 1
ATOM 2567 C C . GLY A 1 346 ? -26.779 -8.120 19.113 1.00 64.81 346 GLY A C 1
ATOM 2568 O O . GLY A 1 346 ? -27.562 -8.436 20.008 1.00 64.81 346 GLY A O 1
ATOM 2569 N N . LYS A 1 347 ? -25.613 -7.519 19.392 1.00 49.62 347 LYS A N 1
ATOM 2570 C CA . LYS A 1 347 ? -25.105 -7.346 20.767 1.00 49.62 347 LYS A CA 1
ATOM 2571 C C . LYS A 1 347 ? -25.475 -5.994 21.394 1.00 49.62 347 LYS A C 1
ATOM 2573 O O . LYS A 1 347 ? -24.987 -4.946 20.986 1.00 49.62 347 LYS A O 1
ATOM 2578 N N . MET A 1 348 ? -26.303 -6.017 22.444 1.00 35.19 348 MET A N 1
ATOM 2579 C CA . MET A 1 348 ? -26.825 -4.805 23.100 1.00 35.19 348 MET A CA 1
ATOM 2580 C C . MET A 1 348 ? -25.850 -4.187 24.103 1.00 35.19 348 MET A C 1
ATOM 2582 O O . MET A 1 348 ? -25.497 -4.853 25.070 1.00 35.19 348 MET A O 1
ATOM 2586 N N . VAL A 1 349 ? -25.531 -2.892 23.957 1.00 51.28 349 VAL A N 1
ATOM 2587 C CA . VAL A 1 349 ? -25.144 -1.991 25.066 1.00 51.28 349 VAL A CA 1
ATOM 2588 C C . VAL A 1 349 ? -25.482 -0.532 24.729 1.00 51.28 349 VAL A C 1
ATOM 2590 O O . VAL A 1 349 ? -25.008 -0.041 23.713 1.00 51.28 349 VAL A O 1
ATOM 2593 N N . CYS A 1 350 ? -26.264 0.156 25.579 1.00 55.59 350 CYS A N 1
ATOM 2594 C CA . CYS A 1 350 ? -26.137 1.566 26.029 1.00 55.59 350 CYS A CA 1
ATOM 2595 C C . CYS A 1 350 ? -27.455 2.100 26.619 1.00 55.59 350 CYS A C 1
ATOM 2597 O O . CYS A 1 350 ? -28.528 1.547 26.396 1.00 55.59 350 CYS A O 1
ATOM 2599 N N . HIS A 1 351 ? -27.333 3.206 27.360 1.00 60.38 351 HIS A N 1
ATOM 2600 C CA . HIS A 1 351 ? -28.341 3.766 28.260 1.00 60.38 351 HIS A CA 1
ATOM 2601 C C . HIS A 1 351 ? -28.942 5.067 27.696 1.00 60.38 351 HIS A C 1
ATOM 2603 O O . HIS A 1 351 ? -28.211 5.942 27.234 1.00 60.38 351 HIS A O 1
ATOM 2609 N N . HIS A 1 352 ? -30.271 5.183 27.728 1.00 62.41 352 HIS A N 1
ATOM 2610 C CA . HIS A 1 352 ? -31.041 6.352 27.291 1.00 62.41 352 HIS A CA 1
ATOM 2611 C C . HIS A 1 352 ? -31.303 7.279 28.490 1.00 62.41 352 HIS A C 1
ATOM 2613 O O . HIS A 1 352 ? -32.396 7.282 29.046 1.00 62.41 352 HIS A O 1
ATOM 2619 N N . LEU A 1 353 ? -30.257 7.979 28.934 1.00 73.19 353 LEU A N 1
ATOM 2620 C CA . LEU A 1 353 ? -30.262 8.773 30.171 1.00 73.19 353 LEU A CA 1
ATOM 2621 C C . LEU A 1 353 ? -30.944 10.141 30.003 1.00 73.19 353 LEU A C 1
ATOM 2623 O O . LEU A 1 353 ? -30.927 10.722 28.915 1.00 73.19 353 LEU A O 1
ATOM 2627 N N . ASN A 1 354 ? -31.460 10.685 31.105 1.00 70.50 354 ASN A N 1
ATOM 2628 C CA . ASN A 1 354 ? -32.082 12.000 31.215 1.00 70.50 354 ASN A CA 1
ATOM 2629 C C . ASN A 1 354 ? -31.330 12.898 32.219 1.00 70.50 354 ASN A C 1
ATOM 2631 O O . ASN A 1 354 ? -31.205 12.570 33.393 1.00 70.50 354 ASN A O 1
ATOM 2635 N N . LYS A 1 355 ? -30.888 14.081 31.773 1.00 76.75 355 LYS A N 1
ATOM 2636 C CA . LYS A 1 355 ? -30.155 15.058 32.605 1.00 76.75 355 LYS A CA 1
ATOM 2637 C C . LYS A 1 355 ? -30.952 15.596 33.803 1.00 76.75 355 LYS A C 1
ATOM 2639 O O . LYS A 1 355 ? -30.354 16.130 34.728 1.00 76.75 355 LYS A O 1
ATOM 2644 N N . ASP A 1 356 ? -32.280 15.510 33.750 1.00 80.25 356 ASP A N 1
ATOM 2645 C CA . ASP A 1 356 ? -33.162 16.030 34.796 1.00 80.25 356 ASP A CA 1
ATOM 2646 C C . ASP A 1 356 ? -33.404 14.987 35.909 1.00 80.25 356 ASP A C 1
ATOM 2648 O O . ASP A 1 356 ? -34.067 15.289 36.900 1.00 80.25 356 ASP A O 1
ATOM 2652 N N . ILE A 1 357 ? -32.865 13.766 35.761 1.00 81.75 357 ILE A N 1
ATOM 2653 C CA . ILE A 1 357 ? -32.922 12.689 36.756 1.00 81.75 357 ILE A CA 1
ATOM 2654 C C . ILE A 1 357 ? -31.565 12.622 37.483 1.00 81.75 357 ILE A C 1
ATOM 2656 O O . ILE A 1 357 ? -30.561 12.267 36.859 1.00 81.75 357 ILE A O 1
ATOM 2660 N N . PRO A 1 358 ? -31.496 12.944 38.789 1.00 82.75 358 PRO A N 1
ATOM 2661 C CA . PRO A 1 358 ? -30.244 12.932 39.552 1.00 82.75 358 PRO A CA 1
ATOM 2662 C C . PRO A 1 358 ? -29.495 11.595 39.500 1.00 82.75 358 PRO A C 1
ATOM 2664 O O . PRO A 1 358 ? -28.269 11.579 39.434 1.00 82.75 358 PRO A O 1
ATOM 2667 N N . GLU A 1 359 ? -30.213 10.473 39.478 1.00 84.69 359 GLU A N 1
ATOM 2668 C CA . GLU A 1 359 ? -29.635 9.130 39.385 1.00 84.69 359 GLU A CA 1
ATOM 2669 C C . GLU A 1 359 ? -28.968 8.872 38.025 1.00 84.69 359 GLU A C 1
ATOM 2671 O O . GLU A 1 359 ? -27.928 8.215 37.963 1.00 84.69 359 GLU A O 1
ATOM 2676 N N . ASP A 1 360 ? -29.516 9.426 36.941 1.00 80.69 360 ASP A N 1
ATOM 2677 C CA . ASP A 1 360 ? -28.941 9.319 35.597 1.00 80.69 360 ASP A CA 1
ATOM 2678 C C . ASP A 1 360 ? -27.681 10.182 35.461 1.00 80.69 360 ASP A C 1
ATOM 2680 O O . ASP A 1 360 ? -26.713 9.775 34.813 1.00 80.69 360 ASP A O 1
ATOM 2684 N N . VAL A 1 361 ? -27.669 11.354 36.107 1.00 75.25 361 VAL A N 1
ATOM 2685 C CA . VAL A 1 361 ? -26.480 12.211 36.210 1.00 75.25 361 VAL A CA 1
ATOM 2686 C C . VAL A 1 361 ? -25.398 11.514 37.029 1.00 75.25 361 VAL A C 1
ATOM 2688 O O . VAL A 1 361 ? -24.279 11.380 36.544 1.00 75.25 361 VAL A O 1
ATOM 2691 N N . ALA A 1 362 ? -25.736 10.975 38.203 1.00 80.62 362 ALA A N 1
ATOM 2692 C CA . ALA A 1 362 ? -24.799 10.225 39.039 1.00 80.62 362 ALA A CA 1
ATOM 2693 C C . ALA A 1 362 ? -24.234 8.996 38.303 1.00 80.62 362 ALA A C 1
ATOM 2695 O O . ALA A 1 362 ? -23.038 8.708 38.370 1.00 80.62 362 ALA A O 1
ATOM 2696 N N . PHE A 1 363 ? -25.067 8.291 37.532 1.00 79.69 363 PHE A N 1
ATOM 2697 C CA . PHE A 1 363 ? -24.616 7.203 36.670 1.00 79.69 363 PHE A CA 1
ATOM 2698 C C . PHE A 1 363 ? -23.657 7.686 35.569 1.00 79.69 363 PHE A C 1
ATOM 2700 O O . PHE A 1 363 ? -22.643 7.027 35.318 1.00 79.69 363 PHE A O 1
ATOM 2707 N N . ALA A 1 364 ? -23.925 8.829 34.928 1.00 78.94 364 ALA A N 1
ATOM 2708 C CA . ALA A 1 364 ? -23.031 9.409 33.926 1.00 78.94 364 ALA A CA 1
ATOM 2709 C C . ALA A 1 364 ? -21.689 9.857 34.535 1.00 78.94 364 ALA A C 1
ATOM 2711 O O . ALA A 1 364 ? -20.633 9.512 33.998 1.00 78.94 364 ALA A O 1
ATOM 2712 N N . GLU A 1 365 ? -21.718 10.550 35.675 1.00 78.81 365 GLU A N 1
ATOM 2713 C CA . GLU A 1 365 ? -20.531 10.984 36.422 1.00 78.81 365 GLU A CA 1
ATOM 2714 C C . GLU A 1 365 ? -19.684 9.788 36.862 1.00 78.81 365 GLU A C 1
ATOM 2716 O O . GLU A 1 365 ? -18.469 9.792 36.676 1.00 78.81 365 GLU A O 1
ATOM 2721 N N . SER A 1 366 ? -20.317 8.696 37.306 1.00 82.19 366 SER A N 1
ATOM 2722 C CA . SER A 1 366 ? -19.603 7.467 37.668 1.00 82.19 366 SER A CA 1
ATOM 2723 C C . SER A 1 366 ? -18.805 6.853 36.511 1.00 82.19 366 SER A C 1
ATOM 2725 O O . SER A 1 366 ? -17.899 6.061 36.761 1.00 82.19 366 SER A O 1
ATOM 2727 N N . ARG A 1 367 ? -19.120 7.184 35.245 1.00 82.31 367 ARG A N 1
ATOM 2728 C CA . ARG A 1 367 ? -18.474 6.633 34.039 1.00 82.31 367 ARG A CA 1
ATOM 2729 C C . ARG A 1 367 ? -17.417 7.543 33.415 1.00 82.31 367 ARG A C 1
ATOM 2731 O O . ARG A 1 367 ? -16.574 7.027 32.683 1.00 82.31 367 ARG A O 1
ATOM 2738 N N . ILE A 1 368 ? -17.448 8.848 33.678 1.00 83.12 368 ILE A N 1
ATOM 2739 C CA . ILE A 1 368 ? -16.501 9.821 33.116 1.00 83.12 368 ILE A CA 1
ATOM 2740 C C . ILE A 1 368 ? -15.468 10.156 34.191 1.00 83.12 368 ILE A C 1
ATOM 2742 O O . ILE A 1 368 ? -15.697 11.016 35.032 1.00 83.12 368 ILE A O 1
ATOM 2746 N N . ARG A 1 369 ? -14.324 9.464 34.167 1.00 87.56 369 ARG A N 1
ATOM 2747 C CA . ARG A 1 369 ? -13.281 9.595 35.199 1.00 87.56 369 ARG A CA 1
ATOM 2748 C C . ARG A 1 369 ? -11.943 9.930 34.555 1.00 87.56 369 ARG A C 1
ATOM 2750 O O . ARG A 1 369 ? -11.446 9.152 33.732 1.00 87.56 369 ARG A O 1
ATOM 2757 N N . ALA A 1 370 ? -11.376 11.075 34.927 1.00 87.75 370 ALA A N 1
ATOM 2758 C CA . ALA A 1 370 ? -10.123 11.581 34.369 1.00 87.75 370 ALA A CA 1
ATOM 2759 C C . ALA A 1 370 ? -8.962 10.605 34.606 1.00 87.75 370 ALA A C 1
ATOM 2761 O O . ALA A 1 370 ? -8.147 10.384 33.714 1.00 87.75 370 ALA A O 1
ATOM 2762 N N . GLU A 1 371 ? -8.948 9.954 35.767 1.00 90.94 371 GLU A N 1
ATOM 2763 C CA . GLU A 1 371 ? -7.950 8.972 36.180 1.00 90.94 371 GLU A CA 1
ATOM 2764 C C . GLU A 1 371 ? -7.942 7.768 35.231 1.00 90.94 371 GLU A C 1
ATOM 2766 O O . GLU A 1 371 ? -6.890 7.366 34.737 1.00 90.94 371 GLU A O 1
ATOM 2771 N N . THR A 1 372 ? -9.123 7.227 34.899 1.00 89.44 372 THR A N 1
ATOM 2772 C CA . THR A 1 372 ? -9.213 6.076 33.985 1.00 89.44 372 THR A CA 1
ATOM 2773 C C . THR A 1 372 ? -8.916 6.442 32.532 1.00 89.44 372 THR A C 1
ATOM 2775 O O . THR A 1 372 ? -8.371 5.609 31.816 1.00 89.44 372 THR A O 1
ATOM 2778 N N . ILE A 1 373 ? -9.208 7.679 32.108 1.00 89.50 373 ILE A N 1
ATOM 2779 C CA . ILE A 1 373 ? -8.857 8.183 30.768 1.00 89.50 373 ILE A CA 1
ATOM 2780 C C . ILE A 1 373 ? -7.334 8.371 30.650 1.00 89.50 373 ILE A C 1
ATOM 2782 O O . ILE A 1 373 ? -6.730 7.980 29.656 1.00 89.50 373 ILE A O 1
ATOM 2786 N N . ALA A 1 374 ? -6.681 8.920 31.678 1.00 90.25 374 ALA A N 1
ATOM 2787 C CA . ALA A 1 374 ? -5.224 9.058 31.696 1.00 90.25 374 ALA A CA 1
ATOM 2788 C C . ALA A 1 374 ? -4.514 7.692 31.732 1.00 90.25 374 ALA A C 1
ATOM 2790 O O . ALA A 1 374 ? -3.476 7.508 31.092 1.00 90.25 374 ALA A O 1
ATOM 2791 N N . ALA A 1 375 ? -5.080 6.723 32.455 1.00 92.75 375 ALA A N 1
ATOM 2792 C CA . ALA A 1 375 ? -4.576 5.357 32.481 1.00 92.75 375 ALA A CA 1
ATOM 2793 C C . ALA A 1 375 ? -4.775 4.627 31.143 1.00 92.75 375 ALA A C 1
ATOM 2795 O O . ALA A 1 375 ? -3.909 3.848 30.750 1.00 92.75 375 ALA A O 1
ATOM 2796 N N . GLU A 1 376 ? -5.873 4.888 30.427 1.00 91.31 376 GLU A N 1
ATOM 2797 C CA . GLU A 1 376 ? -6.156 4.312 29.107 1.00 91.31 376 GLU A CA 1
ATOM 2798 C C . GLU A 1 376 ? -5.032 4.608 28.105 1.00 91.31 376 GLU A C 1
ATOM 2800 O O . GLU A 1 376 ? -4.536 3.677 27.469 1.00 91.31 376 GLU A O 1
ATOM 2805 N N . ASP A 1 377 ? -4.554 5.855 28.023 1.00 90.94 377 ASP A N 1
ATOM 2806 C CA . ASP A 1 377 ? -3.429 6.224 27.148 1.00 90.94 377 ASP A CA 1
ATOM 2807 C C . ASP A 1 377 ? -2.183 5.361 27.420 1.00 90.94 377 ASP A C 1
ATOM 2809 O O . ASP A 1 377 ? -1.542 4.833 26.506 1.00 90.94 377 ASP A O 1
ATOM 2813 N N . ILE A 1 378 ? -1.872 5.155 28.701 1.00 92.56 378 ILE A N 1
ATOM 2814 C CA . ILE A 1 378 ? -0.739 4.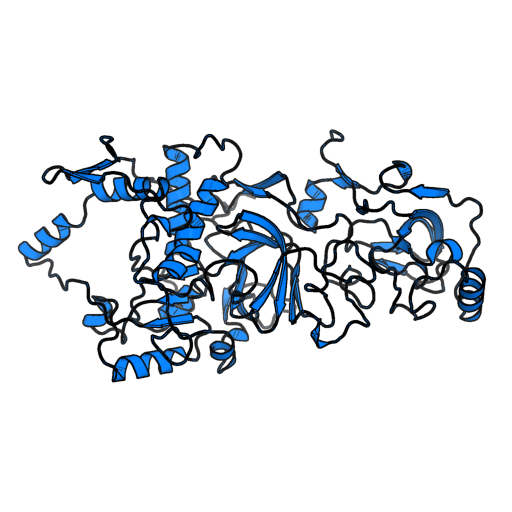342 29.141 1.00 92.56 378 ILE A CA 1
ATOM 2815 C C . ILE A 1 378 ? -0.961 2.859 28.827 1.00 92.56 378 ILE A C 1
ATOM 2817 O O . ILE A 1 378 ? -0.033 2.188 28.372 1.00 92.56 378 ILE A O 1
ATOM 2821 N N . LEU A 1 379 ? -2.171 2.338 29.033 1.00 92.62 379 LEU A N 1
ATOM 2822 C CA . LEU A 1 379 ? -2.519 0.951 28.720 1.00 92.62 379 LEU A CA 1
ATOM 2823 C C . LEU A 1 379 ? -2.470 0.683 27.208 1.00 92.62 379 LEU A C 1
ATOM 2825 O O . LEU A 1 379 ? -2.048 -0.401 26.792 1.00 92.62 379 LEU A O 1
ATOM 2829 N N . HIS A 1 380 ? -2.810 1.667 26.370 1.00 91.69 380 HIS A N 1
ATOM 2830 C CA . HIS A 1 380 ? -2.575 1.602 24.927 1.00 91.69 380 HIS A CA 1
ATOM 2831 C C . HIS A 1 380 ? -1.084 1.521 24.597 1.00 91.69 380 HIS A C 1
ATOM 2833 O O . HIS A 1 380 ? -0.696 0.644 23.817 1.00 91.69 380 HIS A O 1
ATOM 2839 N N . ASP A 1 381 ? -0.256 2.372 25.205 1.00 92.06 381 ASP A N 1
ATOM 2840 C CA . ASP A 1 381 ? 1.191 2.398 24.966 1.00 92.06 381 ASP A CA 1
ATOM 2841 C C . ASP A 1 381 ? 1.890 1.126 25.449 1.00 92.06 381 ASP A C 1
ATOM 2843 O O . ASP A 1 381 ? 2.803 0.640 24.789 1.00 92.06 381 ASP A O 1
ATOM 2847 N N . MET A 1 382 ? 1.422 0.535 26.552 1.00 91.81 382 MET A N 1
ATOM 2848 C CA . MET A 1 382 ? 1.920 -0.734 27.099 1.00 91.81 382 MET A CA 1
ATOM 2849 C C . MET A 1 382 ? 1.529 -1.955 26.257 1.00 91.81 382 MET A C 1
ATOM 2851 O O . MET A 1 382 ? 2.086 -3.030 26.459 1.00 91.81 382 MET A O 1
ATOM 2855 N N . GLY A 1 383 ? 0.579 -1.814 25.329 1.00 90.81 383 GLY A N 1
ATOM 2856 C CA . GLY A 1 383 ? 0.015 -2.947 24.595 1.00 90.81 383 GLY A CA 1
ATOM 2857 C C . GLY A 1 383 ? -0.993 -3.757 25.416 1.00 90.81 383 GLY A C 1
ATOM 2858 O O . GLY A 1 383 ? -1.257 -4.911 25.104 1.00 90.81 383 GLY A O 1
ATOM 2859 N N . GLN A 1 384 ? -1.570 -3.181 26.474 1.00 89.50 384 GLN A N 1
ATOM 2860 C CA . GLN A 1 384 ? -2.688 -3.796 27.187 1.00 89.50 384 GLN A CA 1
ATOM 2861 C C . GLN A 1 384 ? -4.010 -3.538 26.439 1.00 89.50 384 GLN A C 1
ATOM 2863 O O . GLN A 1 384 ? -4.851 -4.426 26.358 1.00 89.50 384 GLN A O 1
ATOM 2868 N N . SER A 1 385 ? -4.198 -2.392 25.795 1.00 81.38 385 SER A N 1
ATOM 2869 C CA . SER A 1 385 ? -5.375 -2.189 24.938 1.00 81.38 385 SER A CA 1
ATOM 2870 C C . SER A 1 385 ? -5.086 -2.644 23.504 1.00 81.38 385 SER A C 1
ATOM 2872 O O . SER A 1 385 ? -4.261 -2.039 22.811 1.00 81.38 385 SER A O 1
ATOM 2874 N N . ALA A 1 386 ? -5.764 -3.709 23.060 1.00 58.78 386 ALA A N 1
ATOM 2875 C CA . ALA A 1 386 ? -5.515 -4.383 21.778 1.00 58.78 386 ALA A CA 1
ATOM 2876 C C . ALA A 1 386 ? -6.243 -3.786 20.568 1.00 58.78 386 ALA A C 1
ATOM 2878 O O . ALA A 1 386 ? -5.787 -3.959 19.439 1.00 58.78 386 ALA A O 1
ATOM 2879 N N . SER A 1 387 ? -7.330 -3.058 20.800 1.00 64.12 387 SER A N 1
ATOM 2880 C CA . SER A 1 387 ? -8.059 -2.292 19.791 1.00 64.12 387 SER A CA 1
ATOM 2881 C C . SER A 1 387 ? -8.383 -0.913 20.350 1.00 64.12 387 SER A C 1
ATOM 2883 O O . SER A 1 387 ? -8.446 -0.740 21.569 1.00 64.12 387 SER A O 1
ATOM 2885 N N . TYR A 1 388 ? -8.590 0.073 19.481 1.00 62.09 388 TYR A N 1
ATOM 2886 C CA . TYR A 1 388 ? -9.109 1.365 19.930 1.00 62.09 388 TYR A CA 1
ATOM 2887 C C . TYR A 1 388 ? -10.555 1.207 20.444 1.00 62.09 388 TYR A C 1
ATOM 2889 O O . TYR A 1 388 ? -11.308 0.379 19.923 1.00 62.09 388 TYR A O 1
ATOM 2897 N N . LEU A 1 389 ? -10.916 1.941 21.504 1.00 52.62 389 LEU A N 1
ATOM 2898 C CA . LEU A 1 389 ? -12.227 1.874 22.170 1.00 52.62 389 LEU A CA 1
ATOM 2899 C C . LEU A 1 389 ? -13.394 2.269 21.218 1.00 52.62 389 LEU A C 1
ATOM 2901 O O . LEU A 1 389 ? -13.141 2.807 20.140 1.00 52.62 389 LEU A O 1
ATOM 2905 N N . PRO A 1 390 ? -14.673 2.060 21.610 1.00 49.12 390 PRO A N 1
ATOM 2906 C CA . PRO A 1 390 ? -15.891 2.451 20.888 1.00 49.12 390 PRO A CA 1
ATOM 2907 C C . PRO A 1 390 ? -15.976 3.937 20.517 1.00 49.12 390 PRO A C 1
ATOM 2909 O O . PRO A 1 390 ? -16.698 4.716 21.147 1.00 49.12 390 PRO A O 1
ATOM 2912 N N . ILE A 1 391 ? -15.258 4.386 19.492 1.00 47.84 391 ILE A N 1
ATOM 2913 C CA . ILE A 1 391 ? -15.373 5.778 19.084 1.00 47.84 391 ILE A CA 1
ATOM 2914 C C . ILE A 1 391 ? -16.647 5.949 18.258 1.00 47.84 391 ILE A C 1
ATOM 2916 O O . ILE A 1 391 ? -16.718 5.574 17.092 1.00 47.84 391 ILE A O 1
ATOM 2920 N N . ARG A 1 392 ? -17.643 6.616 18.854 1.00 49.97 392 ARG A N 1
ATOM 2921 C CA . ARG A 1 392 ? -18.893 7.031 18.186 1.00 49.97 392 ARG A CA 1
ATOM 2922 C C . ARG A 1 392 ? -18.673 7.956 16.974 1.00 49.97 392 ARG A C 1
ATOM 2924 O O . ARG A 1 392 ? -19.599 8.164 16.197 1.00 49.97 392 ARG A O 1
ATOM 2931 N N . ARG A 1 393 ? -17.476 8.533 16.810 1.00 56.88 393 ARG A N 1
ATOM 2932 C CA . ARG A 1 393 ? -17.058 9.276 15.608 1.00 56.88 393 ARG A CA 1
ATOM 2933 C C . ARG A 1 393 ? -16.221 8.374 14.706 1.00 56.88 393 ARG A C 1
ATOM 2935 O O . ARG A 1 393 ? -15.016 8.243 14.898 1.00 56.88 393 ARG A O 1
ATOM 2942 N N . LEU A 1 394 ? -16.877 7.778 13.719 1.00 57.38 394 LEU A N 1
ATOM 2943 C CA . LEU A 1 394 ? -16.305 6.757 12.844 1.00 57.38 394 LEU A CA 1
ATOM 2944 C C . LEU A 1 394 ? -14.955 7.156 12.211 1.00 57.38 394 LEU A C 1
ATOM 2946 O O . LEU A 1 394 ? -14.075 6.314 12.084 1.00 57.38 394 LEU A O 1
ATOM 2950 N N . TRP A 1 395 ? -14.764 8.440 11.899 1.00 55.34 395 TRP A N 1
ATOM 2951 C CA . TRP A 1 395 ? -13.627 8.958 11.130 1.00 55.34 395 TRP A CA 1
ATOM 2952 C C . TRP A 1 395 ? -12.333 9.233 11.925 1.00 55.34 395 TRP A C 1
ATOM 2954 O O . TRP A 1 395 ? -11.302 9.483 11.307 1.00 55.34 395 TRP A O 1
ATOM 2964 N N . VAL A 1 396 ? -12.327 9.173 13.270 1.00 58.31 396 VAL A N 1
ATOM 2965 C CA . VAL A 1 396 ? -11.130 9.532 14.076 1.00 58.31 396 VAL A CA 1
ATOM 2966 C C . VAL A 1 396 ? -10.354 8.342 14.657 1.00 58.31 396 VAL A C 1
ATOM 2968 O O . VAL A 1 396 ? -9.326 8.569 15.287 1.00 58.31 396 VAL A O 1
ATOM 2971 N N . ALA A 1 397 ? -10.796 7.091 14.479 1.00 59.66 397 ALA A N 1
ATOM 2972 C CA . ALA A 1 397 ? -10.231 5.940 15.203 1.00 59.66 397 ALA A CA 1
ATOM 2973 C C . ALA A 1 397 ? -8.715 5.771 15.033 1.00 59.66 397 ALA A C 1
ATOM 2975 O O . ALA A 1 397 ? -7.964 5.712 16.009 1.00 59.66 397 ALA A O 1
ATOM 2976 N N . SER A 1 398 ? -8.241 5.795 13.797 1.00 63.75 398 SER A N 1
ATOM 2977 C CA . SER A 1 398 ? -6.816 5.666 13.517 1.00 63.75 398 SER A CA 1
ATOM 2978 C C . SER A 1 398 ? -6.052 6.989 13.759 1.00 63.75 398 SER A C 1
ATOM 2980 O O . SER A 1 398 ? -4.883 6.961 14.117 1.00 63.75 398 SER A O 1
ATOM 2982 N N . ALA A 1 399 ? -6.694 8.163 13.668 1.00 72.25 399 ALA A N 1
ATOM 2983 C CA . ALA A 1 399 ? -6.018 9.451 13.855 1.00 72.25 399 ALA A CA 1
ATOM 2984 C C . ALA A 1 399 ? -5.757 9.671 15.341 1.00 72.25 399 ALA A C 1
ATOM 2986 O O . ALA A 1 399 ? -4.687 10.103 15.750 1.00 72.25 399 ALA A O 1
ATOM 2987 N N . ARG A 1 400 ? -6.728 9.271 16.162 1.00 76.44 400 ARG A N 1
ATOM 2988 C CA . ARG A 1 400 ? -6.612 9.175 17.612 1.00 76.44 400 ARG A CA 1
ATOM 2989 C C . ARG A 1 400 ? -5.605 8.116 18.026 1.00 76.44 400 ARG A C 1
ATOM 2991 O O . ARG A 1 400 ? -4.863 8.358 18.965 1.00 76.44 400 ARG A O 1
ATOM 2998 N N . THR A 1 401 ? -5.507 7.007 17.291 1.00 82.56 401 THR A N 1
ATOM 2999 C CA . THR A 1 401 ? -4.427 6.027 17.481 1.00 82.56 401 THR A CA 1
ATOM 3000 C C . THR A 1 401 ? -3.061 6.705 17.360 1.00 82.56 401 THR A C 1
ATOM 3002 O O . THR A 1 401 ? -2.251 6.604 18.279 1.00 82.56 401 THR A O 1
ATOM 3005 N N . TRP A 1 402 ? -2.831 7.458 16.284 1.00 86.00 402 TRP A N 1
ATOM 3006 C CA . TRP A 1 402 ? -1.562 8.152 16.072 1.00 86.00 402 TRP A CA 1
ATOM 3007 C C . TRP A 1 402 ? -1.333 9.338 17.025 1.00 86.00 402 TRP A C 1
ATOM 3009 O O . TRP A 1 402 ? -0.222 9.545 17.495 1.00 86.00 402 TRP A O 1
ATOM 3019 N N . GLN A 1 403 ? -2.382 10.077 17.395 1.00 84.88 403 GLN A N 1
ATOM 3020 C CA . GLN A 1 403 ? -2.305 11.158 18.388 1.00 84.88 403 GLN A CA 1
ATOM 3021 C C . GLN A 1 403 ? -2.016 10.648 19.806 1.00 84.88 403 GLN A C 1
ATOM 3023 O O . GLN A 1 403 ? -1.275 11.298 20.545 1.00 84.88 403 GLN A O 1
ATOM 3028 N N . THR A 1 404 ? -2.599 9.508 20.197 1.00 86.62 404 THR A N 1
ATOM 3029 C CA . THR A 1 404 ? -2.280 8.836 21.463 1.00 86.62 404 THR A CA 1
ATOM 3030 C C . THR A 1 404 ? -0.825 8.389 21.449 1.00 86.62 404 THR A C 1
ATOM 3032 O O . THR A 1 404 ? -0.113 8.657 22.411 1.00 86.62 404 THR A O 1
ATOM 3035 N N . GLU A 1 405 ? -0.357 7.780 20.356 1.00 86.31 405 GLU A N 1
ATOM 3036 C CA . GLU A 1 405 ? 1.051 7.401 20.224 1.00 86.31 405 GLU A CA 1
ATOM 3037 C C . GLU A 1 405 ? 1.967 8.622 20.390 1.00 86.31 405 GLU A C 1
ATOM 3039 O O . GLU A 1 405 ? 2.842 8.607 21.258 1.00 86.31 405 GLU A O 1
ATOM 3044 N N . ASP A 1 406 ? 1.719 9.705 19.645 1.00 86.44 406 ASP A N 1
ATOM 3045 C CA . ASP A 1 406 ? 2.576 10.894 19.653 1.00 86.44 406 ASP A CA 1
ATOM 3046 C C . ASP A 1 406 ? 2.592 11.551 21.043 1.00 86.44 406 ASP A C 1
ATOM 3048 O O . ASP A 1 406 ? 3.640 11.972 21.549 1.00 86.44 406 ASP A O 1
ATOM 3052 N N . LYS A 1 407 ? 1.436 11.575 21.726 1.00 89.81 407 LYS A N 1
ATOM 3053 C CA . LYS A 1 407 ? 1.344 11.972 23.137 1.00 89.81 407 LYS A CA 1
ATOM 3054 C C . LYS A 1 407 ? 2.233 11.081 24.006 1.00 89.81 407 LYS A C 1
ATOM 3056 O O . LYS A 1 407 ? 3.060 11.602 24.758 1.00 89.81 407 LYS A O 1
ATOM 3061 N N . MET A 1 408 ? 2.099 9.764 23.897 1.00 91.56 408 MET A N 1
ATOM 3062 C CA . MET A 1 408 ? 2.839 8.814 24.725 1.00 91.56 408 MET A CA 1
ATOM 3063 C C . MET A 1 408 ? 4.339 8.857 24.463 1.00 91.56 408 MET A C 1
ATOM 3065 O O . MET A 1 408 ? 5.115 8.835 25.413 1.00 91.56 408 MET A O 1
ATOM 3069 N N . LYS A 1 409 ? 4.782 9.017 23.214 1.00 87.25 409 LYS A N 1
ATOM 3070 C CA . LYS A 1 409 ? 6.195 9.254 22.909 1.00 87.25 409 LYS A CA 1
ATOM 3071 C C . LYS A 1 409 ? 6.693 10.561 23.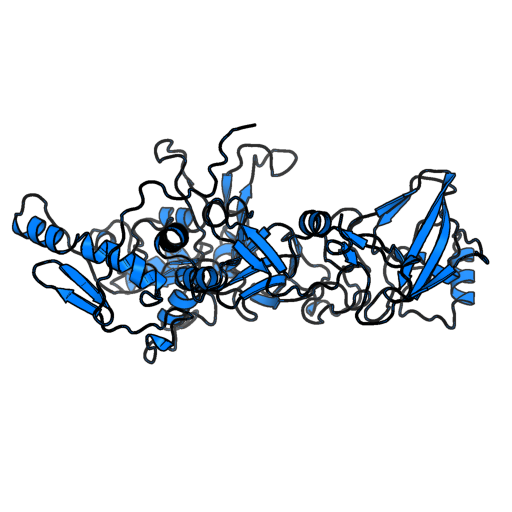527 1.00 87.25 409 LYS A C 1
ATOM 3073 O O . LYS A 1 409 ? 7.758 10.563 24.136 1.00 87.25 409 LYS A O 1
ATOM 3078 N N . SER A 1 410 ? 5.921 11.646 23.441 1.00 87.62 410 SER A N 1
ATOM 3079 C CA . SER A 1 410 ? 6.330 12.940 24.007 1.00 87.62 410 SER A CA 1
ATOM 3080 C C . SER A 1 410 ? 6.458 12.943 25.535 1.00 87.62 410 SER A C 1
ATOM 3082 O O . SER A 1 410 ? 7.313 13.643 26.066 1.00 87.62 410 SER A O 1
ATOM 3084 N N . GLN A 1 411 ? 5.641 12.157 26.243 1.00 90.62 411 GLN A N 1
ATOM 3085 C CA . GLN A 1 411 ? 5.621 12.135 27.712 1.00 90.62 411 GLN A CA 1
ATOM 3086 C C . GLN A 1 411 ? 6.428 10.983 28.323 1.00 90.62 411 GLN A C 1
ATOM 3088 O O . GLN A 1 411 ? 6.869 11.088 29.464 1.00 90.62 411 GLN A O 1
ATOM 3093 N N . ARG A 1 412 ? 6.612 9.874 27.595 1.00 89.56 412 ARG A N 1
ATOM 3094 C CA . ARG A 1 412 ? 7.238 8.646 28.119 1.00 89.56 412 ARG A CA 1
ATOM 3095 C C . ARG A 1 412 ? 8.491 8.208 27.368 1.00 89.56 412 ARG A C 1
ATOM 3097 O O . ARG A 1 412 ? 9.153 7.278 27.816 1.00 89.56 412 ARG A O 1
ATOM 3104 N N . GLY A 1 413 ? 8.817 8.864 26.258 1.00 87.75 413 GLY A N 1
ATOM 3105 C CA . GLY A 1 413 ? 9.960 8.512 25.425 1.00 87.75 413 GLY A CA 1
ATOM 3106 C C . GLY A 1 413 ? 9.720 7.290 24.522 1.00 87.75 413 GLY A C 1
ATOM 3107 O O . GLY A 1 413 ? 8.575 6.840 24.344 1.00 87.75 413 GLY A O 1
ATOM 3108 N N . PRO A 1 414 ? 10.793 6.785 23.889 1.00 85.62 414 PRO A N 1
ATOM 3109 C CA . PRO A 1 414 ? 10.748 5.609 23.024 1.00 85.62 414 PRO A CA 1
ATOM 3110 C C . PRO A 1 414 ? 10.503 4.311 23.811 1.00 85.62 414 PRO A C 1
ATOM 3112 O O . PRO A 1 414 ? 10.781 4.229 25.007 1.00 85.62 414 PRO A O 1
ATOM 3115 N N . LEU A 1 415 ? 9.999 3.271 23.135 1.00 82.69 415 LEU A N 1
ATOM 3116 C CA . LEU A 1 415 ? 9.989 1.912 23.697 1.00 82.69 415 LEU A CA 1
ATOM 3117 C C . LEU A 1 415 ? 11.354 1.257 23.480 1.00 82.69 415 LEU A C 1
ATOM 3119 O O . LEU A 1 415 ? 11.975 1.474 22.445 1.00 82.69 415 LEU A O 1
ATOM 3123 N N . ASN A 1 416 ? 11.787 0.422 24.429 1.00 74.81 416 ASN A N 1
ATOM 3124 C CA . ASN A 1 416 ? 12.977 -0.434 24.315 1.00 74.81 416 ASN A CA 1
ATOM 3125 C C . ASN A 1 416 ? 14.264 0.286 23.855 1.00 74.81 416 ASN A C 1
ATOM 3127 O O . ASN A 1 416 ? 15.117 -0.334 23.229 1.00 74.81 416 ASN A O 1
ATOM 3131 N N . ASN A 1 417 ? 14.417 1.573 24.180 1.00 66.88 417 ASN A N 1
ATOM 3132 C CA . ASN A 1 417 ? 15.548 2.409 23.760 1.00 66.88 417 ASN A CA 1
ATOM 3133 C C . ASN A 1 417 ? 15.709 2.550 22.226 1.00 66.88 417 ASN A C 1
ATOM 3135 O O . ASN A 1 417 ? 16.813 2.814 21.755 1.00 66.88 417 ASN A O 1
ATOM 3139 N N . GLU A 1 418 ? 14.631 2.424 21.436 1.00 71.44 418 GLU A N 1
ATOM 3140 C CA . GLU A 1 418 ? 14.614 2.837 20.019 1.00 71.44 418 GLU A CA 1
ATOM 3141 C C . GLU A 1 418 ? 14.689 4.379 19.931 1.00 71.44 418 GLU A C 1
ATOM 3143 O O . GLU A 1 418 ? 13.688 5.060 19.725 1.00 71.44 418 GLU A O 1
ATOM 3148 N N . GLU A 1 419 ? 15.866 4.967 20.170 1.00 65.50 419 GLU A N 1
ATOM 3149 C CA . GLU A 1 419 ? 16.014 6.430 20.267 1.00 65.50 419 GLU A CA 1
ATOM 3150 C C . GLU A 1 419 ? 15.795 7.147 18.928 1.00 65.50 419 GLU A C 1
ATOM 3152 O O . GLU A 1 419 ? 15.306 8.277 18.899 1.00 65.50 419 GLU A O 1
ATOM 3157 N N . THR A 1 420 ? 16.135 6.493 17.813 1.00 72.00 420 THR A N 1
ATOM 3158 C CA . THR A 1 420 ? 16.196 7.139 16.494 1.00 72.00 420 THR A CA 1
ATOM 3159 C C . THR A 1 420 ? 15.124 6.671 15.507 1.00 72.00 420 THR A C 1
ATOM 3161 O O . THR A 1 420 ? 14.934 7.333 14.489 1.00 72.00 420 THR A O 1
ATOM 3164 N N . SER A 1 421 ? 14.425 5.567 15.773 1.00 84.44 421 SER A N 1
ATOM 3165 C CA . SER A 1 421 ? 13.263 5.100 15.004 1.00 84.44 421 SER A CA 1
ATOM 3166 C C . SER A 1 421 ? 12.080 4.876 15.946 1.00 84.44 421 SER A C 1
ATOM 3168 O O . SER A 1 421 ? 12.197 4.963 17.164 1.00 84.44 421 SER A O 1
ATOM 3170 N N . SER A 1 422 ? 10.875 4.724 15.412 1.00 91.19 422 SER A N 1
ATOM 3171 C CA . SER A 1 422 ? 9.664 4.471 16.211 1.00 91.19 422 SER A CA 1
ATOM 3172 C C . SER A 1 422 ? 8.949 3.212 15.750 1.00 91.19 422 SER A C 1
ATOM 3174 O O . SER A 1 422 ? 7.747 3.062 15.961 1.00 91.19 422 SER A O 1
ATOM 3176 N N . ASN A 1 423 ? 9.697 2.311 15.116 1.00 94.25 423 ASN A N 1
ATOM 3177 C CA . ASN A 1 423 ? 9.202 1.138 14.416 1.00 94.25 423 ASN A CA 1
ATOM 3178 C C . ASN A 1 423 ? 8.350 0.248 15.323 1.00 94.25 423 ASN A C 1
ATOM 3180 O O . ASN A 1 423 ? 7.259 -0.166 14.929 1.00 94.25 423 ASN A O 1
ATOM 3184 N N . LEU A 1 424 ? 8.780 -0.036 16.556 1.00 92.50 424 LEU A N 1
ATOM 3185 C CA . LEU A 1 424 ? 7.987 -0.866 17.464 1.00 92.50 424 LEU A CA 1
ATOM 3186 C C . LEU A 1 424 ? 6.671 -0.191 17.880 1.00 92.50 424 LEU A C 1
ATOM 3188 O O . LEU A 1 424 ? 5.628 -0.849 17.905 1.00 92.50 424 LEU A O 1
ATOM 3192 N N . LYS A 1 425 ? 6.695 1.117 18.174 1.00 91.50 425 LYS A N 1
ATOM 3193 C CA . LYS A 1 425 ? 5.473 1.873 18.494 1.00 91.50 425 LYS A CA 1
ATOM 3194 C C . LYS A 1 425 ? 4.535 1.919 17.290 1.00 91.50 425 LYS A C 1
ATOM 3196 O O . LYS A 1 425 ? 3.366 1.574 17.423 1.00 91.50 425 LYS A O 1
ATOM 3201 N N . ILE A 1 426 ? 5.047 2.239 16.107 1.00 94.19 426 ILE A N 1
ATOM 3202 C CA . ILE A 1 426 ? 4.261 2.306 14.871 1.00 94.19 426 ILE A CA 1
ATOM 3203 C C . ILE A 1 426 ? 3.552 0.971 14.609 1.00 94.19 426 ILE A C 1
ATOM 3205 O O . ILE A 1 426 ? 2.327 0.957 14.469 1.00 94.19 426 ILE A O 1
ATOM 3209 N N . ARG A 1 427 ? 4.278 -0.154 14.670 1.00 95.75 427 ARG A N 1
ATOM 3210 C CA . ARG A 1 427 ? 3.706 -1.503 14.506 1.00 95.75 427 ARG A CA 1
ATOM 3211 C C . ARG A 1 427 ? 2.667 -1.840 15.578 1.00 95.75 427 ARG A C 1
ATOM 3213 O O . ARG A 1 427 ? 1.594 -2.361 15.269 1.00 95.75 427 ARG A O 1
ATOM 3220 N N . ARG A 1 428 ? 2.941 -1.508 16.848 1.00 94.62 428 ARG A N 1
ATOM 3221 C CA . ARG A 1 428 ? 1.995 -1.715 17.959 1.00 94.62 428 ARG A CA 1
ATOM 3222 C C . ARG A 1 428 ? 0.686 -0.970 17.737 1.00 94.62 428 ARG A C 1
ATOM 3224 O O . ARG A 1 428 ? -0.372 -1.520 18.040 1.00 94.62 428 ARG A O 1
ATOM 3231 N N . TYR A 1 429 ? 0.751 0.272 17.266 1.00 92.88 429 TYR A N 1
ATOM 3232 C CA . TYR A 1 429 ? -0.413 1.139 17.123 1.00 92.88 429 TYR A CA 1
ATOM 3233 C C . TYR A 1 429 ? -1.199 0.861 15.838 1.00 92.88 429 TYR A C 1
ATOM 3235 O O . TYR A 1 429 ? -2.424 0.785 15.916 1.00 92.88 429 TYR A O 1
ATOM 3243 N N . ILE A 1 430 ? -0.544 0.599 14.700 1.00 93.94 430 ILE A N 1
ATOM 3244 C CA . ILE A 1 430 ? -1.255 0.221 13.466 1.00 93.94 430 ILE A CA 1
ATOM 3245 C C . ILE A 1 430 ? -2.055 -1.076 13.647 1.00 93.94 430 ILE A C 1
ATOM 3247 O O . ILE A 1 430 ? -3.216 -1.142 13.248 1.00 93.94 430 ILE A O 1
ATOM 3251 N N . ALA A 1 431 ? -1.510 -2.048 14.392 1.00 96.00 431 ALA A N 1
ATOM 3252 C CA . ALA A 1 431 ? -2.196 -3.301 14.705 1.00 96.00 431 ALA A CA 1
ATOM 3253 C C . ALA A 1 431 ? -3.558 -3.105 15.400 1.00 96.00 431 ALA A C 1
ATOM 3255 O O . ALA A 1 431 ? -4.450 -3.942 15.247 1.00 96.00 431 ALA A O 1
ATOM 3256 N N . LYS A 1 432 ? -3.745 -2.000 16.143 1.00 93.31 432 LYS A N 1
ATOM 3257 C CA . LYS A 1 432 ? -4.967 -1.717 16.921 1.00 93.31 432 LYS A CA 1
ATOM 3258 C C . LYS A 1 432 ? -6.193 -1.440 16.054 1.00 93.31 432 LYS A C 1
ATOM 3260 O O . LYS A 1 432 ? -7.311 -1.572 16.551 1.00 93.31 432 LYS A O 1
ATOM 3265 N N . TYR A 1 433 ? -5.997 -1.042 14.798 1.00 91.50 433 TYR A N 1
ATOM 3266 C CA . TYR A 1 433 ? -7.087 -0.763 13.862 1.00 91.50 433 TYR A CA 1
ATOM 3267 C C . TYR A 1 433 ? -6.991 -1.561 12.557 1.00 91.50 433 TYR A C 1
ATOM 3269 O O . TYR A 1 433 ? -7.834 -1.378 11.688 1.00 91.50 433 TYR A O 1
ATOM 3277 N N . THR A 1 434 ? -6.002 -2.445 12.406 1.00 95.31 434 THR A N 1
ATOM 3278 C CA . THR A 1 434 ? -5.886 -3.344 11.250 1.00 95.31 434 THR A CA 1
ATOM 3279 C C . THR A 1 434 ? -6.059 -4.799 11.694 1.00 95.31 434 THR A C 1
ATOM 3281 O O . THR A 1 434 ? -7.176 -5.320 11.680 1.00 95.31 434 THR A O 1
ATOM 3284 N N . ILE A 1 435 ? -4.993 -5.449 12.163 1.00 97.75 435 ILE A N 1
ATOM 3285 C CA . ILE A 1 435 ? -4.976 -6.900 12.355 1.00 97.75 435 ILE A CA 1
ATOM 3286 C C . ILE A 1 435 ? -5.717 -7.351 13.615 1.00 97.75 435 ILE A C 1
ATOM 3288 O O . ILE A 1 435 ? -6.405 -8.368 13.582 1.00 97.75 435 ILE A O 1
ATOM 3292 N N . ASN A 1 436 ? -5.647 -6.609 14.726 1.00 96.62 436 ASN A N 1
ATOM 3293 C CA . ASN A 1 436 ? -6.278 -7.040 15.978 1.00 96.62 436 ASN A CA 1
ATOM 3294 C C . ASN A 1 436 ? -7.811 -7.030 15.900 1.00 96.62 436 ASN A C 1
ATOM 3296 O O . ASN A 1 436 ? -8.414 -8.028 16.306 1.00 96.62 436 ASN A O 1
ATOM 3300 N N . PRO A 1 437 ? -8.469 -5.998 15.327 1.00 93.31 437 PRO A N 1
ATOM 3301 C CA . PRO A 1 437 ? -9.894 -6.079 15.013 1.00 93.31 437 PRO A CA 1
ATOM 3302 C C . PRO A 1 437 ? -10.237 -7.273 14.116 1.00 93.31 437 PRO A C 1
ATOM 3304 O O . PRO A 1 437 ? -11.251 -7.934 14.347 1.00 93.31 437 PRO A O 1
ATOM 3307 N N . ALA A 1 438 ? -9.387 -7.586 13.131 1.00 95.75 438 ALA A N 1
ATOM 3308 C CA . ALA A 1 438 ? -9.598 -8.720 12.237 1.00 95.75 438 ALA A CA 1
ATOM 3309 C C . ALA A 1 438 ? -9.529 -10.065 12.984 1.00 95.75 438 ALA A C 1
ATOM 3311 O O . ALA A 1 438 ? -10.387 -10.926 12.788 1.00 95.75 438 ALA A O 1
ATOM 3312 N N . ILE A 1 439 ? -8.540 -10.240 13.871 1.00 96.62 439 ILE A N 1
ATOM 3313 C CA . ILE A 1 439 ? -8.366 -11.454 14.687 1.00 96.62 439 ILE A CA 1
ATOM 3314 C C . ILE A 1 439 ? -9.549 -11.607 15.640 1.00 96.62 439 ILE A C 1
ATOM 3316 O O . ILE A 1 439 ? -10.191 -12.655 15.656 1.00 96.62 439 ILE A O 1
ATOM 3320 N N . ALA A 1 440 ? -9.885 -10.549 16.384 1.00 93.81 440 ALA A N 1
ATOM 3321 C CA . ALA A 1 440 ? -10.964 -10.569 17.369 1.00 93.81 440 ALA A CA 1
ATOM 3322 C C . ALA A 1 440 ? -12.329 -10.935 16.757 1.00 93.81 440 ALA A C 1
ATOM 3324 O O . ALA A 1 440 ? -13.150 -11.574 17.417 1.00 93.81 440 ALA A O 1
ATOM 3325 N N . ASN A 1 441 ? -12.556 -10.566 15.492 1.00 93.38 441 ASN A N 1
ATOM 3326 C CA . ASN A 1 441 ? -13.795 -10.847 14.767 1.00 93.38 441 ASN A CA 1
ATOM 3327 C C . ASN A 1 441 ? -13.712 -12.072 13.842 1.00 93.38 441 ASN A C 1
ATOM 3329 O O . ASN A 1 441 ? -14.704 -12.409 13.199 1.00 93.38 441 ASN A O 1
ATOM 3333 N N . GLY A 1 442 ? -12.576 -12.775 13.800 1.00 95.19 442 GLY A N 1
ATOM 3334 C CA . GLY A 1 442 ? -12.443 -14.025 13.052 1.00 95.19 442 GLY A CA 1
ATOM 3335 C C . GLY A 1 442 ? -12.395 -13.857 11.536 1.00 95.19 442 GLY A C 1
ATOM 3336 O O . GLY A 1 442 ? -12.905 -14.721 10.826 1.00 95.19 442 GLY A O 1
ATOM 3337 N N . ILE A 1 443 ? -11.817 -12.748 11.062 1.00 96.81 443 ILE A N 1
ATOM 3338 C CA . ILE A 1 443 ? -11.711 -12.373 9.639 1.00 96.81 443 ILE A CA 1
ATOM 3339 C C . ILE A 1 443 ? -10.264 -12.076 9.197 1.00 96.81 443 ILE A C 1
ATOM 3341 O O . ILE A 1 443 ? -10.033 -11.624 8.078 1.00 96.81 443 ILE A O 1
ATOM 3345 N N . ALA A 1 444 ? -9.278 -12.318 10.070 1.00 97.31 444 ALA A N 1
ATOM 3346 C CA . ALA A 1 444 ? -7.865 -11.973 9.858 1.00 97.31 444 ALA A CA 1
ATOM 3347 C C . ALA A 1 444 ? -7.184 -12.672 8.675 1.00 97.31 444 ALA A C 1
ATOM 3349 O O . ALA A 1 444 ? -6.109 -12.251 8.260 1.00 97.31 444 ALA A O 1
ATOM 3350 N N . GLU A 1 445 ? -7.769 -13.742 8.150 1.00 96.31 445 GLU A N 1
ATOM 3351 C CA . GLU A 1 445 ? -7.275 -14.404 6.940 1.00 96.31 445 GLU A CA 1
ATOM 3352 C C . GLU A 1 445 ? -7.638 -13.652 5.655 1.00 96.31 445 GLU A C 1
ATOM 3354 O O . GLU A 1 445 ? -6.962 -13.816 4.649 1.00 96.31 445 GLU A O 1
ATOM 3359 N N . PHE A 1 446 ? -8.694 -12.834 5.689 1.00 97.25 446 PHE A N 1
ATOM 3360 C CA . PHE A 1 446 ? -9.180 -12.106 4.521 1.00 97.25 446 PHE A CA 1
ATOM 3361 C C . PHE A 1 446 ? -8.607 -10.695 4.470 1.00 97.25 446 PHE A C 1
ATOM 3363 O O . PHE A 1 446 ? -8.300 -10.199 3.394 1.00 97.25 446 PHE A O 1
ATOM 3370 N N . VAL A 1 447 ? -8.492 -10.030 5.624 1.00 98.00 447 VAL A N 1
ATOM 3371 C CA . VAL A 1 447 ? -8.171 -8.598 5.732 1.00 98.00 447 VAL A CA 1
ATOM 3372 C C . VAL A 1 447 ? -7.340 -8.295 6.984 1.00 98.00 447 VAL A C 1
ATOM 3374 O O . VAL A 1 447 ? -7.072 -9.171 7.809 1.00 98.00 447 VAL A O 1
ATOM 3377 N N . GLY A 1 448 ? -6.963 -7.026 7.154 1.00 96.25 448 GLY A N 1
ATOM 3378 C CA . GLY A 1 448 ? -6.354 -6.508 8.381 1.00 96.25 448 GLY A CA 1
ATOM 3379 C C . GLY A 1 448 ? -4.834 -6.384 8.342 1.00 96.25 448 GLY A C 1
ATOM 3380 O O . GLY A 1 448 ? -4.253 -6.010 9.353 1.00 96.25 448 GLY A O 1
ATOM 3381 N N . SER A 1 449 ? -4.190 -6.671 7.213 1.00 98.62 449 SER A N 1
ATOM 3382 C CA . SER A 1 449 ? -2.761 -6.406 7.006 1.00 98.62 449 SER A CA 1
ATOM 3383 C C . SER A 1 449 ? -2.367 -6.506 5.536 1.00 98.62 449 SER A C 1
ATOM 3385 O O . SER A 1 449 ? -3.103 -7.070 4.723 1.00 98.62 449 SER A O 1
ATOM 3387 N N . VAL A 1 450 ? -1.193 -5.966 5.212 1.00 98.69 450 VAL A N 1
ATOM 3388 C CA . VAL A 1 450 ? -0.562 -6.089 3.891 1.00 98.69 450 VAL A CA 1
ATOM 3389 C C . VAL A 1 450 ? 0.222 -7.404 3.839 1.00 98.69 450 VAL A C 1
ATOM 3391 O O . VAL A 1 450 ? 1.429 -7.438 4.053 1.00 98.69 450 VAL A O 1
ATOM 3394 N N . GLU A 1 451 ? -0.481 -8.513 3.609 1.00 98.75 451 GLU A N 1
ATOM 3395 C CA . GLU A 1 451 ? 0.097 -9.862 3.547 1.00 98.75 451 GLU A CA 1
ATOM 3396 C C . GLU A 1 451 ? -0.427 -10.621 2.318 1.00 98.75 451 GLU A C 1
ATOM 3398 O O . GLU A 1 451 ? -1.583 -10.468 1.921 1.00 98.75 451 GLU A O 1
ATOM 3403 N N . VAL A 1 452 ? 0.420 -11.468 1.726 1.00 98.62 452 VAL A N 1
ATOM 3404 C CA . VAL A 1 452 ? 0.049 -12.307 0.576 1.00 98.62 452 VAL A CA 1
ATOM 3405 C C . VAL A 1 452 ? -1.111 -13.241 0.939 1.00 98.62 452 VAL A C 1
ATOM 3407 O O . VAL A 1 452 ? -1.136 -13.834 2.016 1.00 98.62 452 VAL A O 1
ATOM 3410 N N . GLY A 1 453 ? -2.066 -13.384 0.022 1.00 97.94 453 GLY A N 1
ATOM 3411 C CA . GLY A 1 453 ? -3.282 -14.179 0.184 1.00 97.94 453 GLY A CA 1
ATOM 3412 C C . GLY A 1 453 ? -4.469 -13.403 0.758 1.00 97.94 453 GLY A C 1
ATOM 3413 O O . GLY A 1 453 ? -5.587 -13.909 0.704 1.00 97.94 453 GLY A O 1
ATOM 3414 N N . LYS A 1 454 ? -4.260 -12.177 1.257 1.00 98.56 454 LYS A N 1
ATOM 3415 C CA . LYS A 1 454 ? -5.340 -11.308 1.745 1.00 98.56 454 LYS A CA 1
ATOM 3416 C C . LYS A 1 454 ? -5.920 -10.448 0.631 1.00 98.56 454 LYS A C 1
ATOM 3418 O O . LYS A 1 454 ? -5.259 -10.156 -0.366 1.00 98.56 454 LYS A O 1
ATOM 3423 N N . LEU A 1 455 ? -7.160 -10.016 0.821 1.00 98.25 455 LEU A N 1
ATOM 3424 C CA . LEU A 1 455 ? -7.833 -9.076 -0.062 1.00 98.25 455 LEU A CA 1
ATOM 3425 C C . LEU A 1 455 ? -7.005 -7.789 -0.172 1.00 98.25 455 LEU A C 1
ATOM 3427 O O . LEU A 1 455 ? -6.503 -7.281 0.833 1.00 98.25 455 LEU A O 1
ATOM 3431 N N . ALA A 1 456 ? -6.874 -7.255 -1.385 1.00 98.31 456 ALA A N 1
ATOM 3432 C CA . ALA A 1 456 ? -6.134 -6.030 -1.665 1.00 98.31 456 ALA A CA 1
ATOM 3433 C C . ALA A 1 456 ? -6.944 -4.787 -1.251 1.00 98.31 456 ALA A C 1
ATOM 3435 O O . ALA A 1 456 ? -7.338 -3.962 -2.077 1.00 98.31 456 ALA A O 1
ATOM 3436 N N . ASP A 1 457 ? -7.195 -4.689 0.054 1.00 98.25 457 ASP A N 1
ATOM 3437 C CA . ASP A 1 457 ? -7.780 -3.541 0.733 1.00 98.25 457 ASP A CA 1
ATOM 3438 C C . ASP A 1 457 ? -6.648 -2.663 1.266 1.00 98.25 457 ASP A C 1
ATOM 3440 O O . ASP A 1 457 ? -6.147 -2.866 2.376 1.00 98.25 457 ASP A O 1
ATOM 3444 N N . LEU A 1 458 ? -6.220 -1.709 0.445 1.00 98.31 458 LEU A N 1
ATOM 3445 C CA . LEU A 1 458 ? -5.002 -0.928 0.646 1.00 98.31 458 LEU A CA 1
ATOM 3446 C C . LEU A 1 458 ? -5.307 0.567 0.631 1.00 98.31 458 LEU A C 1
ATOM 3448 O O . LEU A 1 458 ? -6.224 1.031 -0.046 1.00 98.31 458 LEU A O 1
ATOM 3452 N N . VAL A 1 459 ? -4.520 1.341 1.370 1.00 97.00 459 VAL A N 1
ATOM 3453 C CA . VAL A 1 459 ? -4.649 2.799 1.426 1.00 97.00 459 VAL A CA 1
ATOM 3454 C C . VAL A 1 459 ? -3.298 3.428 1.133 1.00 97.00 459 VAL A C 1
ATOM 3456 O O . VAL A 1 459 ? -2.312 3.093 1.789 1.00 97.00 459 VAL A O 1
ATOM 3459 N N . LEU A 1 460 ? -3.267 4.341 0.161 1.00 96.81 460 LEU A N 1
ATOM 3460 C CA . LEU A 1 460 ? -2.073 5.089 -0.223 1.00 96.81 460 LEU A CA 1
ATOM 3461 C C . LEU A 1 460 ? -2.088 6.462 0.441 1.00 96.81 460 LEU A C 1
ATOM 3463 O O . LEU A 1 460 ? -3.072 7.202 0.364 1.00 96.81 460 LEU A O 1
ATOM 3467 N N . TRP A 1 461 ? -0.967 6.828 1.044 1.00 94.31 461 TRP A N 1
ATOM 3468 C CA . TRP A 1 461 ? -0.786 8.069 1.776 1.00 94.31 461 TRP A CA 1
ATOM 3469 C C . TRP A 1 461 ? 0.404 8.836 1.220 1.00 94.31 461 TRP A C 1
ATOM 3471 O O . TRP A 1 461 ? 1.508 8.301 1.137 1.00 94.31 461 TRP A O 1
ATOM 3481 N N . LYS A 1 462 ? 0.230 10.135 0.980 1.00 92.50 462 LYS A N 1
ATOM 3482 C CA . LYS A 1 462 ? 1.379 11.043 0.988 1.00 92.50 462 LYS A CA 1
ATOM 3483 C C . LYS A 1 462 ? 1.943 11.101 2.399 1.00 92.50 462 LYS A C 1
ATOM 3485 O O . LYS A 1 462 ? 1.186 11.285 3.354 1.00 92.50 462 LYS A O 1
ATOM 3490 N N . GLN A 1 463 ? 3.266 11.038 2.522 1.00 91.62 463 GLN A N 1
ATOM 3491 C CA . GLN A 1 463 ? 3.966 11.111 3.806 1.00 91.62 463 GLN A CA 1
ATOM 3492 C C . GLN A 1 463 ? 3.468 12.276 4.685 1.00 91.62 463 GLN A C 1
ATOM 3494 O O . GLN A 1 463 ? 3.157 12.082 5.859 1.00 91.62 463 GLN A O 1
ATOM 3499 N N . ALA A 1 464 ? 3.319 13.470 4.100 1.00 90.06 464 ALA A N 1
ATOM 3500 C CA . ALA A 1 464 ? 2.882 14.683 4.799 1.00 90.06 464 ALA A CA 1
ATOM 3501 C C . ALA A 1 464 ? 1.444 14.623 5.356 1.00 90.06 464 ALA A C 1
ATOM 3503 O O . ALA A 1 464 ? 1.112 15.372 6.274 1.00 90.06 464 ALA A O 1
ATOM 3504 N N . PHE A 1 465 ? 0.597 13.736 4.826 1.00 86.94 465 PHE A N 1
ATOM 3505 C CA . PHE A 1 465 ? -0.814 13.591 5.205 1.00 86.94 465 PHE A CA 1
ATOM 3506 C C . PHE A 1 465 ? -1.130 12.232 5.842 1.00 86.94 465 PHE A C 1
ATOM 3508 O O . PHE A 1 465 ? -2.303 11.882 6.025 1.00 86.94 465 PHE A O 1
ATOM 3515 N N . PHE A 1 466 ? -0.096 11.457 6.181 1.00 89.06 466 PHE A N 1
ATOM 3516 C CA . PHE A 1 466 ? -0.254 10.154 6.809 1.00 89.06 466 PHE A CA 1
ATOM 3517 C C . PHE A 1 466 ? -1.099 10.257 8.084 1.00 89.06 466 PHE A C 1
ATOM 3519 O O . PHE A 1 466 ? -0.851 11.095 8.952 1.00 89.06 466 PHE A O 1
ATOM 3526 N N . GLY A 1 467 ? -2.118 9.401 8.184 1.00 79.50 467 GLY A N 1
ATOM 3527 C CA . GLY A 1 467 ? -3.052 9.397 9.306 1.00 79.50 467 GLY A CA 1
ATOM 3528 C C . GLY A 1 467 ? -4.127 10.492 9.264 1.00 79.50 467 GLY A C 1
ATOM 3529 O O . GLY A 1 467 ? -4.831 10.656 10.259 1.00 79.50 467 GLY A O 1
ATOM 3530 N N . VAL A 1 468 ? -4.279 11.246 8.164 1.00 76.88 468 VAL A N 1
ATOM 3531 C CA . VAL A 1 468 ? -5.327 12.289 8.055 1.00 76.88 468 VAL A CA 1
ATOM 3532 C C . VAL A 1 468 ? -5.984 12.423 6.692 1.00 76.88 468 VAL A C 1
ATOM 3534 O O . VAL A 1 468 ? -7.189 12.639 6.633 1.00 76.88 468 VAL A O 1
ATOM 3537 N N . LYS A 1 469 ? -5.236 12.392 5.591 1.00 80.19 469 LYS A N 1
ATOM 3538 C CA . LYS A 1 469 ? -5.823 12.510 4.247 1.00 80.19 469 LYS A CA 1
ATOM 3539 C C . LYS A 1 469 ? -5.029 11.636 3.281 1.00 80.19 469 LYS A C 1
ATOM 3541 O O . LYS A 1 469 ? -4.017 12.086 2.754 1.00 80.19 469 LYS A O 1
ATOM 3546 N N . PRO A 1 470 ? -5.438 10.378 3.073 1.00 87.44 470 PRO A N 1
ATOM 3547 C CA . PRO A 1 470 ? -4.832 9.544 2.052 1.00 87.44 470 PRO A CA 1
ATOM 3548 C C . PRO A 1 470 ? -5.198 10.037 0.660 1.00 87.44 470 PRO A C 1
ATOM 3550 O O . PRO A 1 470 ? -6.201 10.725 0.459 1.00 87.44 470 PRO A O 1
ATOM 3553 N N . GLU A 1 471 ? -4.381 9.626 -0.298 1.00 91.00 471 GLU A N 1
ATOM 3554 C CA . GLU A 1 471 ? -4.560 9.918 -1.714 1.00 91.00 471 GLU A CA 1
ATOM 3555 C C . GLU A 1 471 ? -5.603 9.001 -2.344 1.00 91.00 471 GLU A C 1
ATOM 3557 O O . GLU A 1 471 ? -6.388 9.439 -3.183 1.00 91.00 471 GLU A O 1
ATOM 3562 N N . MET A 1 472 ? -5.613 7.730 -1.936 1.00 94.31 472 MET A N 1
ATOM 3563 C CA . MET A 1 472 ? -6.367 6.682 -2.613 1.00 94.31 472 MET A CA 1
ATOM 3564 C C . MET A 1 472 ? -6.721 5.537 -1.663 1.00 94.31 472 MET A C 1
ATOM 3566 O O . MET A 1 472 ? -5.933 5.172 -0.790 1.00 94.31 472 MET A O 1
ATOM 3570 N N . VAL A 1 473 ? -7.903 4.958 -1.864 1.00 95.62 473 VAL A N 1
ATOM 3571 C CA . VAL A 1 473 ? -8.369 3.722 -1.232 1.00 95.62 473 VAL A CA 1
ATOM 3572 C C . VAL A 1 473 ? -8.636 2.693 -2.311 1.00 95.62 473 VAL A C 1
ATOM 3574 O O . VAL A 1 473 ? -9.458 2.911 -3.205 1.00 95.62 473 VAL A O 1
ATOM 3577 N N . ILE A 1 474 ? -7.966 1.560 -2.182 1.00 97.31 474 ILE A N 1
ATOM 3578 C CA . ILE A 1 474 ? -8.120 0.383 -3.020 1.00 97.31 474 ILE A CA 1
ATOM 3579 C C . ILE A 1 474 ? -8.947 -0.627 -2.226 1.00 97.31 474 ILE A C 1
ATOM 3581 O O . ILE A 1 474 ? -8.662 -0.891 -1.058 1.00 97.31 474 ILE A O 1
ATOM 3585 N N . LYS A 1 475 ? -9.990 -1.164 -2.853 1.00 96.75 475 LYS A N 1
ATOM 3586 C CA . LYS A 1 475 ? -10.870 -2.191 -2.304 1.00 96.75 475 LYS A CA 1
ATOM 3587 C C . LYS A 1 475 ? -10.875 -3.370 -3.263 1.00 96.75 475 LYS A C 1
ATOM 3589 O O . LYS A 1 475 ? -11.215 -3.188 -4.430 1.00 96.75 475 LYS A O 1
ATOM 3594 N N . GLY A 1 476 ? -10.477 -4.551 -2.787 1.00 96.38 476 GLY A N 1
ATOM 3595 C CA . GLY A 1 476 ? -10.379 -5.744 -3.635 1.00 96.38 476 GLY A CA 1
ATOM 3596 C C . GLY A 1 476 ? -9.580 -5.497 -4.918 1.00 96.38 476 GLY A C 1
ATOM 3597 O O . GLY A 1 476 ? -9.972 -5.949 -5.985 1.00 96.38 476 GLY A O 1
ATOM 3598 N N . GLY A 1 477 ? -8.497 -4.719 -4.841 1.00 95.81 477 GLY A N 1
ATOM 3599 C CA . GLY A 1 477 ? -7.635 -4.419 -5.988 1.00 95.81 477 GLY A CA 1
ATOM 3600 C C . GLY A 1 477 ? -8.103 -3.298 -6.920 1.00 95.81 477 GLY A C 1
ATOM 3601 O O . GLY A 1 477 ? -7.349 -2.917 -7.811 1.00 95.81 477 GLY A O 1
ATOM 3602 N N . ILE A 1 478 ? -9.289 -2.722 -6.702 1.00 96.25 478 ILE A N 1
ATOM 3603 C CA . ILE A 1 478 ? -9.838 -1.627 -7.514 1.00 96.25 478 ILE A CA 1
ATOM 3604 C C . ILE A 1 478 ? -9.920 -0.338 -6.699 1.00 96.25 478 ILE A C 1
ATOM 3606 O O . ILE A 1 478 ? -10.253 -0.345 -5.516 1.00 96.25 478 ILE A O 1
ATOM 3610 N N . ILE A 1 479 ? -9.654 0.803 -7.334 1.00 97.44 479 ILE A N 1
ATOM 3611 C CA . ILE A 1 479 ? -9.774 2.111 -6.687 1.00 97.44 479 ILE A CA 1
ATOM 3612 C C . ILE A 1 479 ? -11.251 2.392 -6.365 1.00 97.44 479 ILE A C 1
ATOM 3614 O O . ILE A 1 479 ? -12.078 2.577 -7.263 1.00 97.44 479 ILE A O 1
ATOM 3618 N N . ALA A 1 480 ? -11.576 2.459 -5.074 1.00 94.56 480 ALA A N 1
ATOM 3619 C CA . ALA A 1 480 ? -12.912 2.780 -4.574 1.00 94.56 480 ALA A CA 1
ATOM 3620 C C . ALA A 1 480 ? -13.068 4.279 -4.291 1.00 94.56 480 ALA A C 1
ATOM 3622 O O . ALA A 1 480 ? -14.105 4.865 -4.583 1.00 94.56 480 ALA A O 1
ATOM 3623 N N . TRP A 1 481 ? -12.030 4.934 -3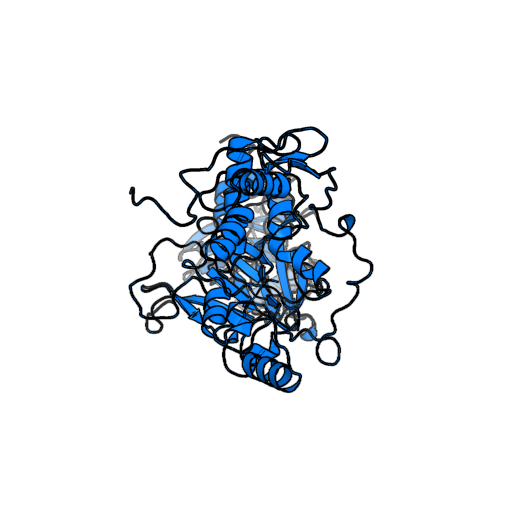.776 1.00 93.88 481 TRP A N 1
ATOM 3624 C CA . TRP A 1 481 ? -12.052 6.366 -3.472 1.00 93.88 481 TRP A CA 1
ATOM 3625 C C . TRP A 1 481 ? -10.693 6.992 -3.758 1.00 93.88 481 TRP A C 1
ATOM 3627 O O . TRP A 1 481 ? -9.667 6.367 -3.502 1.00 93.88 481 TRP A O 1
ATOM 3637 N N . ALA A 1 482 ? -10.670 8.231 -4.248 1.00 93.94 482 ALA A N 1
ATOM 3638 C CA . ALA A 1 482 ? -9.422 8.955 -4.486 1.00 93.94 482 ALA A CA 1
ATOM 3639 C C . ALA A 1 482 ? -9.597 10.475 -4.394 1.00 93.94 482 ALA A C 1
ATOM 3641 O O . ALA A 1 482 ? -10.696 11.000 -4.600 1.00 93.94 482 ALA A O 1
ATOM 3642 N N . ASN A 1 483 ? -8.501 11.177 -4.110 1.00 91.75 483 ASN A N 1
ATOM 3643 C CA . ASN A 1 483 ? -8.422 12.625 -4.256 1.00 91.75 483 ASN A CA 1
ATOM 3644 C C . ASN A 1 483 ? -8.388 12.975 -5.744 1.00 91.75 483 ASN A C 1
ATOM 3646 O O . ASN A 1 483 ? -7.486 12.560 -6.468 1.00 91.75 483 ASN A O 1
ATOM 3650 N N . MET A 1 484 ? -9.379 13.735 -6.202 1.00 91.50 484 MET A N 1
ATOM 3651 C CA . MET A 1 484 ? -9.493 14.132 -7.600 1.00 91.50 484 MET A CA 1
ATOM 3652 C C . MET A 1 484 ? -10.054 15.550 -7.706 1.00 91.50 484 MET A C 1
ATOM 3654 O O . MET A 1 484 ? -10.942 15.953 -6.945 1.00 91.50 484 MET A O 1
ATOM 3658 N N . GLY A 1 485 ? -9.463 16.307 -8.623 1.00 90.56 485 GLY A N 1
ATOM 3659 C CA . GLY A 1 485 ? -9.735 17.703 -8.923 1.00 90.56 485 GLY A CA 1
ATOM 3660 C C . GLY A 1 485 ? -11.065 17.950 -9.625 1.00 90.56 485 GLY A C 1
ATOM 3661 O O . GLY A 1 485 ? -12.060 17.259 -9.400 1.00 90.56 485 GLY A O 1
ATOM 3662 N N . ASP A 1 486 ? -11.096 18.969 -10.475 1.00 92.38 486 ASP A N 1
ATOM 3663 C CA . ASP A 1 486 ? -12.200 19.177 -11.406 1.00 92.38 486 ASP A CA 1
ATOM 3664 C C . ASP A 1 486 ? -12.231 18.060 -12.464 1.00 92.38 486 ASP A C 1
ATOM 3666 O O . ASP A 1 486 ? -11.266 17.832 -13.192 1.00 92.38 486 ASP A O 1
ATOM 3670 N N . ALA A 1 487 ? -13.375 17.382 -12.567 1.00 93.81 487 ALA A N 1
ATOM 3671 C CA . ALA A 1 487 ? -13.599 16.287 -13.504 1.00 93.81 487 ALA A CA 1
ATOM 3672 C C . ALA A 1 487 ? -13.534 16.720 -14.980 1.00 93.81 487 ALA A C 1
ATOM 3674 O O . ALA A 1 487 ? -13.359 15.868 -15.846 1.00 93.81 487 ALA A O 1
ATOM 3675 N N . ASN A 1 488 ? -13.696 18.015 -15.271 1.00 96.25 488 ASN A N 1
ATOM 3676 C CA . ASN A 1 488 ? -13.623 18.560 -16.628 1.00 96.25 488 ASN A CA 1
ATOM 3677 C C . ASN A 1 488 ? -12.269 19.229 -16.948 1.00 96.25 488 ASN A C 1
ATOM 3679 O O . ASN A 1 488 ? -12.103 19.816 -18.019 1.00 96.25 488 ASN A O 1
ATOM 3683 N N . ALA A 1 489 ? -11.302 19.188 -16.029 1.00 96.44 489 ALA A N 1
ATOM 3684 C CA . ALA A 1 489 ? -9.978 19.742 -16.274 1.00 96.44 489 ALA A CA 1
ATOM 3685 C C . ALA A 1 489 ? -9.133 18.851 -17.205 1.00 96.44 489 ALA A C 1
ATOM 3687 O O . ALA A 1 489 ? -9.434 17.684 -17.440 1.00 96.44 489 ALA A O 1
ATOM 3688 N N . SER A 1 490 ? -8.039 19.404 -17.737 1.00 95.94 490 SER A N 1
ATOM 3689 C CA . SER A 1 490 ? -7.140 18.696 -18.664 1.00 95.94 490 SER A CA 1
ATOM 3690 C C . SER A 1 490 ? -6.305 17.584 -18.017 1.00 95.94 490 SER A C 1
ATOM 3692 O O . SER A 1 490 ? -5.801 16.711 -18.717 1.00 95.94 490 SER A O 1
ATOM 3694 N N . ILE A 1 491 ? -6.138 17.631 -16.697 1.00 96.06 491 ILE A N 1
ATOM 3695 C CA . ILE A 1 491 ? -5.439 16.656 -15.849 1.00 96.06 491 ILE A CA 1
ATOM 3696 C C . ILE A 1 491 ? -6.206 16.549 -14.516 1.00 96.06 491 ILE A C 1
ATOM 3698 O O . ILE A 1 491 ? -7.004 17.437 -14.233 1.00 96.06 491 ILE A O 1
ATOM 3702 N N . PRO A 1 492 ? -6.009 15.512 -13.678 1.00 93.62 492 PRO A N 1
ATOM 3703 C CA . PRO A 1 492 ? -6.886 15.253 -12.524 1.00 93.62 492 PRO A CA 1
ATOM 3704 C C . PRO A 1 492 ? -6.564 16.057 -11.250 1.00 93.62 492 PRO A C 1
ATOM 3706 O O . PRO A 1 492 ? -7.225 15.875 -10.232 1.00 93.62 492 PRO A O 1
ATOM 3709 N N . THR A 1 493 ? -5.537 16.906 -11.260 1.00 94.00 493 THR A N 1
ATOM 3710 C CA . THR A 1 493 ? -5.046 17.679 -10.102 1.00 94.00 493 THR A CA 1
ATOM 3711 C C . THR A 1 493 ? -5.541 19.131 -9.950 1.00 94.00 493 THR A C 1
ATOM 3713 O O . THR A 1 493 ? -5.366 19.668 -8.857 1.00 94.00 493 THR A O 1
ATOM 3716 N N . PRO A 1 494 ? -6.125 19.815 -10.957 1.00 96.31 494 PRO A N 1
ATOM 3717 C CA . PRO A 1 494 ? -6.640 21.170 -10.800 1.00 96.31 494 PRO A CA 1
ATOM 3718 C C . PRO A 1 494 ? -7.794 21.238 -9.803 1.00 96.31 494 PRO A C 1
ATOM 3720 O O . PRO A 1 494 ? -8.654 20.363 -9.758 1.00 96.31 494 PRO A O 1
ATOM 3723 N N . GLU A 1 495 ? -7.813 22.304 -9.012 1.00 92.06 495 GLU A N 1
ATOM 3724 C CA . GLU A 1 495 ? -8.801 22.517 -7.955 1.00 92.06 495 GLU A CA 1
ATOM 3725 C C . GLU A 1 495 ? -10.250 22.608 -8.485 1.00 92.06 495 GLU A C 1
ATOM 3727 O O . GLU A 1 495 ? -10.462 23.087 -9.602 1.00 92.06 495 GLU A O 1
ATOM 3732 N N . PRO A 1 496 ? -11.268 22.237 -7.679 1.00 92.44 496 PRO A N 1
ATOM 3733 C CA . PRO A 1 496 ? -11.169 21.778 -6.292 1.00 92.44 496 PRO A CA 1
ATOM 3734 C C . PRO A 1 496 ? -10.847 20.280 -6.172 1.00 92.44 496 PRO A C 1
ATOM 3736 O O . PRO A 1 496 ? -11.612 19.432 -6.645 1.00 92.44 496 PRO A O 1
ATOM 3739 N N . VAL A 1 497 ? -9.759 19.954 -5.468 1.00 86.69 497 VAL A N 1
ATOM 3740 C CA . VAL A 1 497 ? -9.380 18.575 -5.134 1.00 86.69 497 VAL A CA 1
ATOM 3741 C C . VAL A 1 497 ? -10.187 18.100 -3.932 1.00 86.69 497 VAL A C 1
ATOM 3743 O O . VAL A 1 497 ? -10.065 18.618 -2.822 1.00 86.69 497 VAL A O 1
ATOM 3746 N N . LEU A 1 498 ? -11.029 17.094 -4.162 1.00 86.25 498 LEU A N 1
ATOM 3747 C CA . LEU A 1 498 ? -11.905 16.497 -3.157 1.00 86.25 498 LEU A CA 1
ATOM 3748 C C . LEU A 1 498 ? -11.704 14.983 -3.123 1.00 86.25 498 LEU A C 1
ATOM 3750 O O . LEU A 1 498 ? -11.343 14.373 -4.128 1.00 86.25 498 LEU A O 1
ATOM 3754 N N . SER A 1 499 ? -12.016 14.362 -1.986 1.00 86.62 499 SER A N 1
ATOM 3755 C CA . SER A 1 499 ? -12.136 12.906 -1.909 1.00 86.62 499 SER A CA 1
ATOM 3756 C C . SER A 1 499 ? -13.429 12.470 -2.584 1.00 86.62 499 SER A C 1
ATOM 3758 O O . SER A 1 499 ? -14.520 12.746 -2.084 1.00 86.62 499 SER A O 1
ATOM 3760 N N . ARG A 1 500 ? -13.318 11.767 -3.710 1.00 89.50 500 ARG A N 1
ATOM 3761 C CA . ARG A 1 500 ? -14.453 11.403 -4.562 1.00 89.50 500 ARG A CA 1
ATOM 3762 C C . ARG A 1 500 ? -14.596 9.885 -4.692 1.00 89.50 500 ARG A C 1
ATOM 3764 O O . ARG A 1 500 ? -13.575 9.192 -4.721 1.00 89.50 500 ARG A O 1
ATOM 3771 N N . PRO A 1 501 ? -15.836 9.369 -4.777 1.00 92.75 501 PRO A N 1
ATOM 3772 C CA . PRO A 1 501 ? -16.068 7.977 -5.138 1.00 92.75 501 PRO A CA 1
ATOM 3773 C C . PRO A 1 501 ? -15.542 7.710 -6.554 1.00 92.75 501 PRO A C 1
ATOM 3775 O O . PRO A 1 501 ? -15.690 8.551 -7.442 1.00 92.75 501 PRO A O 1
ATOM 3778 N N . MET A 1 502 ? -14.912 6.555 -6.746 1.00 95.19 502 MET A N 1
ATOM 3779 C CA . MET A 1 502 ? -14.307 6.118 -8.010 1.00 95.19 502 MET A CA 1
ATOM 3780 C C . MET A 1 502 ? -15.074 4.929 -8.596 1.00 95.19 502 MET A C 1
ATOM 3782 O O . MET A 1 502 ? -16.083 4.496 -8.039 1.00 95.19 502 MET A O 1
ATOM 3786 N N . PHE A 1 503 ? -14.608 4.379 -9.719 1.0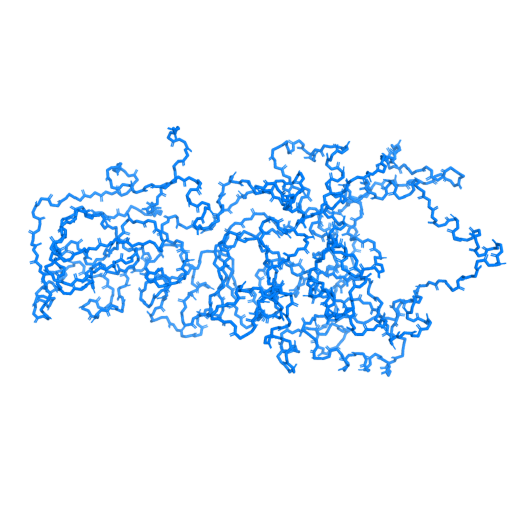0 95.56 503 PHE A N 1
ATOM 3787 C CA . PHE A 1 503 ? -15.287 3.283 -10.421 1.00 95.56 503 PHE A CA 1
ATOM 3788 C C . PHE A 1 503 ? -15.591 2.061 -9.536 1.00 95.56 503 PHE A C 1
ATOM 3790 O O . PHE A 1 503 ? -16.639 1.445 -9.711 1.00 95.56 503 PHE A O 1
ATOM 3797 N N . GLY A 1 504 ? -14.763 1.770 -8.525 1.00 93.19 504 GLY A N 1
ATOM 3798 C CA . GLY A 1 504 ? -15.011 0.691 -7.563 1.00 93.19 504 GLY A CA 1
ATOM 3799 C C . GLY A 1 504 ? -16.243 0.878 -6.665 1.00 93.19 504 GLY A C 1
ATOM 3800 O O . GLY A 1 504 ? -16.600 -0.049 -5.951 1.00 93.19 504 GLY A O 1
ATOM 3801 N N . THR A 1 505 ? -16.900 2.043 -6.680 1.00 89.25 505 THR A N 1
ATOM 3802 C CA . THR A 1 505 ? -18.109 2.328 -5.878 1.00 89.25 505 THR A CA 1
ATOM 3803 C C . THR A 1 505 ? -19.426 2.114 -6.617 1.00 89.25 505 THR A C 1
ATOM 3805 O O . THR A 1 505 ? -20.475 2.155 -5.980 1.00 89.25 505 THR A O 1
ATOM 3808 N N . PHE A 1 506 ? -19.403 1.946 -7.940 1.00 86.44 506 PHE A N 1
ATOM 3809 C CA . PHE A 1 506 ? -20.631 1.956 -8.732 1.00 86.44 506 PHE A CA 1
ATOM 3810 C C . PHE A 1 506 ? -21.244 0.562 -8.850 1.00 86.44 506 PHE A C 1
ATOM 3812 O O . PHE A 1 506 ? -20.580 -0.399 -9.246 1.00 86.44 506 PHE A O 1
ATOM 3819 N N . ASP A 1 507 ? -22.542 0.483 -8.556 1.00 84.38 507 ASP A N 1
ATOM 3820 C CA . ASP A 1 507 ? -23.378 -0.706 -8.703 1.00 84.38 507 ASP A CA 1
ATOM 3821 C C . ASP A 1 507 ? -22.694 -1.972 -8.146 1.00 84.38 507 ASP A C 1
ATOM 3823 O O . ASP A 1 507 ? -22.243 -2.022 -7.002 1.00 84.38 507 ASP A O 1
ATOM 3827 N N . LYS A 1 508 ? -22.574 -3.010 -8.978 1.00 89.94 508 LYS A N 1
ATOM 3828 C CA . LYS A 1 508 ? -22.013 -4.309 -8.599 1.00 89.94 508 LYS A CA 1
ATOM 3829 C C . LYS A 1 508 ? -20.490 -4.366 -8.599 1.00 89.94 508 LYS A C 1
ATOM 3831 O O . LYS A 1 508 ? -19.943 -5.375 -8.160 1.00 89.94 508 LYS A O 1
ATOM 3836 N N . ALA A 1 509 ? -19.795 -3.301 -9.010 1.00 87.81 509 ALA A N 1
ATOM 3837 C CA . ALA A 1 509 ? -18.351 -3.218 -8.799 1.00 87.81 509 ALA A CA 1
ATOM 3838 C C . ALA A 1 509 ? -18.025 -3.151 -7.298 1.00 87.81 509 ALA A C 1
ATOM 3840 O O . ALA A 1 509 ? -17.035 -3.729 -6.855 1.00 87.81 509 ALA A O 1
ATOM 3841 N N . ALA A 1 510 ? -18.889 -2.516 -6.503 1.00 86.00 510 ALA A N 1
ATOM 3842 C CA . ALA A 1 510 ? -18.713 -2.413 -5.061 1.00 86.00 510 ALA A CA 1
ATOM 3843 C C . ALA A 1 510 ? -18.790 -3.780 -4.359 1.00 86.00 510 ALA A C 1
ATOM 3845 O O . ALA A 1 510 ? -17.874 -4.141 -3.613 1.00 86.00 510 ALA A O 1
ATOM 3846 N N . SER A 1 511 ? -19.838 -4.563 -4.640 1.00 85.38 511 SER A N 1
ATOM 3847 C CA . SER A 1 511 ? -20.023 -5.909 -4.071 1.00 85.38 511 SER A CA 1
ATOM 3848 C C . SER A 1 511 ? -18.976 -6.897 -4.566 1.00 85.38 511 SER A C 1
ATOM 3850 O O . SER A 1 511 ? -18.489 -7.697 -3.775 1.00 85.38 511 SER A O 1
ATOM 3852 N N . ALA A 1 512 ? -18.603 -6.845 -5.850 1.00 88.81 512 ALA A N 1
ATOM 3853 C CA . ALA A 1 512 ? -17.630 -7.775 -6.430 1.00 88.81 512 ALA A CA 1
ATOM 3854 C C . ALA A 1 512 ? -16.248 -7.701 -5.758 1.00 88.81 512 ALA A C 1
ATOM 3856 O O . ALA A 1 512 ? -15.516 -8.686 -5.751 1.00 88.81 512 ALA A O 1
ATOM 3857 N N . ASN A 1 513 ? -15.917 -6.548 -5.171 1.00 88.56 513 ASN A N 1
ATOM 3858 C CA . ASN A 1 513 ? -14.635 -6.291 -4.523 1.00 88.56 513 ASN A CA 1
ATOM 3859 C C . ASN A 1 513 ? -14.713 -6.319 -2.986 1.00 88.56 513 ASN A C 1
ATOM 3861 O O . ASN A 1 513 ? -13.737 -5.977 -2.314 1.00 88.56 513 ASN A O 1
ATOM 3865 N N . SER A 1 514 ? -15.859 -6.692 -2.409 1.00 93.00 514 SER A N 1
ATOM 3866 C CA . SER A 1 514 ? -16.132 -6.604 -0.970 1.00 93.00 514 SER A CA 1
ATOM 3867 C C . SER A 1 514 ? -16.680 -7.908 -0.398 1.00 93.00 514 SER A C 1
ATOM 3869 O O . SER A 1 514 ? -17.164 -8.775 -1.117 1.00 93.00 514 SER A O 1
ATOM 3871 N N . ILE A 1 515 ? -16.606 -8.050 0.926 1.00 93.62 515 ILE A N 1
ATOM 3872 C CA . ILE A 1 515 ? -17.057 -9.251 1.631 1.00 93.62 515 ILE A CA 1
ATOM 3873 C C . ILE A 1 515 ? -18.111 -8.886 2.678 1.00 93.62 515 ILE A C 1
ATOM 3875 O O . ILE A 1 515 ? -17.889 -8.039 3.545 1.00 93.62 515 ILE A O 1
ATOM 3879 N N . ALA A 1 516 ? -19.246 -9.585 2.650 1.00 92.19 516 ALA A N 1
ATOM 3880 C CA . ALA A 1 516 ? -20.174 -9.620 3.774 1.00 92.19 516 ALA A CA 1
ATOM 3881 C C . ALA A 1 516 ? -19.809 -10.793 4.699 1.00 92.19 516 ALA A C 1
ATOM 3883 O O . ALA A 1 516 ? -20.010 -11.961 4.361 1.00 92.19 516 ALA A O 1
ATOM 3884 N N . PHE A 1 517 ? -19.280 -10.486 5.881 1.00 92.31 517 PHE A N 1
ATOM 3885 C CA . PHE A 1 517 ? -18.938 -11.475 6.895 1.00 92.31 517 PHE A CA 1
ATOM 3886 C C . PHE A 1 517 ? -20.182 -11.904 7.666 1.00 92.31 517 PHE A C 1
ATOM 3888 O O . PHE A 1 517 ? -20.906 -11.099 8.257 1.00 92.31 517 PHE A O 1
ATOM 3895 N N . VAL A 1 518 ? -20.423 -13.208 7.675 1.00 87.69 518 VAL A N 1
ATOM 3896 C CA . VAL A 1 518 ? -21.604 -13.832 8.274 1.00 87.69 518 VAL A CA 1
ATOM 3897 C C . VAL A 1 518 ? -21.188 -15.050 9.089 1.00 87.69 518 VAL A C 1
ATOM 3899 O O . VAL A 1 518 ? -20.037 -15.470 9.081 1.00 87.69 518 VAL A O 1
ATOM 3902 N N . SER A 1 519 ? -22.122 -15.667 9.809 1.00 68.31 519 SER A N 1
ATOM 3903 C CA . SER A 1 519 ? -21.839 -16.951 10.462 1.00 68.31 519 SER A CA 1
ATOM 3904 C C . SER A 1 519 ? -21.814 -18.126 9.473 1.00 68.31 519 SER A C 1
ATOM 3906 O O . SER A 1 519 ? -21.200 -19.147 9.772 1.00 68.31 519 SER A O 1
ATOM 3908 N N . LYS A 1 520 ? -22.502 -18.009 8.318 1.00 41.53 520 LYS A N 1
ATOM 3909 C CA . LYS A 1 520 ? -22.630 -19.030 7.253 1.00 41.53 520 LYS A CA 1
ATOM 3910 C C . LYS A 1 520 ? -22.985 -18.378 5.896 1.00 41.53 520 LYS A C 1
ATOM 3912 O O . LYS A 1 520 ? -23.819 -17.481 5.898 1.00 41.53 520 LYS A O 1
ATOM 3917 N N . ARG A 1 521 ? -22.494 -18.928 4.766 1.00 56.31 521 ARG A N 1
ATOM 3918 C CA . ARG A 1 521 ? -22.886 -18.710 3.337 1.00 56.31 521 ARG A CA 1
ATOM 3919 C C . ARG A 1 521 ? -22.115 -17.715 2.443 1.00 56.31 521 ARG A C 1
ATOM 3921 O O . ARG A 1 521 ? -22.031 -18.040 1.266 1.00 56.31 521 ARG A O 1
ATOM 3928 N N . VAL A 1 522 ? -21.621 -16.564 2.917 1.00 77.75 522 VAL A N 1
ATOM 3929 C CA . VAL A 1 522 ? -20.817 -15.628 2.084 1.00 77.75 522 VAL A CA 1
ATOM 3930 C C . VAL A 1 522 ? -19.336 -15.842 2.397 1.00 77.75 522 VAL A C 1
ATOM 3932 O O . VAL A 1 522 ? -18.729 -16.686 1.760 1.00 77.75 522 VAL A O 1
ATOM 3935 N N . GLU A 1 523 ? -18.812 -15.248 3.470 1.00 87.88 523 GLU A N 1
ATOM 3936 C CA . GLU A 1 523 ? -17.590 -15.723 4.131 1.00 87.88 523 GLU A CA 1
ATO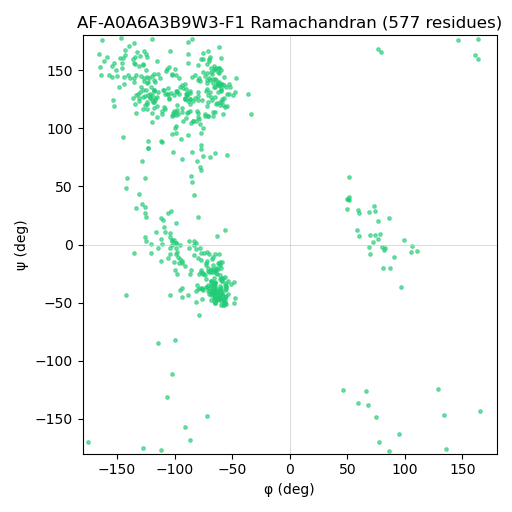M 3937 C C . GLU A 1 523 ? -17.845 -15.852 5.631 1.00 87.88 523 GLU A C 1
ATOM 3939 O O . GLU A 1 523 ? -18.454 -14.974 6.256 1.00 87.88 523 GLU A O 1
ATOM 3944 N N . ALA A 1 524 ? -17.464 -16.998 6.197 1.00 88.38 524 ALA A N 1
ATOM 3945 C CA . ALA A 1 524 ? -17.815 -17.351 7.566 1.00 88.38 524 ALA A CA 1
ATOM 3946 C C . ALA A 1 524 ? -16.749 -16.888 8.563 1.00 88.38 524 ALA A C 1
ATOM 3948 O O . ALA A 1 524 ? -15.592 -17.293 8.469 1.00 88.38 524 ALA A O 1
ATOM 3949 N N . VAL A 1 525 ? -17.158 -16.120 9.576 1.00 90.12 525 VAL A N 1
ATOM 3950 C CA . VAL A 1 525 ? -16.279 -15.804 10.712 1.00 90.12 525 VAL A CA 1
ATOM 3951 C C . VAL A 1 525 ? -15.867 -17.087 11.442 1.00 90.12 525 VAL A C 1
ATOM 3953 O O . VAL A 1 525 ? -16.698 -17.968 11.691 1.00 90.12 525 VAL A O 1
ATOM 3956 N N . ARG A 1 526 ? -14.590 -17.206 11.818 1.00 89.62 526 ARG A N 1
ATOM 3957 C CA . ARG A 1 526 ? -14.056 -18.410 12.484 1.00 89.62 526 ARG A CA 1
ATOM 3958 C C . ARG A 1 526 ? -13.009 -18.103 13.548 1.00 89.62 526 ARG A C 1
ATOM 3960 O O . ARG A 1 526 ? -12.516 -16.992 13.660 1.00 89.62 526 ARG A O 1
ATOM 3967 N N . ASN A 1 527 ? -12.681 -19.115 14.351 1.00 89.94 527 ASN A N 1
ATOM 3968 C CA . ASN A 1 527 ? -11.568 -19.095 15.310 1.00 89.94 527 ASN A CA 1
ATOM 3969 C C . ASN A 1 527 ? -11.624 -17.993 16.388 1.00 89.94 527 ASN A C 1
ATOM 3971 O O . ASN A 1 527 ? -10.590 -17.583 16.895 1.00 89.94 527 ASN A O 1
ATOM 3975 N N . THR A 1 528 ? -12.815 -17.552 16.807 1.00 90.31 528 THR A N 1
ATOM 3976 C CA . THR A 1 528 ? -12.965 -16.469 17.805 1.00 90.31 528 THR A CA 1
ATOM 3977 C C . THR A 1 528 ? -13.111 -16.940 19.255 1.00 90.31 528 THR A C 1
ATOM 3979 O O . THR A 1 528 ? -13.002 -16.141 20.180 1.00 90.31 528 THR A O 1
ATOM 3982 N N . ARG A 1 529 ? -13.390 -18.230 19.496 1.00 88.44 529 ARG A N 1
ATOM 3983 C CA . ARG A 1 529 ? -13.735 -18.753 20.839 1.00 88.44 529 ARG A CA 1
ATOM 3984 C C . ARG A 1 529 ? -12.546 -19.239 21.666 1.00 88.44 529 ARG A C 1
ATOM 3986 O O . ARG A 1 529 ? -12.695 -19.373 22.875 1.00 88.44 529 ARG A O 1
ATOM 3993 N N . GLY A 1 530 ? -11.415 -19.517 21.021 1.00 91.69 530 GLY A N 1
ATOM 3994 C CA . GLY A 1 530 ? -10.170 -19.936 21.674 1.00 91.69 530 GLY A CA 1
ATOM 3995 C C . GLY A 1 530 ? -9.159 -18.806 21.860 1.00 91.69 530 GLY A C 1
ATOM 3996 O O . GLY A 1 530 ? -8.071 -19.064 22.357 1.00 91.69 530 GLY A O 1
ATOM 3997 N N . LEU A 1 531 ? -9.505 -17.584 21.445 1.00 94.00 531 LEU A N 1
ATOM 3998 C CA . LEU A 1 531 ? -8.605 -16.441 21.519 1.00 94.00 531 LEU A CA 1
ATOM 3999 C C . LEU A 1 531 ? -8.417 -15.983 22.962 1.00 94.00 531 LEU A C 1
ATOM 4001 O O . LEU A 1 531 ? -9.353 -15.914 23.761 1.00 94.00 531 LEU A O 1
ATOM 4005 N N . THR A 1 532 ? -7.191 -15.595 23.248 1.00 95.25 532 THR A N 1
ATOM 4006 C CA . THR A 1 532 ? -6.756 -14.941 24.467 1.00 95.25 532 THR A CA 1
ATOM 4007 C C . THR A 1 532 ? -6.168 -13.579 24.120 1.00 95.25 532 THR A C 1
ATOM 4009 O O . THR A 1 532 ? -6.024 -13.194 22.959 1.00 95.25 532 THR A O 1
ATOM 4012 N N . LYS A 1 533 ? -5.777 -12.829 25.148 1.00 94.69 533 LYS A N 1
ATOM 4013 C CA . LYS A 1 533 ? -5.034 -11.589 24.950 1.00 94.69 533 LYS A CA 1
ATOM 4014 C C . LYS A 1 533 ? -3.700 -11.804 24.224 1.00 94.69 533 LYS A C 1
ATOM 4016 O O . LYS A 1 533 ? -3.277 -10.916 23.497 1.00 94.69 533 LYS A O 1
ATOM 4021 N N . LEU A 1 534 ? -3.076 -12.970 24.391 1.00 96.62 534 LEU A N 1
ATOM 4022 C CA . LEU A 1 534 ? -1.776 -13.287 23.795 1.00 96.62 534 LEU A CA 1
ATOM 4023 C C . LEU A 1 534 ? -1.832 -13.389 22.264 1.00 96.62 534 LEU A C 1
ATOM 4025 O O . LEU A 1 534 ? -0.812 -13.277 21.595 1.00 96.62 534 LEU A O 1
ATOM 4029 N N . ASP A 1 535 ? -3.029 -13.552 21.699 1.00 96.88 535 ASP A N 1
ATOM 4030 C CA . ASP A 1 535 ? -3.233 -13.597 20.252 1.00 96.88 535 ASP A CA 1
ATOM 4031 C C . ASP A 1 535 ? -3.257 -12.197 19.612 1.00 96.88 535 ASP A C 1
ATOM 4033 O O . ASP A 1 535 ? -3.192 -12.069 18.387 1.00 96.88 535 ASP A O 1
ATOM 4037 N N . MET A 1 536 ? -3.341 -11.136 20.423 1.00 97.06 536 MET A N 1
ATOM 4038 C CA . MET A 1 536 ? -3.379 -9.750 19.960 1.00 97.06 536 MET A CA 1
ATOM 4039 C C . MET A 1 536 ? -1.971 -9.266 19.617 1.00 97.06 536 MET A C 1
ATOM 4041 O O . MET A 1 536 ? -1.126 -9.042 20.487 1.00 97.06 536 MET A O 1
ATOM 4045 N N . LYS A 1 537 ? -1.716 -9.070 18.324 1.00 97.62 537 LYS A N 1
ATOM 4046 C CA . LYS A 1 537 ? -0.392 -8.749 17.790 1.00 97.62 537 LYS A CA 1
ATOM 4047 C C . LYS A 1 537 ? 0.138 -7.461 18.403 1.00 97.62 537 LYS A C 1
ATOM 4049 O O . LYS A 1 537 ? -0.517 -6.415 18.342 1.00 97.62 537 LYS A O 1
ATOM 4054 N N . LEU A 1 538 ? 1.325 -7.571 19.009 1.00 96.38 538 LEU A N 1
ATOM 4055 C CA . LEU A 1 538 ? 2.074 -6.488 19.664 1.00 96.38 538 LEU A CA 1
ATOM 4056 C C . LEU A 1 538 ? 1.314 -5.791 20.806 1.00 96.38 538 LEU A C 1
ATOM 4058 O O . LEU A 1 538 ? 1.721 -4.720 21.267 1.00 96.38 538 LEU A O 1
ATOM 4062 N N . ASN A 1 539 ? 0.206 -6.392 21.239 1.00 96.25 539 ASN A N 1
ATOM 4063 C CA . ASN A 1 539 ? -0.733 -5.869 22.216 1.00 96.25 539 ASN A CA 1
ATOM 4064 C C . ASN A 1 539 ? -1.241 -7.001 23.119 1.00 96.25 539 ASN A C 1
ATOM 4066 O O . ASN A 1 539 ? -2.441 -7.156 23.336 1.00 96.25 539 ASN A O 1
ATOM 4070 N N . ASP A 1 540 ? -0.308 -7.793 23.623 1.00 96.38 540 ASP A N 1
ATOM 4071 C CA . ASP A 1 540 ? -0.503 -9.010 24.406 1.00 96.38 540 ASP A CA 1
ATOM 4072 C C . ASP A 1 540 ? -0.274 -8.805 25.914 1.00 96.38 540 ASP A C 1
ATOM 4074 O O . ASP A 1 540 ? -0.379 -9.750 26.696 1.00 96.38 540 ASP A O 1
ATOM 4078 N N . ALA A 1 541 ? -0.012 -7.570 26.354 1.00 95.06 541 ALA A N 1
ATOM 4079 C CA . ALA A 1 541 ? 0.332 -7.291 27.742 1.00 95.06 541 ALA A CA 1
ATOM 4080 C C . ALA A 1 541 ? -0.832 -7.606 28.700 1.00 95.06 541 ALA A C 1
ATOM 4082 O O . ALA A 1 541 ? -1.992 -7.229 28.468 1.00 95.06 541 ALA A O 1
ATOM 4083 N N . LEU A 1 542 ? -0.500 -8.261 29.813 1.00 96.00 542 LEU A N 1
ATOM 4084 C CA . LEU A 1 542 ? -1.421 -8.683 30.874 1.00 96.00 542 LEU A CA 1
ATOM 4085 C C . LEU A 1 542 ? -0.966 -8.162 32.254 1.00 96.00 542 LEU A C 1
ATOM 4087 O O . LEU A 1 542 ? -0.732 -8.968 33.153 1.00 96.00 542 LEU A O 1
ATOM 4091 N N . PRO A 1 543 ? -0.808 -6.836 32.444 1.00 95.75 543 PRO A N 1
ATOM 4092 C CA . PRO A 1 543 ? -0.494 -6.296 33.761 1.00 95.75 543 PRO A CA 1
ATOM 4093 C C . PRO A 1 543 ? -1.649 -6.540 34.738 1.00 95.75 543 PRO A C 1
ATOM 4095 O O . PRO A 1 543 ? -2.822 -6.547 34.345 1.00 95.75 543 PRO A O 1
ATOM 4098 N N . HIS A 1 544 ? -1.333 -6.668 36.025 1.00 95.81 544 HIS A N 1
ATOM 4099 C CA . HIS A 1 544 ? -2.347 -6.700 37.074 1.00 95.81 544 HIS A CA 1
ATOM 4100 C C . HIS A 1 544 ? -2.884 -5.287 37.307 1.00 95.81 544 HIS A C 1
ATOM 4102 O O . HIS A 1 544 ? -2.230 -4.464 37.952 1.00 95.81 544 HIS A O 1
ATOM 4108 N N . VAL A 1 545 ? -4.059 -4.996 36.738 1.00 94.94 545 VAL A N 1
ATOM 4109 C CA . VAL A 1 545 ? -4.702 -3.678 36.823 1.00 94.94 545 VAL A CA 1
ATOM 4110 C C . VAL A 1 545 ? -5.592 -3.597 38.060 1.00 94.94 545 VAL A C 1
ATOM 4112 O O . VAL A 1 545 ? -6.468 -4.436 38.269 1.00 94.94 545 VAL A O 1
ATOM 4115 N N . GLN A 1 546 ? -5.397 -2.552 38.856 1.00 96.25 546 GLN A N 1
ATOM 4116 C CA . GLN A 1 546 ? -6.208 -2.229 40.026 1.00 96.25 546 GLN A CA 1
ATOM 4117 C C . GLN A 1 546 ? -6.773 -0.819 39.875 1.00 96.25 546 GLN A C 1
ATOM 4119 O O . GLN A 1 546 ? -6.077 0.077 39.404 1.00 96.25 546 GLN A O 1
ATOM 4124 N N . VAL A 1 547 ? -8.028 -0.629 40.276 1.00 95.94 547 VAL A N 1
ATOM 4125 C CA . VAL A 1 547 ? -8.686 0.681 40.310 1.00 95.94 547 VAL A CA 1
ATOM 4126 C C . VAL A 1 547 ? -9.184 0.900 41.726 1.00 95.94 547 VAL A C 1
ATOM 4128 O O . VAL A 1 547 ? -9.926 0.068 42.252 1.00 95.94 547 VAL A O 1
ATOM 4131 N N . ASP A 1 548 ? -8.748 1.987 42.346 1.00 94.31 548 ASP A N 1
ATOM 4132 C CA . ASP A 1 548 ? -9.242 2.380 43.657 1.00 94.31 548 ASP A CA 1
ATOM 4133 C C . ASP A 1 548 ? -10.719 2.821 43.550 1.00 94.31 548 ASP A C 1
ATOM 4135 O O . ASP A 1 548 ? -11.039 3.658 42.702 1.00 94.31 548 ASP A O 1
ATOM 4139 N N . PRO A 1 549 ? -11.636 2.255 44.355 1.00 91.88 549 PRO A N 1
ATOM 4140 C CA . PRO A 1 549 ? -13.072 2.482 44.199 1.00 91.88 549 PRO A CA 1
ATOM 4141 C C . PRO A 1 549 ? -13.539 3.875 44.643 1.00 91.88 549 PRO A C 1
ATOM 4143 O O . PRO A 1 549 ? -14.655 4.260 44.303 1.00 91.88 549 PRO A O 1
ATOM 4146 N N . GLU A 1 550 ? -12.726 4.613 45.404 1.00 88.88 550 GLU A N 1
ATOM 4147 C CA . GLU A 1 550 ? -13.077 5.942 45.918 1.00 88.88 550 GLU A CA 1
ATOM 4148 C C . GLU A 1 550 ? -12.370 7.047 45.133 1.00 88.88 550 GLU A C 1
ATOM 4150 O O . GLU A 1 550 ? -12.975 8.053 44.768 1.00 88.88 550 GLU A O 1
ATOM 4155 N N . THR A 1 551 ? -11.084 6.850 44.847 1.00 91.81 551 THR A N 1
ATOM 4156 C CA . THR A 1 551 ? -10.224 7.848 44.198 1.00 91.81 551 THR A CA 1
ATOM 4157 C C . THR A 1 551 ? -10.098 7.651 42.689 1.00 91.81 551 THR A C 1
ATOM 4159 O O . THR A 1 551 ? -9.547 8.515 42.015 1.00 91.81 551 THR A O 1
ATOM 4162 N N . ASN A 1 552 ? -10.573 6.524 42.144 1.00 93.06 552 ASN A N 1
ATOM 4163 C CA . ASN A 1 552 ? -10.424 6.113 40.741 1.00 93.06 552 ASN A CA 1
ATOM 4164 C C . ASN A 1 552 ? -8.971 5.945 40.263 1.00 93.06 552 ASN A C 1
ATOM 4166 O O . ASN A 1 552 ? -8.745 5.708 39.073 1.00 93.06 552 ASN A O 1
ATOM 4170 N N . VAL A 1 553 ? -7.986 6.035 41.165 1.00 94.62 553 VAL A N 1
ATOM 4171 C CA . VAL A 1 553 ? -6.568 5.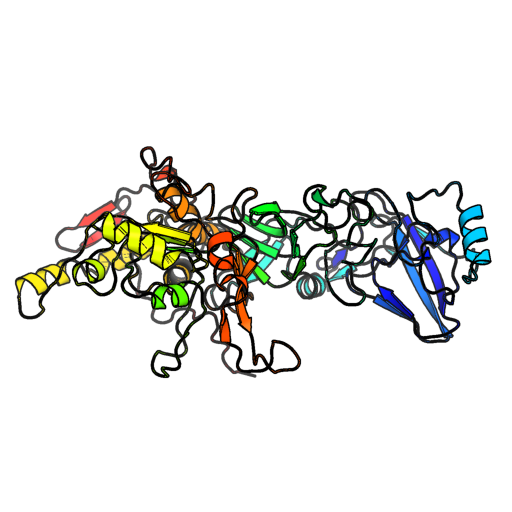866 40.837 1.00 94.62 553 VAL A CA 1
ATOM 4172 C C . VAL A 1 553 ? -6.351 4.482 40.239 1.00 94.62 553 VAL A C 1
ATOM 4174 O O . VAL A 1 553 ? -6.689 3.463 40.844 1.00 94.62 553 VAL A O 1
ATOM 4177 N N . VAL A 1 554 ? -5.765 4.452 39.044 1.00 96.06 554 VAL A N 1
ATOM 4178 C CA . VAL A 1 554 ? -5.451 3.213 38.335 1.00 96.06 554 VAL A CA 1
ATOM 4179 C C . VAL A 1 554 ? -3.990 2.857 38.553 1.00 96.06 554 VAL A C 1
ATOM 4181 O O . VAL A 1 554 ? -3.100 3.690 38.377 1.00 96.06 554 VAL A O 1
ATOM 4184 N N . MET A 1 555 ? -3.734 1.600 38.895 1.00 96.38 555 MET A N 1
ATOM 4185 C CA . MET A 1 555 ? -2.397 1.031 39.009 1.00 96.38 555 MET A CA 1
ATOM 4186 C C . MET A 1 555 ? -2.251 -0.175 38.084 1.00 96.38 555 MET A C 1
ATOM 4188 O O . MET A 1 555 ? -3.186 -0.960 37.949 1.00 96.38 555 MET A O 1
ATOM 4192 N N . ALA A 1 556 ? -1.072 -0.353 37.491 1.00 95.69 556 ALA A N 1
ATOM 4193 C CA . ALA A 1 556 ? -0.652 -1.607 36.869 1.00 95.69 556 ALA A CA 1
ATOM 4194 C C . ALA A 1 556 ? 0.630 -2.098 37.540 1.00 95.69 556 ALA A C 1
ATOM 4196 O O . ALA A 1 556 ? 1.600 -1.346 37.647 1.00 95.69 556 ALA A O 1
ATOM 4197 N N . ASP A 1 557 ? 0.614 -3.343 38.019 1.00 95.56 557 ASP A N 1
ATOM 4198 C CA . ASP A 1 557 ? 1.747 -3.983 38.704 1.00 95.56 557 ASP A CA 1
ATOM 4199 C C . ASP A 1 557 ? 2.309 -3.119 39.853 1.00 95.56 557 ASP A C 1
ATOM 4201 O O . ASP A 1 557 ? 3.518 -2.957 40.026 1.00 95.56 557 ASP A O 1
ATOM 4205 N N . GLY A 1 558 ? 1.401 -2.502 40.620 1.00 93.56 558 GLY A N 1
ATOM 4206 C CA . GLY A 1 558 ? 1.724 -1.629 41.753 1.00 93.56 558 GLY A CA 1
ATOM 4207 C C . GLY A 1 558 ? 2.201 -0.218 41.385 1.00 93.56 558 GLY A C 1
ATOM 4208 O O . GLY A 1 558 ? 2.562 0.544 42.279 1.00 93.56 558 GLY A O 1
ATOM 4209 N N . LYS A 1 559 ? 2.207 0.162 40.099 1.00 95.38 559 LYS A N 1
ATOM 4210 C CA . LYS A 1 559 ? 2.588 1.508 39.638 1.00 95.38 559 LYS A CA 1
ATOM 4211 C C . LYS A 1 559 ? 1.368 2.301 39.196 1.00 95.38 559 LYS A C 1
ATOM 4213 O O . LYS A 1 559 ? 0.602 1.827 38.362 1.00 95.38 559 LYS A O 1
ATOM 4218 N N . VAL A 1 560 ? 1.224 3.521 39.711 1.00 96.19 560 VAL A N 1
ATOM 4219 C CA . VAL A 1 560 ? 0.160 4.450 39.301 1.00 96.19 560 VAL A CA 1
ATOM 4220 C C . VAL A 1 560 ? 0.310 4.807 37.822 1.00 96.19 560 VAL A C 1
ATOM 4222 O O . VAL A 1 560 ? 1.394 5.180 37.372 1.00 96.19 560 VAL A O 1
ATOM 4225 N N . LEU A 1 561 ? -0.788 4.704 37.075 1.00 95.12 561 LEU A N 1
ATOM 4226 C CA . LEU A 1 561 ? -0.876 5.089 35.672 1.00 95.12 561 LEU A CA 1
ATOM 4227 C C . LEU A 1 561 ? -1.519 6.466 35.574 1.00 95.12 561 LEU A C 1
ATOM 4229 O O . LEU A 1 561 ? -2.735 6.606 35.665 1.00 95.12 561 LEU A O 1
ATOM 4233 N N . THR A 1 562 ? -0.690 7.488 35.398 1.00 94.50 562 THR A N 1
ATOM 4234 C CA . THR A 1 562 ? -1.148 8.864 35.216 1.00 94.50 562 THR A CA 1
ATOM 4235 C C . THR A 1 562 ? -0.304 9.576 34.169 1.00 94.50 562 THR A C 1
ATOM 4237 O O . THR A 1 562 ? 0.892 9.307 34.030 1.00 94.50 562 THR A O 1
ATOM 4240 N N . CYS A 1 563 ? -0.939 10.460 33.410 1.00 92.25 563 CYS A N 1
ATOM 4241 C CA . CYS A 1 563 ? -0.291 11.300 32.419 1.00 92.25 563 CYS A CA 1
ATOM 4242 C C . CYS A 1 563 ? -1.061 12.613 32.255 1.00 92.25 563 CYS A C 1
ATOM 4244 O O . CYS A 1 563 ? -2.285 12.651 32.407 1.00 92.25 563 CYS A O 1
ATOM 4246 N N . ASP A 1 564 ? -0.349 13.684 31.910 1.00 91.56 564 ASP A N 1
ATOM 4247 C CA . ASP A 1 564 ? -0.975 14.992 31.743 1.00 91.56 564 ASP A CA 1
ATOM 4248 C C . ASP A 1 564 ? -1.805 15.051 30.451 1.00 91.56 564 ASP A C 1
ATOM 4250 O O . ASP A 1 564 ? -1.411 14.477 29.423 1.00 91.56 564 ASP A O 1
ATOM 4254 N N . PRO A 1 565 ? -2.943 15.766 30.440 1.00 88.06 565 PRO A N 1
ATOM 4255 C CA . PRO A 1 565 ? -3.669 16.037 29.209 1.00 88.06 565 PRO A CA 1
ATOM 4256 C C . PRO A 1 565 ? -2.801 16.868 28.254 1.00 88.06 565 PRO A C 1
ATOM 4258 O O . PRO A 1 565 ? -2.145 17.829 28.653 1.00 88.06 565 PRO A O 1
ATOM 4261 N N . LYS A 1 566 ? -2.810 16.517 26.964 1.00 82.75 566 LYS A N 1
ATOM 4262 C CA . LYS A 1 566 ? -2.083 17.270 25.934 1.00 82.75 566 LYS A CA 1
ATOM 4263 C C . LYS A 1 566 ? -2.962 18.414 25.422 1.00 82.75 566 LYS A C 1
ATOM 4265 O O . LYS A 1 566 ? -4.123 18.195 25.083 1.00 82.75 566 LYS A O 1
ATOM 4270 N N . THR A 1 567 ? -2.418 19.628 25.367 1.00 78.25 567 THR A N 1
ATOM 4271 C CA . THR A 1 567 ? -3.146 20.840 24.944 1.00 78.25 567 THR A CA 1
ATOM 4272 C C . THR A 1 567 ? -3.135 21.058 23.432 1.00 78.25 567 THR A C 1
ATOM 4274 O O . THR A 1 567 ? -4.042 21.691 22.900 1.00 78.25 567 THR A O 1
ATOM 4277 N N . ILE A 1 568 ? -2.129 20.518 22.737 1.00 75.38 568 ILE A N 1
ATOM 4278 C CA . ILE A 1 568 ? -1.964 20.600 21.283 1.00 75.38 568 ILE A CA 1
ATOM 4279 C C . ILE A 1 568 ? -1.688 19.196 20.764 1.00 75.38 568 ILE A C 1
ATOM 4281 O O . ILE A 1 568 ? -0.735 18.550 21.196 1.00 75.38 568 ILE A O 1
ATOM 4285 N N . PHE A 1 569 ? -2.503 18.731 19.826 1.00 70.31 569 PHE A N 1
ATOM 4286 C CA . PHE A 1 569 ? -2.243 17.489 19.111 1.00 70.31 569 PHE A CA 1
ATOM 4287 C C . PHE A 1 569 ? -1.702 17.802 17.719 1.00 70.31 569 PHE A C 1
ATOM 4289 O O . PHE A 1 569 ? -2.153 18.784 17.119 1.00 70.31 569 PHE A O 1
ATOM 4296 N N . PRO A 1 570 ? -0.790 16.969 17.189 1.00 67.81 570 PRO A N 1
ATOM 4297 C CA . PRO A 1 570 ? -0.498 17.002 15.766 1.00 67.81 570 PRO A CA 1
ATOM 4298 C C . PRO A 1 570 ? -1.807 16.882 14.983 1.00 67.81 570 PRO A C 1
ATOM 4300 O O . PRO A 1 570 ? -2.723 16.125 15.345 1.00 67.81 570 PRO A O 1
ATOM 4303 N N . SER A 1 571 ? -1.898 17.688 13.937 1.00 59.22 571 SER A N 1
ATOM 4304 C CA . SER A 1 571 ? -2.993 17.688 12.979 1.00 59.22 571 SER A CA 1
ATOM 4305 C C . SER A 1 571 ? -2.351 17.456 11.618 1.00 59.22 571 SER A C 1
ATOM 4307 O O . SER A 1 571 ? -2.057 18.428 10.913 1.00 59.22 571 SER A O 1
ATOM 4309 N N . PRO A 1 572 ? -2.071 16.189 11.251 1.00 48.16 572 PRO A N 1
ATOM 4310 C CA . PRO A 1 572 ? -1.367 15.918 10.006 1.00 48.16 572 PRO A CA 1
ATOM 4311 C C . PRO A 1 572 ? -2.114 16.577 8.840 1.00 48.16 572 PRO A C 1
ATOM 4313 O O . PRO A 1 572 ? -3.298 16.343 8.636 1.00 48.16 572 PRO A O 1
ATOM 4316 N N . GLY A 1 573 ? -1.465 17.499 8.131 1.00 41.38 573 GLY A N 1
ATOM 4317 C CA . GLY A 1 573 ? -2.101 18.320 7.092 1.00 41.38 573 GLY A CA 1
ATOM 4318 C C . GLY A 1 573 ? -2.286 19.810 7.406 1.00 41.38 573 GLY A C 1
ATOM 4319 O O . GLY A 1 573 ? -2.635 20.558 6.493 1.00 41.38 573 GLY A O 1
ATOM 4320 N N . THR A 1 574 ? -1.973 20.291 8.615 1.00 40.19 574 THR A N 1
ATOM 4321 C CA . THR A 1 574 ? -1.698 21.726 8.829 1.00 40.19 574 THR A CA 1
ATOM 4322 C C . THR A 1 574 ? -0.290 22.045 8.330 1.00 40.19 574 THR A C 1
ATOM 4324 O O . THR A 1 574 ? 0.672 22.101 9.090 1.00 40.19 574 THR A O 1
ATOM 4327 N N . ILE A 1 575 ? -0.142 22.251 7.021 1.00 32.78 575 ILE A N 1
ATOM 4328 C CA . ILE A 1 575 ? 1.004 23.015 6.524 1.00 32.78 575 ILE A CA 1
ATOM 4329 C C . ILE A 1 575 ? 0.776 24.439 7.032 1.00 32.78 575 ILE A C 1
ATOM 4331 O O . ILE A 1 575 ? -0.166 25.102 6.594 1.00 32.78 575 ILE A O 1
ATOM 4335 N N . SER A 1 576 ? 1.593 24.915 7.977 1.00 29.33 576 SER A N 1
ATOM 4336 C CA . SER A 1 576 ? 1.646 26.349 8.241 1.00 29.33 576 SER A CA 1
ATOM 4337 C C . SER A 1 576 ? 2.000 27.017 6.919 1.00 29.33 576 SER A C 1
ATOM 4339 O O . SER A 1 576 ? 3.055 26.742 6.345 1.00 29.33 576 SER A O 1
ATOM 4341 N N . SER A 1 577 ? 1.111 27.861 6.407 1.00 25.12 577 SER A N 1
ATOM 4342 C CA . SER A 1 577 ? 1.399 28.744 5.284 1.00 25.12 577 SER A CA 1
ATOM 4343 C C . SER A 1 577 ? 2.470 29.749 5.720 1.00 25.12 577 SER A C 1
ATOM 4345 O O . SER A 1 577 ? 2.174 30.876 6.106 1.00 25.12 577 SER A O 1
ATOM 4347 N N . SER A 1 578 ? 3.718 29.303 5.738 1.00 26.09 578 SER A N 1
ATOM 4348 C CA . SER A 1 578 ? 4.914 30.124 5.844 1.00 26.09 578 SER A CA 1
ATOM 4349 C C . SER A 1 578 ? 5.839 29.720 4.700 1.00 26.09 578 SER A C 1
ATOM 4351 O O . SER A 1 578 ? 6.840 29.027 4.888 1.00 26.09 578 SER A O 1
ATOM 4353 N N . ARG A 1 579 ? 5.434 30.109 3.492 1.00 27.08 579 ARG A N 1
ATOM 4354 C CA . ARG A 1 579 ? 6.340 30.550 2.434 1.00 27.08 579 ARG A CA 1
ATOM 4355 C C . ARG A 1 579 ? 5.887 31.928 1.996 1.00 27.08 579 ARG A C 1
ATOM 4357 O O . ARG A 1 579 ? 4.652 32.102 1.883 1.00 27.08 579 ARG A O 1
#

Mean predicted aligned error: 7.63 Å